Protein AF-0000000085932499 (afdb_homodimer)

Secondary structure (DSSP, 8-state):
----------EEEEEEEETTS-EEEEEES-HHHHHHHHHTT-S-HHHHHH-EEEEEEEEEESSHHHHHHHHHHHHTS-HHHHHHHHHHHHHHHS-EEEE--GGGHHHHHHHHHHHHHH-SSS---SPPPHHHHHHHHHHHHHHSPPEEEE-TT--EEEEEEEEES-SSGGGTTEEEEEEEE-GGGTTSSHHHHHHHHHHHHHHHHT--EEEEEEEES-HHHHHHHHHTT-EEEEEEEEEEEETTEEEEEEEEEEE---SSSPPPPPPPPP-HHHHHHHHHHHH-/----------EEEEEEEETTS-EEEEEES-HHHHHHHHHTT-S-HHHHHH-EEEEEEEEEESSHHHHHHHHHHHHTS-HHHHHHHHHHHHHHHS-EEEE--GGGHHHHHHHHHHHHHH-SSS---SPPPHHHHHHHHHHHHHHSPPEEEE-TT--EEEEEEEEES-SSGGGTTEEEEEEEE-GGGTTSSHHHHHHHHHHHHHHHHT--EEEEEEEES-HHHHHHHHHTT-EEEEEEEEEEEETTEEEEEEEEEEE---SSSPPPPPPPPP-HHHHHHHHHHHH-

Organism: NCBI:txid2903556

Structure (mmCIF, N/CA/C/O backbone):
data_AF-0000000085932499-model_v1
#
loop_
_entity.id
_entity.type
_entity.pdbx_description
1 polymer 'GNAT family N-acetyltransferase'
#
loop_
_atom_site.group_PDB
_atom_site.id
_atom_site.type_symbol
_atom_site.label_atom_id
_atom_site.label_alt_id
_atom_site.label_comp_id
_atom_site.label_asym_id
_atom_site.label_entity_id
_atom_site.label_seq_id
_atom_site.pdbx_PDB_ins_code
_atom_site.Cartn_x
_atom_site.Cartn_y
_atom_site.Cartn_z
_atom_site.occupancy
_atom_site.B_iso_or_equiv
_atom_site.auth_seq_id
_atom_site.auth_comp_id
_atom_site.auth_asym_id
_atom_site.auth_atom_id
_atom_site.pdbx_PDB_model_num
ATOM 1 N N . MET A 1 1 ? -40.375 18.75 26.5 1 22.22 1 MET A N 1
ATOM 2 C CA . MET A 1 1 ? -39.875 19.297 25.25 1 22.22 1 MET A CA 1
ATOM 3 C C . MET A 1 1 ? -38.469 19.844 25.422 1 22.22 1 MET A C 1
ATOM 5 O O . MET A 1 1 ? -38.25 20.922 25.984 1 22.22 1 MET A O 1
ATOM 9 N N . ALA A 1 2 ? -37.469 18.969 25.609 1 35.75 2 ALA A N 1
ATOM 10 C CA . ALA A 1 2 ? -36.094 19.359 25.891 1 35.75 2 ALA A CA 1
ATOM 11 C C . ALA A 1 2 ? -35.594 20.375 24.875 1 35.75 2 ALA A C 1
ATOM 13 O O . ALA A 1 2 ? -35.656 20.141 23.656 1 35.75 2 ALA A O 1
ATOM 14 N N . GLU A 1 3 ? -35.688 21.656 25.125 1 31.75 3 GLU A N 1
ATOM 15 C CA . GLU A 1 3 ? -35.156 22.734 24.281 1 31.75 3 GLU A CA 1
ATOM 16 C C . GLU A 1 3 ? -33.719 22.469 23.906 1 31.75 3 GLU A C 1
ATOM 18 O O . GLU A 1 3 ? -32.844 22.297 24.766 1 31.75 3 GLU A O 1
ATOM 23 N N . THR A 1 4 ? -33.375 21.812 22.875 1 39.31 4 THR A N 1
ATOM 24 C CA . THR A 1 4 ? -32.062 21.594 22.297 1 39.31 4 THR A CA 1
ATOM 25 C C . THR A 1 4 ? -31.297 22.906 22.156 1 39.31 4 THR A C 1
ATOM 27 O O . THR A 1 4 ? -31.734 23.797 21.438 1 39.31 4 THR A O 1
ATOM 30 N N . GLN A 1 5 ? -30.734 23.438 23.172 1 37.56 5 GLN A N 1
ATOM 31 C CA . GLN A 1 5 ? -29.828 24.578 23.172 1 37.56 5 GLN A CA 1
ATOM 32 C C . GLN A 1 5 ? -28.906 24.562 21.938 1 37.56 5 GLN A C 1
ATOM 34 O O . GLN A 1 5 ? -28.125 23.625 21.766 1 37.56 5 GLN A O 1
ATOM 39 N N . HIS A 1 6 ? -29.281 25 20.812 1 41.62 6 HIS A N 1
ATOM 40 C CA . HIS A 1 6 ? -28.484 25.219 19.625 1 41.62 6 HIS A CA 1
ATOM 41 C C . HIS A 1 6 ? -27.188 25.969 19.953 1 41.62 6 HIS A C 1
ATOM 43 O O . HIS A 1 6 ? -27.234 27.062 20.516 1 41.62 6 HIS A O 1
ATOM 49 N N . SER A 1 7 ? -26.188 25.469 20.344 1 47.72 7 SER A N 1
ATOM 50 C CA . SER A 1 7 ? -24.891 26.109 20.438 1 47.72 7 SER A CA 1
ATOM 51 C C . SER A 1 7 ? -24.703 27.141 19.344 1 47.72 7 SER A C 1
ATOM 53 O O . SER A 1 7 ? -24.938 26.859 18.172 1 47.72 7 SER A O 1
ATOM 55 N N . PRO A 1 8 ? -24.75 28.438 19.672 1 53.38 8 PRO A N 1
ATOM 56 C CA . PRO A 1 8 ? -24.625 29.484 18.672 1 53.38 8 PRO A CA 1
ATOM 57 C C . PRO A 1 8 ? -23.547 29.188 17.625 1 53.38 8 PRO A C 1
ATOM 59 O O . PRO A 1 8 ? -22.562 28.516 17.938 1 53.38 8 PRO A O 1
ATOM 62 N N . ALA A 1 9 ? -23.844 29.328 16.406 1 61.88 9 ALA A N 1
ATOM 63 C CA . ALA A 1 9 ? -22.953 29.109 15.266 1 61.88 9 ALA A CA 1
ATOM 64 C C . ALA A 1 9 ? -21.656 29.906 15.422 1 61.88 9 ALA A C 1
ATOM 66 O O . ALA A 1 9 ? -21.672 31.047 15.883 1 61.88 9 ALA A O 1
ATOM 67 N N . PRO A 1 10 ? -20.516 29.328 15.422 1 76.88 10 PRO A N 1
ATOM 68 C CA . PRO A 1 10 ? -19.234 30.031 15.555 1 76.88 10 PRO A CA 1
ATOM 69 C C . PRO A 1 10 ? -19.156 31.266 14.648 1 76.88 10 PRO A C 1
ATOM 71 O O . PRO A 1 10 ? -19.703 31.266 13.539 1 76.88 10 PRO A O 1
ATOM 74 N N . ALA A 1 11 ? -18.906 32.5 15.281 1 88.19 11 ALA A N 1
ATOM 75 C CA . ALA A 1 11 ? -18.672 33.75 14.531 1 88.19 11 ALA A CA 1
ATOM 76 C C . ALA A 1 11 ? -17.266 34.281 14.75 1 88.19 11 ALA A C 1
ATOM 78 O O . ALA A 1 11 ? -16.75 34.25 15.875 1 88.19 11 ALA A O 1
ATOM 79 N N . TYR A 1 12 ? -16.641 34.656 13.586 1 89.5 12 TYR A N 1
ATOM 80 C CA . TYR A 1 12 ? -15.273 35.156 13.633 1 89.5 12 TYR A CA 1
ATOM 81 C C . TYR A 1 12 ? -15.141 36.438 12.844 1 89.5 12 TYR A C 1
ATOM 83 O O . TYR A 1 12 ? -15.789 36.625 11.812 1 89.5 12 TYR A O 1
ATOM 91 N N . VAL A 1 13 ? -14.391 37.375 13.352 1 91.81 13 VAL A N 1
ATOM 92 C CA . VAL A 1 13 ? -13.891 38.5 12.539 1 91.81 13 VAL A CA 1
ATOM 93 C C . VAL A 1 13 ? -12.453 38.219 12.117 1 91.81 13 VAL A C 1
ATOM 95 O O . VAL A 1 13 ? -11.68 37.625 12.875 1 91.81 13 VAL A O 1
ATOM 98 N N . TYR A 1 14 ? -12.211 38.625 10.875 1 89.06 14 TYR A N 1
ATOM 99 C CA . TYR A 1 14 ? -10.875 38.281 10.383 1 89.06 14 TYR A CA 1
ATOM 100 C C . TYR A 1 14 ? -10.32 39.406 9.523 1 89.06 14 TYR A C 1
ATOM 102 O O . TYR A 1 14 ? -11.055 40.312 9.125 1 89.06 14 TYR A O 1
ATOM 110 N N . MET A 1 15 ? -8.969 39.469 9.375 1 89.25 15 MET A N 1
ATOM 111 C CA . MET A 1 15 ? -8.281 40.281 8.367 1 89.25 15 MET A CA 1
ATOM 112 C C . MET A 1 15 ? -7.426 39.406 7.465 1 89.25 15 MET A C 1
ATOM 114 O O . MET A 1 15 ? -6.773 38.469 7.938 1 89.25 15 MET A O 1
ATOM 118 N N . VAL A 1 16 ? -7.555 39.656 6.148 1 86.19 16 VAL A N 1
ATOM 119 C CA . VAL A 1 16 ? -6.738 38.938 5.176 1 86.19 16 VAL A CA 1
ATOM 120 C C . VAL A 1 16 ? -5.688 39.875 4.594 1 86.19 16 VAL A C 1
ATOM 122 O O . VAL A 1 16 ? -5.98 41.031 4.289 1 86.19 16 VAL A O 1
ATOM 125 N N . ARG A 1 17 ? -4.469 39.312 4.586 1 84.44 17 ARG A N 1
ATOM 126 C CA . ARG A 1 17 ? -3.396 40.062 3.934 1 84.44 17 ARG A CA 1
ATOM 127 C C . ARG A 1 17 ? -3.354 39.781 2.438 1 84.44 17 ARG A C 1
ATOM 129 O O . ARG A 1 17 ? -3.391 38.594 2.027 1 84.44 17 ARG A O 1
ATOM 136 N N . CYS A 1 18 ? -3.266 40.812 1.624 1 82.31 18 CYS A N 1
ATOM 137 C CA . CYS A 1 18 ? -3.174 40.688 0.175 1 82.31 18 CYS A CA 1
ATOM 138 C C . CYS A 1 18 ? -1.735 40.844 -0.299 1 82.31 18 CYS A C 1
ATOM 140 O O . CYS A 1 18 ? -0.879 41.312 0.453 1 82.31 18 CYS A O 1
ATOM 142 N N . ALA A 1 19 ? -1.436 40.438 -1.503 1 79.19 19 ALA A N 1
ATOM 143 C CA . ALA A 1 19 ? -0.091 40.438 -2.074 1 79.19 19 ALA A CA 1
ATOM 144 C C . ALA A 1 19 ? 0.525 41.844 -2.057 1 79.19 19 ALA A C 1
ATOM 146 O O . ALA A 1 19 ? 1.735 41.969 -1.864 1 79.19 19 ALA A O 1
ATOM 147 N N . GLY A 1 20 ? -0.266 42.781 -2.143 1 78.81 20 GLY A N 1
ATOM 148 C CA . GLY A 1 20 ? 0.225 44.156 -2.168 1 78.81 20 GLY A CA 1
ATOM 149 C C . GLY A 1 20 ? 0.381 44.75 -0.786 1 78.81 20 GLY A C 1
ATOM 150 O O . GLY A 1 20 ? 0.78 45.906 -0.651 1 78.81 20 GLY A O 1
ATOM 151 N N . GLY A 1 21 ? 0.033 43.969 0.26 1 82.56 21 GLY A N 1
ATOM 152 C CA . GLY A 1 21 ? 0.19 44.469 1.625 1 82.56 21 GLY A CA 1
ATOM 153 C C . GLY A 1 21 ? -1.104 44.969 2.232 1 82.56 21 GLY A C 1
ATOM 154 O O . GLY A 1 21 ? -1.155 45.281 3.424 1 82.56 21 GLY A O 1
ATOM 155 N N . GLN A 1 22 ? -2.064 45.062 1.434 1 86.25 22 GLN A N 1
ATOM 156 C CA . GLN A 1 22 ? -3.354 45.562 1.914 1 86.25 22 GLN A CA 1
ATOM 157 C C . GLN A 1 22 ? -3.996 44.562 2.871 1 86.25 22 GLN A C 1
ATOM 159 O O . GLN A 1 22 ? -3.711 43.344 2.809 1 86.25 22 GLN A O 1
ATOM 164 N N . LEU A 1 23 ? -4.836 45.094 3.781 1 90.38 23 LEU A N 1
ATOM 165 C CA . LEU A 1 23 ? -5.586 44.281 4.719 1 90.38 23 LEU A CA 1
ATOM 166 C C . LEU A 1 23 ? -7.086 44.375 4.469 1 90.38 23 LEU A C 1
ATOM 168 O O . LEU A 1 23 ? -7.629 45.5 4.438 1 90.38 23 LEU A O 1
ATOM 172 N N . TYR A 1 24 ? -7.672 43.281 4.281 1 88.62 24 TYR A N 1
ATOM 173 C CA . TYR A 1 24 ? -9.125 43.219 4.137 1 88.62 24 TYR A CA 1
ATOM 174 C C . TYR A 1 24 ? -9.773 42.688 5.406 1 88.62 24 TYR A C 1
ATOM 176 O O . TYR A 1 24 ? -9.336 41.688 5.957 1 88.62 24 TYR A O 1
ATOM 184 N N . THR A 1 25 ? -10.82 43.438 5.828 1 91 25 THR A N 1
ATOM 185 C CA . THR A 1 25 ? -11.523 43.062 7.043 1 91 25 THR A CA 1
ATOM 186 C C . THR A 1 25 ? -12.898 42.469 6.711 1 91 25 THR A C 1
ATOM 188 O O . THR A 1 25 ? -13.633 43.031 5.895 1 91 25 THR A O 1
ATOM 191 N N . GLY A 1 26 ? -13.18 41.281 7.375 1 89.81 26 GLY A N 1
ATOM 192 C CA . GLY A 1 26 ? -14.477 40.688 7.176 1 89.81 26 GLY A CA 1
ATOM 193 C C . GLY A 1 26 ? -14.906 39.781 8.328 1 89.81 26 GLY A C 1
ATOM 194 O O . GLY A 1 26 ? -14.156 39.625 9.297 1 89.81 26 GLY A O 1
ATOM 195 N N . TRP A 1 27 ? -16.188 39.344 8.32 1 89.75 27 TRP A N 1
ATOM 196 C CA . TRP A 1 27 ? -16.688 38.375 9.273 1 89.75 27 TRP A CA 1
ATOM 197 C C . TRP A 1 27 ? -17.031 37.062 8.57 1 89.75 27 TRP A C 1
ATOM 199 O O . TRP A 1 27 ? -17.234 37.031 7.352 1 89.75 27 TRP A O 1
ATOM 209 N N . THR A 1 28 ? -16.922 35.938 9.273 1 85.12 28 THR A N 1
ATOM 210 C CA . THR A 1 28 ? -17.266 34.625 8.719 1 85.12 28 THR A CA 1
ATOM 211 C C . THR A 1 28 ? -17.656 33.656 9.836 1 85.12 28 THR A C 1
ATOM 213 O O . THR A 1 28 ? -17.359 33.906 11.008 1 85.12 28 THR A O 1
ATOM 216 N N . ASN A 1 29 ? -18.391 32.688 9.422 1 82.38 29 ASN A N 1
ATOM 217 C CA . ASN A 1 29 ? -18.656 31.594 10.352 1 82.38 29 ASN A CA 1
ATOM 218 C C . ASN A 1 29 ? -17.734 30.406 10.109 1 82.38 29 ASN A C 1
ATOM 220 O O . ASN A 1 29 ? -17.734 29.438 10.883 1 82.38 29 ASN A O 1
ATOM 224 N N . ASP A 1 30 ? -16.953 30.516 9.055 1 75 30 ASP A N 1
ATOM 225 C CA . ASP A 1 30 ? -16 29.469 8.688 1 75 30 ASP A CA 1
ATOM 226 C C . ASP A 1 30 ? -14.727 30.078 8.094 1 75 30 ASP A C 1
ATOM 228 O O . ASP A 1 30 ? -14.617 30.234 6.875 1 75 30 ASP A O 1
ATOM 232 N N . PRO A 1 31 ? -13.836 30.297 9.016 1 73.94 31 PRO A N 1
ATOM 233 C CA . PRO A 1 31 ? -12.633 30.984 8.547 1 73.94 31 PRO A CA 1
ATOM 234 C C . PRO A 1 31 ? -11.914 30.219 7.441 1 73.94 31 PRO A C 1
ATOM 236 O O . PRO A 1 31 ? -11.375 30.812 6.512 1 73.94 31 PRO A O 1
ATOM 239 N N . ALA A 1 32 ? -11.93 28.906 7.551 1 67.06 32 ALA A N 1
ATOM 240 C CA . ALA A 1 32 ? -11.227 28.109 6.555 1 67.06 32 ALA A CA 1
ATOM 241 C C . ALA A 1 32 ? -11.867 28.25 5.18 1 67.06 32 ALA A C 1
ATOM 243 O O . ALA A 1 32 ? -11.172 28.469 4.184 1 67.06 32 ALA A O 1
ATOM 244 N N . ALA A 1 33 ? -13.117 28.125 5.152 1 69 33 ALA A N 1
ATOM 245 C CA . ALA A 1 33 ? -13.844 28.266 3.891 1 69 33 ALA A CA 1
ATOM 246 C C . ALA A 1 33 ? -13.695 29.672 3.322 1 69 33 ALA A C 1
ATOM 248 O O . ALA A 1 33 ? -13.562 29.844 2.107 1 69 33 ALA A O 1
ATOM 249 N N . ARG A 1 34 ? -13.695 30.547 4.16 1 73.75 34 ARG A N 1
ATOM 250 C CA . ARG A 1 34 ? -13.617 31.938 3.74 1 73.75 34 ARG A CA 1
ATOM 251 C C . ARG A 1 34 ? -12.25 32.25 3.129 1 73.75 34 ARG A C 1
ATOM 253 O O . ARG A 1 34 ? -12.156 32.938 2.117 1 73.75 34 ARG A O 1
ATOM 260 N N . LEU A 1 35 ? -11.25 31.75 3.76 1 71.31 35 LEU A N 1
ATOM 261 C CA . LEU A 1 35 ? -9.914 31.953 3.213 1 71.31 35 LEU A CA 1
ATOM 262 C C . LEU A 1 35 ? -9.789 31.328 1.825 1 71.31 35 LEU A C 1
ATOM 264 O O . LEU A 1 35 ? -9.211 31.938 0.92 1 71.31 35 LEU A O 1
ATOM 268 N N . HIS A 1 36 ? -10.328 30.156 1.689 1 68.56 36 HIS A N 1
ATOM 269 C CA . HIS A 1 36 ? -10.305 29.5 0.39 1 68.56 36 HIS A CA 1
ATOM 270 C C . HIS A 1 36 ? -11.023 30.328 -0.666 1 68.56 36 HIS A C 1
ATOM 272 O O . HIS A 1 36 ? -10.555 30.438 -1.801 1 68.56 36 HIS A O 1
ATOM 278 N N . ALA A 1 37 ? -12.055 30.906 -0.22 1 70.56 37 ALA A N 1
ATOM 279 C CA . ALA A 1 37 ? -12.836 31.75 -1.122 1 70.56 37 ALA A CA 1
ATOM 280 C C . ALA A 1 37 ? -12.031 32.969 -1.569 1 70.56 37 ALA A C 1
ATOM 282 O O . ALA A 1 37 ? -12.109 33.375 -2.73 1 70.56 37 ALA A O 1
ATOM 283 N N . HIS A 1 38 ? -11.266 33.5 -0.733 1 70.56 38 HIS A N 1
ATOM 284 C CA . HIS A 1 38 ? -10.438 34.656 -1.062 1 70.56 38 HIS A CA 1
ATOM 285 C C . HIS A 1 38 ? -9.312 34.25 -2.018 1 70.56 38 HIS A C 1
ATOM 287 O O . HIS A 1 38 ? -8.977 35.031 -2.934 1 70.56 38 HIS A O 1
ATOM 293 N N . LYS A 1 39 ? -8.836 33.062 -1.876 1 65.06 39 LYS A N 1
ATOM 294 C CA . LYS A 1 39 ? -7.711 32.594 -2.684 1 65.06 39 LYS A CA 1
ATOM 295 C C . LYS A 1 39 ? -8.172 32.156 -4.074 1 65.06 39 LYS A C 1
ATOM 297 O O . LYS A 1 39 ? -7.414 32.25 -5.043 1 65.06 39 LYS A O 1
ATOM 302 N N . SER A 1 40 ? -9.328 31.609 -4.105 1 62.47 40 SER A N 1
ATOM 303 C CA . SER A 1 40 ? -9.844 31.109 -5.379 1 62.47 40 SER A CA 1
ATOM 304 C C . SER A 1 40 ? -10.531 32.219 -6.172 1 62.47 40 SER A C 1
ATOM 306 O O . SER A 1 40 ? -11.07 31.969 -7.25 1 62.47 40 SER A O 1
ATOM 308 N N . GLY A 1 41 ? -10.477 33.469 -5.766 1 61.5 41 GLY A N 1
ATOM 309 C CA . GLY A 1 41 ? -11.078 34.594 -6.461 1 61.5 41 GLY A CA 1
ATOM 310 C C . GLY A 1 41 ? -12.562 34.719 -6.211 1 61.5 41 GLY A C 1
ATOM 311 O O . GLY A 1 41 ? -13.25 35.469 -6.895 1 61.5 41 GLY A O 1
ATOM 312 N N . LYS A 1 42 ? -13.148 33.906 -5.555 1 55.56 42 LYS A N 1
ATOM 313 C CA . LYS A 1 42 ? -14.586 34 -5.32 1 55.56 42 LYS A CA 1
ATOM 314 C C . LYS A 1 42 ? -14.898 34.812 -4.082 1 55.56 42 LYS A C 1
ATOM 316 O O . LYS A 1 42 ? -16.047 34.875 -3.643 1 55.56 42 LYS A O 1
ATOM 321 N N . GLY A 1 43 ? -13.875 35.344 -3.537 1 55.81 43 GLY A N 1
ATOM 322 C CA . GLY A 1 43 ? -14.039 36.156 -2.352 1 55.81 43 GLY A CA 1
ATOM 323 C C . GLY A 1 43 ? -14.445 37.594 -2.672 1 55.81 43 GLY A C 1
ATOM 324 O O . GLY A 1 43 ? -15.055 37.844 -3.709 1 55.81 43 GLY A O 1
ATOM 325 N N . ALA A 1 44 ? -14.281 38.469 -1.765 1 61.75 44 ALA A N 1
ATOM 326 C CA . ALA A 1 44 ? -14.664 39.875 -1.979 1 61.75 44 ALA A CA 1
ATOM 327 C C . ALA A 1 44 ? -13.953 40.438 -3.195 1 61.75 44 ALA A C 1
ATOM 329 O O . ALA A 1 44 ? -12.844 40.031 -3.529 1 61.75 44 ALA A O 1
ATOM 330 N N . LYS A 1 45 ? -14.695 41.094 -3.973 1 55.16 45 LYS A N 1
ATOM 331 C CA . LYS A 1 45 ? -14.219 41.75 -5.191 1 55.16 45 LYS A CA 1
ATOM 332 C C . LYS A 1 45 ? -12.82 42.344 -4.996 1 55.16 45 LYS A C 1
ATOM 334 O O . LYS A 1 45 ? -11.977 42.25 -5.895 1 55.16 45 LYS A O 1
ATOM 339 N N . ALA A 1 46 ? -12.695 42.844 -3.836 1 48.12 46 ALA A N 1
ATOM 340 C CA . ALA A 1 46 ? -11.438 43.531 -3.566 1 48.12 46 ALA A CA 1
ATOM 341 C C . ALA A 1 46 ? -10.281 42.531 -3.492 1 48.12 46 ALA A C 1
ATOM 343 O O . ALA A 1 46 ? -9.188 42.812 -4.004 1 48.12 46 ALA A O 1
ATOM 344 N N . THR A 1 47 ? -10.492 41.406 -2.963 1 52.53 47 THR A N 1
ATOM 345 C CA . THR A 1 47 ? -9.414 40.438 -2.758 1 52.53 47 THR A CA 1
ATOM 346 C C . THR A 1 47 ? -9.164 39.656 -4.027 1 52.53 47 THR A C 1
ATOM 348 O O . THR A 1 47 ? -8.062 39.125 -4.234 1 52.53 47 THR A O 1
ATOM 351 N N . ARG A 1 48 ? -10.164 39.375 -4.801 1 56.81 48 ARG A N 1
ATOM 352 C CA . ARG A 1 48 ? -9.938 38.719 -6.086 1 56.81 48 ARG A CA 1
ATOM 353 C C . ARG A 1 48 ? -8.836 39.438 -6.875 1 56.81 48 ARG A C 1
ATOM 355 O O . ARG A 1 48 ? -7.98 38.781 -7.477 1 56.81 48 ARG A O 1
ATOM 362 N N . ALA A 1 49 ? -8.984 40.75 -6.797 1 51.72 49 ALA A N 1
ATOM 363 C CA . ALA A 1 49 ? -8.07 41.562 -7.59 1 51.72 49 ALA A CA 1
ATOM 364 C C . ALA A 1 49 ? -6.691 41.625 -6.945 1 51.72 49 ALA A C 1
ATOM 366 O O . ALA A 1 49 ? -5.676 41.719 -7.641 1 51.72 49 ALA A O 1
ATOM 367 N N . MET A 1 50 ? -6.594 41.5 -5.648 1 58.75 50 MET A N 1
ATOM 368 C CA . MET A 1 50 ? -5.344 41.844 -4.984 1 58.75 50 MET A CA 1
ATOM 369 C C . MET A 1 50 ? -4.57 40.594 -4.566 1 58.75 50 MET A C 1
ATOM 371 O O . MET A 1 50 ? -3.389 40.688 -4.238 1 58.75 50 MET A O 1
ATOM 375 N N . GLY A 1 51 ? -5.148 39.344 -4.68 1 64.38 51 GLY A N 1
ATOM 376 C CA . GLY A 1 51 ? -4.453 38.094 -4.383 1 64.38 51 GLY A CA 1
ATOM 377 C C . GLY A 1 51 ? -4.297 37.844 -2.896 1 64.38 51 GLY A C 1
ATOM 378 O O . GLY A 1 51 ? -3.32 38.25 -2.285 1 64.38 51 GLY A O 1
ATOM 379 N N . ALA A 1 52 ? -5.176 37.219 -2.232 1 68.69 52 ALA A N 1
ATOM 380 C CA . ALA A 1 52 ? -5.129 36.906 -0.811 1 68.69 52 ALA A CA 1
ATOM 381 C C . ALA A 1 52 ? -3.98 35.938 -0.511 1 68.69 52 ALA A C 1
ATOM 383 O O . ALA A 1 52 ? -3.826 34.906 -1.186 1 68.69 52 ALA A O 1
ATOM 384 N N . VAL A 1 53 ? -3.082 36.438 0.435 1 69 53 VAL A N 1
ATOM 385 C CA . VAL A 1 53 ? -1.939 35.625 0.824 1 69 53 VAL A CA 1
ATOM 386 C C . VAL A 1 53 ? -2.322 34.719 2 1 69 53 VAL A C 1
ATOM 388 O O . VAL A 1 53 ? -1.97 33.531 2.029 1 69 53 VAL A O 1
ATOM 391 N N . GLY A 1 54 ? -3.049 35.312 3.004 1 74.81 54 GLY A N 1
ATOM 392 C CA . GLY A 1 54 ? -3.43 34.531 4.164 1 74.81 54 GLY A CA 1
ATOM 393 C C . GLY A 1 54 ? -4.129 35.344 5.234 1 74.81 54 GLY A C 1
ATOM 394 O O . GLY A 1 54 ? -4.285 36.562 5.094 1 74.81 54 GLY A O 1
ATOM 395 N N . LEU A 1 55 ? -4.527 34.656 6.262 1 78 55 LEU A N 1
ATOM 396 C CA . LEU A 1 55 ? -5.152 35.312 7.398 1 78 55 LEU A CA 1
ATOM 397 C C . LEU A 1 55 ? -4.117 36.062 8.234 1 78 55 LEU A C 1
ATOM 399 O O . LEU A 1 55 ? -3.109 35.469 8.641 1 78 55 LEU A O 1
ATOM 403 N N . ALA A 1 56 ? -4.359 37.312 8.422 1 82.38 56 ALA A N 1
ATOM 404 C CA . ALA A 1 56 ? -3.467 38.125 9.242 1 82.38 56 ALA A CA 1
ATOM 405 C C . ALA A 1 56 ? -4.027 38.281 10.656 1 82.38 56 ALA A C 1
ATOM 407 O O . ALA A 1 56 ? -3.289 38.625 11.578 1 82.38 56 ALA A O 1
ATOM 408 N N . TYR A 1 57 ? -5.332 38.031 10.727 1 84.88 57 TYR A N 1
ATOM 409 C CA . TYR A 1 57 ? -6.016 38.25 12 1 84.88 57 TYR A CA 1
ATOM 410 C C . TYR A 1 57 ? -7.312 37.438 12.055 1 84.88 57 TYR A C 1
ATOM 412 O O . TYR A 1 57 ? -8.039 37.375 11.062 1 84.88 57 TYR A O 1
ATOM 420 N N . LEU A 1 58 ? -7.484 36.812 13.203 1 84.06 58 LEU A N 1
ATOM 421 C CA . LEU A 1 58 ? -8.711 36.094 13.43 1 84.06 58 LEU A CA 1
ATOM 422 C C . LEU A 1 58 ? -9.141 36.156 14.891 1 84.06 58 LEU A C 1
ATOM 424 O O . LEU A 1 58 ? -8.344 35.875 15.789 1 84.06 58 LEU A O 1
ATOM 428 N N . GLU A 1 59 ? -10.398 36.562 15.133 1 84.5 59 GLU A N 1
ATOM 429 C CA . GLU A 1 59 ? -10.93 36.75 16.484 1 84.5 59 GLU A CA 1
ATOM 430 C C . GLU A 1 59 ? -12.312 36.125 16.625 1 84.5 59 GLU A C 1
ATOM 432 O O . GLU A 1 59 ? -13.219 36.438 15.852 1 84.5 59 GLU A O 1
ATOM 437 N N . PRO A 1 60 ? -12.398 35.188 17.531 1 85.94 60 PRO A N 1
ATOM 438 C CA . PRO A 1 60 ? -13.734 34.625 17.781 1 85.94 60 PRO A CA 1
ATOM 439 C C . PRO A 1 60 ? -14.664 35.625 18.469 1 85.94 60 PRO A C 1
ATOM 441 O O . PRO A 1 60 ? -14.227 36.406 19.312 1 85.94 60 PRO A O 1
ATOM 444 N N . CYS A 1 61 ? -15.945 35.531 17.984 1 88.75 61 CYS A N 1
ATOM 445 C CA . CYS A 1 61 ? -17 36.375 18.562 1 88.75 61 CYS A CA 1
ATOM 446 C C . CYS A 1 61 ? -18.156 35.5 19.062 1 88.75 61 CYS A C 1
ATOM 448 O O . CYS A 1 61 ? -18.359 34.375 18.578 1 88.75 61 CYS A O 1
ATOM 450 N N . PRO A 1 62 ? -18.844 35.969 20.062 1 87.19 62 PRO A N 1
ATOM 451 C CA . PRO A 1 62 ? -19.922 35.156 20.641 1 87.19 62 PRO A CA 1
ATOM 452 C C . PRO A 1 62 ? -21.016 34.844 19.641 1 87.19 62 PRO A C 1
ATOM 454 O O . PRO A 1 62 ? -21.641 33.781 19.719 1 87.19 62 PRO A O 1
ATOM 457 N N . ASP A 1 63 ? -21.297 35.781 18.828 1 88.5 63 ASP A N 1
ATOM 458 C CA . ASP A 1 63 ? -22.312 35.562 17.797 1 88.5 63 ASP A CA 1
ATOM 459 C C . ASP A 1 63 ? -22.062 36.469 16.594 1 88.5 63 ASP A C 1
ATOM 461 O O . ASP A 1 63 ? -21.109 37.219 16.562 1 88.5 63 ASP A O 1
ATOM 465 N N . LYS A 1 64 ? -23.016 36.25 15.617 1 91.56 64 LYS A N 1
ATOM 466 C CA . LYS A 1 64 ? -22.875 37 14.367 1 91.56 64 LYS A CA 1
ATOM 467 C C . LYS A 1 64 ? -22.953 38.5 14.609 1 91.56 64 LYS A C 1
ATOM 469 O O . LYS A 1 64 ? -22.203 39.25 14.016 1 91.56 64 LYS A O 1
ATOM 474 N N . SER A 1 65 ? -23.906 38.844 15.422 1 92.81 65 SER A N 1
ATOM 475 C CA . SER A 1 65 ? -24.094 40.281 15.703 1 92.81 65 SER A CA 1
ATOM 476 C C . SER A 1 65 ? -22.828 40.906 16.281 1 92.81 65 SER A C 1
ATOM 478 O O . SER A 1 65 ? -22.422 42 15.883 1 92.81 65 SER A O 1
ATOM 480 N N . ALA A 1 66 ? -22.203 40.219 17.125 1 93.38 66 ALA A N 1
ATOM 481 C CA . ALA A 1 66 ? -20.969 40.688 17.734 1 93.38 66 ALA A CA 1
ATOM 482 C C . ALA A 1 66 ? -19.844 40.781 16.703 1 93.38 66 ALA A C 1
ATOM 484 O O . ALA A 1 66 ? -19.031 41.688 16.719 1 93.38 66 ALA A O 1
ATOM 485 N N . ALA A 1 67 ? -19.812 39.812 15.844 1 93.94 67 ALA A N 1
ATOM 486 C CA . ALA A 1 67 ? -18.781 39.812 14.805 1 93.94 67 ALA A CA 1
ATOM 487 C C . ALA A 1 67 ? -18.922 41 13.875 1 93.94 67 ALA A C 1
ATOM 489 O O . ALA A 1 67 ? -17.922 41.625 13.5 1 93.94 67 ALA A O 1
ATOM 490 N N . LEU A 1 68 ? -20.156 41.312 13.523 1 93.38 68 LEU A N 1
ATOM 491 C CA . LEU A 1 68 ? -20.406 42.438 12.641 1 93.38 68 LEU A CA 1
ATOM 492 C C . LEU A 1 68 ? -20 43.75 13.297 1 93.38 68 LEU A C 1
ATOM 494 O O . LEU A 1 68 ? -19.422 44.625 12.648 1 93.38 68 LEU A O 1
ATOM 498 N N . ARG A 1 69 ? -20.312 43.875 14.531 1 94.31 69 ARG A N 1
ATOM 499 C CA . ARG A 1 69 ? -19.922 45.094 15.273 1 94.31 69 ARG A CA 1
ATOM 500 C C . ARG A 1 69 ? -18.391 45.219 15.32 1 94.31 69 ARG A C 1
ATOM 502 O O . ARG A 1 69 ? -17.859 46.312 15.117 1 94.31 69 ARG A O 1
ATOM 509 N N . ARG A 1 70 ? -17.75 44.125 15.664 1 94.75 70 ARG A N 1
ATOM 510 C CA . ARG A 1 70 ? -16.297 44.125 15.734 1 94.75 70 ARG A CA 1
ATOM 511 C C . ARG A 1 70 ? -15.672 44.406 14.375 1 94.75 70 ARG A C 1
ATOM 513 O O . ARG A 1 70 ? -14.672 45.094 14.273 1 94.75 70 ARG A O 1
ATOM 520 N N . GLU A 1 71 ? -16.266 43.875 13.344 1 94.62 71 GLU A N 1
ATOM 521 C CA . GLU A 1 71 ? -15.812 44.156 11.984 1 94.62 71 GLU A CA 1
ATOM 522 C C . GLU A 1 71 ? -15.867 45.656 11.688 1 94.62 71 GLU A C 1
ATOM 524 O O . GLU A 1 71 ? -14.914 46.219 11.141 1 94.62 71 GLU A O 1
ATOM 529 N N . ALA A 1 72 ? -16.984 46.25 12.008 1 94.56 72 ALA A N 1
ATOM 530 C CA . ALA A 1 72 ? -17.156 47.688 11.797 1 94.56 72 ALA A CA 1
ATOM 531 C C . ALA A 1 72 ? -16.094 48.469 12.562 1 94.56 72 ALA A C 1
ATOM 533 O O . ALA A 1 72 ? -15.57 49.469 12.047 1 94.56 72 ALA A O 1
ATOM 534 N N . ALA A 1 73 ? -15.867 48.062 13.719 1 94.88 73 ALA A N 1
ATOM 535 C CA . ALA A 1 73 ? -14.867 48.719 14.547 1 94.88 73 ALA A CA 1
ATOM 536 C C . ALA A 1 73 ? -13.477 48.594 13.922 1 94.88 73 ALA A C 1
ATOM 538 O O . ALA A 1 73 ? -12.703 49.562 13.922 1 94.88 73 ALA A O 1
ATOM 539 N N . LEU A 1 74 ? -13.164 47.438 13.414 1 94.5 74 LEU A N 1
ATOM 540 C CA . LEU A 1 74 ? -11.852 47.219 12.828 1 94.5 74 LEU A CA 1
ATOM 541 C C . LEU A 1 74 ? -11.672 48 11.539 1 94.5 74 LEU A C 1
ATOM 543 O O . LEU A 1 74 ? -10.57 48.469 11.242 1 94.5 74 LEU A O 1
ATOM 547 N N . LYS A 1 75 ? -12.781 48.156 10.797 1 92.81 75 LYS A N 1
ATOM 548 C CA . LYS A 1 75 ? -12.719 48.906 9.531 1 92.81 75 LYS A CA 1
ATOM 549 C C . LYS A 1 75 ? -12.43 50.375 9.758 1 92.81 75 LYS A C 1
ATOM 551 O O . LYS A 1 75 ? -11.945 51.062 8.859 1 92.81 75 LYS A O 1
ATOM 556 N N . LYS A 1 76 ? -12.664 50.844 10.938 1 94.31 76 LYS A N 1
ATOM 557 C CA . LYS A 1 76 ? -12.453 52.25 11.266 1 94.31 76 LYS A CA 1
ATOM 558 C C . LYS A 1 76 ? -11 52.5 11.672 1 94.31 76 LYS A C 1
ATOM 560 O O . LYS A 1 76 ? -10.578 53.656 11.789 1 94.31 76 LYS A O 1
ATOM 565 N N . LEU A 1 77 ? -10.312 51.469 11.867 1 93.75 77 LEU A N 1
ATOM 566 C CA . LEU A 1 77 ? -8.922 51.594 12.289 1 93.75 77 LEU A CA 1
ATOM 567 C C . LEU A 1 77 ? -8.047 52.031 11.125 1 93.75 77 LEU A C 1
ATOM 569 O O . LEU A 1 77 ? -8.352 51.75 9.969 1 93.75 77 LEU A O 1
ATOM 573 N N . THR A 1 78 ? -6.953 52.75 11.508 1 93.38 78 THR A N 1
ATOM 574 C CA . THR A 1 78 ? -5.945 53.125 10.516 1 93.38 78 THR A CA 1
ATOM 575 C C . THR A 1 78 ? -5.148 51.875 10.102 1 93.38 78 THR A C 1
ATOM 577 O O . THR A 1 78 ? -5.199 50.844 10.773 1 93.38 78 THR A O 1
ATOM 580 N N . LYS A 1 79 ? -4.461 51.969 9.031 1 91.81 79 LYS A N 1
ATOM 581 C CA . LYS A 1 79 ? -3.607 50.875 8.586 1 91.81 79 LYS A CA 1
ATOM 582 C C . LYS A 1 79 ? -2.578 50.531 9.656 1 91.81 79 LYS A C 1
ATOM 584 O O . LYS A 1 79 ? -2.326 49.344 9.906 1 91.81 79 LYS A O 1
ATOM 589 N N . ALA A 1 80 ? -2.033 51.5 10.219 1 93.25 80 ALA A N 1
ATOM 590 C CA . ALA A 1 80 ? -1.032 51.281 11.258 1 93.25 80 ALA A CA 1
ATOM 591 C C . ALA A 1 80 ? -1.629 50.531 12.438 1 93.25 80 ALA A C 1
ATOM 593 O O . ALA A 1 80 ? -0.991 49.625 12.984 1 93.25 80 ALA A O 1
ATOM 594 N N . GLU A 1 81 ? -2.777 50.844 12.828 1 93.62 81 GLU A N 1
ATOM 595 C CA . GLU A 1 81 ? -3.451 50.156 13.93 1 93.62 81 GLU A CA 1
ATOM 596 C C . GLU A 1 81 ? -3.797 48.719 13.562 1 93.62 81 GLU A C 1
ATOM 598 O O . GLU A 1 81 ? -3.666 47.812 14.391 1 93.62 81 GLU A O 1
ATOM 603 N N . LYS A 1 82 ? -4.242 48.562 12.383 1 93.88 82 LYS A N 1
ATOM 604 C CA . LYS A 1 82 ? -4.531 47.219 11.914 1 93.88 82 LYS A CA 1
ATOM 605 C C . LYS A 1 82 ? -3.27 46.344 11.898 1 93.88 82 LYS A C 1
ATOM 607 O O . LYS A 1 82 ? -3.299 45.188 12.312 1 93.88 82 LYS A O 1
ATOM 612 N N . GLU A 1 83 ? -2.223 46.906 11.477 1 92.94 83 GLU A N 1
ATOM 613 C CA . GLU A 1 83 ? -0.957 46.188 11.445 1 92.94 83 GLU A CA 1
ATOM 614 C C . GLU A 1 83 ? -0.506 45.812 12.852 1 92.94 83 GLU A C 1
ATOM 616 O O . GLU A 1 83 ? 0.042 44.719 13.062 1 92.94 83 GLU A O 1
ATOM 621 N N . ALA A 1 84 ? -0.69 46.688 13.75 1 92.62 84 ALA A N 1
ATOM 622 C CA . ALA A 1 84 ? -0.353 46.406 15.141 1 92.62 84 ALA A CA 1
ATOM 623 C C . ALA A 1 84 ? -1.19 45.25 15.672 1 92.62 84 ALA A C 1
ATOM 625 O O . ALA A 1 84 ? -0.679 44.375 16.391 1 92.62 84 ALA A O 1
ATOM 626 N N . LEU A 1 85 ? -2.434 45.25 15.328 1 90.5 85 LEU A N 1
ATOM 627 C CA . LEU A 1 85 ? -3.314 44.156 15.734 1 90.5 85 LEU A CA 1
ATOM 628 C C . LEU A 1 85 ? -2.861 42.844 15.109 1 90.5 85 LEU A C 1
ATOM 630 O O . LEU A 1 85 ? -2.828 41.812 15.781 1 90.5 85 LEU A O 1
ATOM 634 N N . CYS A 1 86 ? -2.561 42.906 13.891 1 88.06 86 CYS A N 1
ATOM 635 C CA . CYS A 1 86 ? -2.104 41.719 13.18 1 88.06 86 CYS A CA 1
ATOM 636 C C . CYS A 1 86 ? -0.804 41.188 13.781 1 88.06 86 CYS A C 1
ATOM 638 O O . CYS A 1 86 ? -0.641 40 13.953 1 88.06 86 CYS A O 1
ATOM 640 N N . SER A 1 87 ? 0.121 42.031 14.109 1 86.62 87 SER A N 1
ATOM 641 C CA . SER A 1 87 ? 1.395 41.656 14.711 1 86.62 87 SER A CA 1
ATOM 642 C C . SER A 1 87 ? 1.189 41 16.078 1 86.62 87 SER A C 1
ATOM 644 O O . SER A 1 87 ? 1.803 39.969 16.375 1 86.62 87 SER A O 1
ATOM 646 N N . ALA A 1 88 ? 0.382 41.625 16.875 1 84.81 88 ALA A N 1
ATOM 647 C CA . ALA A 1 88 ? 0.082 41.062 18.188 1 84.81 88 ALA A CA 1
ATOM 648 C C . ALA A 1 88 ? -0.59 39.688 18.062 1 84.81 88 ALA A C 1
ATOM 650 O O . ALA A 1 88 ? -0.274 38.781 18.812 1 84.81 88 ALA A O 1
ATOM 651 N N . TRP A 1 89 ? -1.459 39.594 17.109 1 82.81 89 TRP A N 1
ATOM 652 C CA . TRP A 1 89 ? -2.135 38.344 16.875 1 82.81 89 TRP A CA 1
ATOM 653 C C . TRP A 1 89 ? -1.146 37.281 16.406 1 82.81 89 TRP A C 1
ATOM 655 O O . TRP A 1 89 ? -1.199 36.125 16.875 1 82.81 89 TRP A O 1
ATOM 665 N N . ALA A 1 90 ? -0.336 37.688 15.492 1 77 90 ALA A N 1
ATOM 666 C CA . ALA A 1 90 ? 0.656 36.75 14.961 1 77 90 ALA A CA 1
ATOM 667 C C . ALA A 1 90 ? 1.559 36.219 16.078 1 77 90 ALA A C 1
ATOM 669 O O . ALA A 1 90 ? 1.902 35.031 16.094 1 77 90 ALA A O 1
ATOM 670 N N . GLU A 1 91 ? 1.948 37.062 16.906 1 76.44 91 GLU A N 1
ATOM 671 C CA . GLU A 1 91 ? 2.834 36.688 18 1 76.44 91 GLU A CA 1
ATOM 672 C C . GLU A 1 91 ? 2.199 35.594 18.875 1 76.44 91 GLU A C 1
ATOM 674 O O . GLU A 1 91 ? 2.895 34.719 19.375 1 76.44 91 GLU A O 1
ATOM 679 N N . THR A 1 92 ? 0.91 35.688 18.953 1 75.94 92 THR A N 1
ATOM 680 C CA . THR A 1 92 ? 0.215 34.781 19.844 1 75.94 92 THR A CA 1
ATOM 681 C C . THR A 1 92 ? -0.274 33.562 19.078 1 75.94 92 THR A C 1
ATOM 683 O O . THR A 1 92 ? -0.428 32.469 19.641 1 75.94 92 THR A O 1
ATOM 686 N N . ASN A 1 93 ? -0.342 33.719 17.797 1 76.31 93 ASN A N 1
ATOM 687 C CA . ASN A 1 93 ? -1.036 32.656 17.078 1 76.31 93 ASN A CA 1
ATOM 688 C C . ASN A 1 93 ? -0.12 32 16.047 1 76.31 93 ASN A C 1
ATOM 690 O O . ASN A 1 93 ? -0.465 30.953 15.492 1 76.31 93 ASN A O 1
ATOM 694 N N . ARG A 1 94 ? 1.034 32.625 15.938 1 78.5 94 ARG A N 1
ATOM 695 C CA . ARG A 1 94 ? 1.956 32 14.977 1 78.5 94 ARG A CA 1
ATOM 696 C C . ARG A 1 94 ? 2.354 30.609 15.414 1 78.5 94 ARG A C 1
ATOM 698 O O . ARG A 1 94 ? 2.789 30.406 16.547 1 78.5 94 ARG A O 1
ATOM 705 N N . PRO A 1 95 ? 2.209 29.641 14.578 1 89.88 95 PRO A N 1
ATOM 706 C CA . PRO A 1 95 ? 2.562 28.281 14.961 1 89.88 95 PRO A CA 1
ATOM 707 C C . PRO A 1 95 ? 4.062 28.094 15.203 1 89.88 95 PRO A C 1
ATOM 709 O O . PRO A 1 95 ? 4.879 28.641 14.445 1 89.88 95 PRO A O 1
ATOM 712 N N . ARG A 1 96 ? 4.414 27.469 16.266 1 92.69 96 ARG A N 1
ATOM 713 C CA . ARG A 1 96 ? 5.793 27.109 16.562 1 92.69 96 ARG A CA 1
ATOM 714 C C . ARG A 1 96 ? 5.988 25.594 16.484 1 92.69 96 ARG A C 1
ATOM 716 O O . ARG A 1 96 ? 5.199 24.828 17.047 1 92.69 96 ARG A O 1
ATOM 723 N N . LEU A 1 97 ? 7.035 25.234 15.812 1 97.5 97 LEU A N 1
ATOM 724 C CA . LEU A 1 97 ? 7.309 23.812 15.609 1 97.5 97 LEU A CA 1
ATOM 725 C C . LEU A 1 97 ? 8.156 23.266 16.75 1 97.5 97 LEU A C 1
ATOM 727 O O . LEU A 1 97 ? 9.039 23.938 17.266 1 97.5 97 LEU A O 1
ATOM 731 N N . SER A 1 98 ? 7.914 22.109 17.109 1 97.88 98 SER A N 1
ATOM 732 C CA . SER A 1 98 ? 8.719 21.312 18.031 1 97.88 98 SER A CA 1
ATOM 733 C C . SER A 1 98 ? 8.602 19.828 17.734 1 97.88 98 SER A C 1
ATOM 735 O O . SER A 1 98 ? 7.828 19.422 16.859 1 97.88 98 SER A O 1
ATOM 737 N N . VAL A 1 99 ? 9.406 19.016 18.406 1 98.5 99 VAL A N 1
ATOM 738 C CA . VAL A 1 99 ? 9.344 17.562 18.25 1 98.5 99 VAL A CA 1
ATOM 739 C C . VAL A 1 99 ? 8.469 16.969 19.359 1 98.5 99 VAL A C 1
ATOM 741 O O . VAL A 1 99 ? 8.578 17.359 20.516 1 98.5 99 VAL A O 1
ATOM 744 N N . ALA A 1 100 ? 7.668 16.062 18.984 1 98.69 100 ALA A N 1
ATOM 745 C CA . ALA A 1 100 ? 6.746 15.422 19.906 1 98.69 100 ALA A CA 1
ATOM 746 C C . ALA A 1 100 ? 7.488 14.508 20.875 1 98.69 100 ALA A C 1
ATOM 748 O O . ALA A 1 100 ? 8.594 14.055 20.594 1 98.69 100 ALA A O 1
ATOM 749 N N . THR A 1 101 ? 6.91 14.312 22.031 1 98 101 THR A N 1
ATOM 750 C CA . THR A 1 101 ? 7.223 13.242 22.969 1 98 101 THR A CA 1
ATOM 751 C C . THR A 1 101 ? 5.973 12.43 23.312 1 98 101 THR A C 1
ATOM 753 O O . THR A 1 101 ? 4.867 12.789 22.906 1 98 101 THR A O 1
ATOM 756 N N . ARG A 1 102 ? 6.27 11.406 24.016 1 98.12 102 ARG A N 1
ATOM 757 C CA . ARG A 1 102 ? 5.16 10.562 24.438 1 98.12 102 ARG A CA 1
ATOM 758 C C . ARG A 1 102 ? 4.105 11.375 25.188 1 98.12 102 ARG A C 1
ATOM 760 O O . ARG A 1 102 ? 2.912 11.094 25.094 1 98.12 102 ARG A O 1
ATOM 767 N N . ALA A 1 103 ? 4.473 12.391 25.859 1 98.31 103 ALA A N 1
ATOM 768 C CA . ALA A 1 103 ? 3.584 13.234 26.656 1 98.31 103 ALA A CA 1
ATOM 769 C C . ALA A 1 103 ? 2.611 14 25.75 1 98.31 103 ALA A C 1
ATOM 771 O O . ALA A 1 103 ? 1.592 14.508 26.234 1 98.31 103 ALA A O 1
ATOM 772 N N . ASP A 1 104 ? 2.865 14.078 24.484 1 98.75 104 ASP A N 1
ATOM 773 C CA . ASP A 1 104 ? 2.033 14.836 23.562 1 98.75 104 ASP A CA 1
ATOM 774 C C . ASP A 1 104 ? 0.95 13.953 22.938 1 98.75 104 ASP A C 1
ATOM 776 O O . ASP A 1 104 ? 0.117 14.43 22.172 1 98.75 104 ASP A O 1
ATOM 780 N N . ALA A 1 105 ? 0.917 12.711 23.312 1 98.88 105 ALA A N 1
ATOM 781 C CA . ALA A 1 105 ? 0.046 11.727 22.672 1 98.88 105 ALA A CA 1
ATOM 782 C C . ALA A 1 105 ? -1.421 12.133 22.812 1 98.88 105 ALA A C 1
ATOM 784 O O . ALA A 1 105 ? -2.201 11.961 21.859 1 98.88 105 ALA A O 1
ATOM 785 N N . ALA A 1 106 ? -1.767 12.664 23.891 1 98.75 106 ALA A N 1
ATOM 786 C CA . ALA A 1 106 ? -3.164 13.016 24.125 1 98.75 106 ALA A CA 1
ATOM 787 C C . ALA A 1 106 ? -3.617 14.117 23.172 1 98.75 106 ALA A C 1
ATOM 789 O O . ALA A 1 106 ? -4.703 14.031 22.594 1 98.75 106 ALA A O 1
ATOM 790 N N . ASP A 1 107 ? -2.824 15.117 23.016 1 98.5 107 ASP A N 1
ATOM 791 C CA . ASP A 1 107 ? -3.152 16.219 22.109 1 98.5 107 ASP A CA 1
ATOM 792 C C . ASP A 1 107 ? -3.238 15.734 20.672 1 98.5 107 ASP A C 1
ATOM 794 O O . ASP A 1 107 ? -4.16 16.109 19.938 1 98.5 107 ASP A O 1
ATOM 798 N N . ILE A 1 108 ? -2.295 14.938 20.297 1 98.81 108 ILE A N 1
ATOM 799 C CA . ILE A 1 108 ? -2.258 14.406 18.938 1 98.81 108 ILE A CA 1
ATOM 800 C C . ILE A 1 108 ? -3.496 13.547 18.688 1 98.81 108 ILE A C 1
ATOM 802 O O . ILE A 1 108 ? -4.148 13.68 17.656 1 98.81 108 ILE A O 1
ATOM 806 N N . LEU A 1 109 ? -3.787 12.75 19.656 1 98.81 109 LEU A N 1
ATOM 807 C CA . LEU A 1 109 ? -4.93 11.852 19.578 1 98.81 109 LEU A CA 1
ATOM 808 C C . LEU A 1 109 ? -6.227 12.633 19.391 1 98.81 109 LEU A C 1
ATOM 810 O O . LEU A 1 109 ? -7.105 12.219 18.625 1 98.81 109 LEU A O 1
ATOM 814 N N . GLU A 1 110 ? -6.34 13.664 20.078 1 98 110 GLU A N 1
ATOM 815 C CA . GLU A 1 110 ? -7.547 14.484 19.984 1 98 110 GLU A CA 1
ATOM 816 C C . GLU A 1 110 ? -7.781 14.953 18.562 1 98 110 GLU A C 1
ATOM 818 O O . GLU A 1 110 ? -8.898 14.859 18.047 1 98 110 GLU A O 1
ATOM 823 N N . ILE A 1 111 ? -6.77 15.414 17.953 1 97.06 111 ILE A N 1
ATOM 824 C CA . ILE A 1 111 ? -6.883 15.852 16.562 1 97.06 111 ILE A CA 1
ATOM 825 C C . ILE A 1 111 ? -7.258 14.664 15.68 1 97.06 111 ILE A C 1
ATOM 827 O O . ILE A 1 111 ? -8.203 14.742 14.891 1 97.06 111 ILE A O 1
ATOM 831 N N . TYR A 1 112 ? -6.578 13.625 15.875 1 98.19 112 TYR A N 1
ATOM 832 C CA . TYR A 1 112 ? -6.762 12.484 14.977 1 98.19 112 TYR A CA 1
ATOM 833 C C . TYR A 1 112 ? -8.156 11.891 15.133 1 98.19 112 TYR A C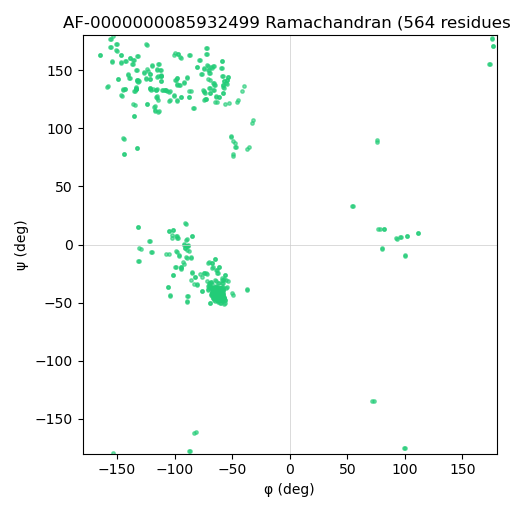 1
ATOM 835 O O . TYR A 1 112 ? -8.828 11.594 14.141 1 98.19 112 TYR A O 1
ATOM 843 N N . ASN A 1 113 ? -8.547 11.719 16.312 1 98.38 113 ASN A N 1
ATOM 844 C CA . ASN A 1 113 ? -9.859 11.117 16.547 1 98.38 113 ASN A CA 1
ATOM 845 C C . ASN A 1 113 ? -10.984 12 16.031 1 98.38 113 ASN A C 1
ATOM 847 O O . ASN A 1 113 ? -12.039 11.5 15.625 1 98.38 113 ASN A O 1
ATOM 851 N N . TRP A 1 114 ? -10.758 13.242 16.062 1 95.94 114 TRP A N 1
ATOM 852 C CA . TRP A 1 114 ? -11.742 14.102 15.422 1 95.94 114 TRP A CA 1
ATOM 853 C C . TRP A 1 114 ? -11.922 13.711 13.953 1 95.94 114 TRP A C 1
ATOM 855 O O . TRP A 1 114 ? -13.047 13.578 13.477 1 95.94 114 TRP A O 1
ATOM 865 N N . TYR A 1 115 ? -10.852 13.5 13.242 1 95.31 115 TYR A N 1
ATOM 866 C CA . TYR A 1 115 ? -10.922 13.109 11.836 1 95.31 115 TYR A CA 1
ATOM 867 C C . TYR A 1 115 ? -11.555 11.734 11.68 1 95.31 115 TYR A C 1
ATOM 869 O O . TYR A 1 115 ? -12.32 11.5 10.742 1 95.31 115 TYR A O 1
ATOM 877 N N . VAL A 1 116 ? -11.203 10.812 12.57 1 97.5 116 VAL A N 1
ATOM 878 C CA . VAL A 1 116 ? -11.781 9.469 12.531 1 97.5 116 VAL A CA 1
ATOM 879 C C . VAL A 1 116 ? -13.305 9.57 12.578 1 97.5 116 VAL A C 1
ATOM 881 O O . VAL A 1 116 ? -14 8.906 11.797 1 97.5 116 VAL A O 1
ATOM 884 N N . LEU A 1 117 ? -13.773 10.5 13.336 1 96 117 LEU A N 1
ATOM 885 C CA . LEU A 1 117 ? -15.203 10.547 13.625 1 96 117 LEU A CA 1
ATOM 886 C C . LEU A 1 117 ? -15.93 11.469 12.656 1 96 117 LEU A C 1
ATOM 888 O O . LEU A 1 117 ? -17.141 11.328 12.438 1 96 117 LEU A O 1
ATOM 892 N N . ASN A 1 118 ? -15.156 12.391 12 1 93.25 118 ASN A N 1
ATOM 893 C CA . ASN A 1 118 ? -15.898 13.461 11.352 1 93.25 118 ASN A CA 1
ATOM 894 C C . ASN A 1 118 ? -15.453 13.656 9.906 1 93.25 118 ASN A C 1
ATOM 896 O O . ASN A 1 118 ? -16.031 14.461 9.18 1 93.25 118 ASN A O 1
ATOM 900 N N . HIS A 1 119 ? -14.461 12.906 9.508 1 92.62 119 HIS A N 1
ATOM 901 C CA . HIS A 1 119 ? -13.883 13.203 8.203 1 92.62 119 HIS A CA 1
ATOM 902 C C . HIS A 1 119 ? -13.406 11.938 7.508 1 92.62 119 HIS A C 1
ATOM 904 O O . HIS A 1 119 ? -13.227 10.898 8.148 1 92.62 119 HIS A O 1
ATOM 910 N N . THR A 1 120 ? -13.172 11.992 6.203 1 94.19 120 THR A N 1
ATOM 911 C CA . THR A 1 120 ? -12.703 10.844 5.438 1 94.19 120 THR A CA 1
ATOM 912 C C . THR A 1 120 ? -11.227 10.984 5.094 1 94.19 120 THR A C 1
ATOM 914 O O . THR A 1 120 ? -10.695 10.242 4.27 1 94.19 120 THR A O 1
ATOM 917 N N . ALA A 1 121 ? -10.617 11.938 5.723 1 94.12 121 ALA A N 1
ATOM 918 C CA . ALA A 1 121 ? -9.18 12.078 5.492 1 94.12 121 ALA A CA 1
ATOM 919 C C . ALA A 1 121 ? -8.422 10.844 5.969 1 94.12 121 ALA A C 1
ATOM 921 O O . ALA A 1 121 ? -7.277 10.617 5.566 1 94.12 121 ALA A O 1
ATOM 922 N N . THR A 1 122 ? -9.031 10.109 6.863 1 96 122 THR A N 1
ATOM 923 C CA . THR A 1 122 ? -8.578 8.781 7.281 1 96 122 THR A CA 1
ATOM 924 C C . THR A 1 122 ? -9.703 7.762 7.141 1 96 122 THR A C 1
ATOM 926 O O . THR A 1 122 ? -10.875 8.086 7.336 1 96 122 THR A O 1
ATOM 929 N N . PHE A 1 123 ? -9.289 6.582 6.863 1 97.12 123 PHE A N 1
ATOM 930 C CA . PHE A 1 123 ? -10.297 5.543 6.672 1 97.12 123 PHE A CA 1
ATOM 931 C C . PHE A 1 123 ? -10.461 4.707 7.938 1 97.12 123 PHE A C 1
ATOM 933 O O . PHE A 1 123 ? -11.102 3.658 7.914 1 97.12 123 PHE A O 1
ATOM 940 N N . GLN A 1 124 ? -9.805 5.141 9.008 1 97.5 124 GLN A N 1
ATOM 941 C CA . GLN A 1 124 ? -10.062 4.5 10.289 1 97.5 124 GLN A CA 1
ATOM 942 C C . GLN A 1 124 ? -11.492 4.77 10.75 1 97.5 124 GLN A C 1
ATOM 944 O O . GLN A 1 124 ? -11.984 5.895 10.648 1 97.5 124 GLN A O 1
ATOM 949 N N . ILE A 1 125 ? -12.086 3.779 11.273 1 97.31 125 ILE A N 1
ATOM 950 C CA . ILE A 1 125 ? -13.492 3.877 11.664 1 97.31 125 ILE A CA 1
ATOM 951 C C . ILE A 1 125 ? -13.594 4.023 13.18 1 97.31 125 ILE A C 1
ATOM 953 O O . ILE A 1 125 ? -14.32 4.887 13.672 1 97.31 125 ILE A O 1
ATOM 957 N N . THR A 1 126 ? -12.805 3.215 13.891 1 97.5 126 THR A N 1
ATOM 958 C CA . THR A 1 126 ? -12.844 3.186 15.352 1 97.5 126 THR A CA 1
ATOM 959 C C . THR A 1 126 ? -11.781 4.113 15.938 1 97.5 126 THR A C 1
ATOM 961 O O . THR A 1 126 ? -10.602 4 15.609 1 97.5 126 THR A O 1
ATOM 964 N N . PRO A 1 127 ? -12.203 5.012 16.828 1 98.12 127 PRO A N 1
ATOM 965 C CA . PRO A 1 127 ? -11.211 5.883 17.469 1 98.12 127 PRO A CA 1
ATOM 966 C C . PRO A 1 127 ? -10.148 5.105 18.234 1 98.12 127 PRO A C 1
ATOM 968 O O . PRO A 1 127 ? -10.43 4.016 18.75 1 98.12 127 PRO A O 1
ATOM 971 N N . SER A 1 128 ? -9.008 5.676 18.328 1 98.5 128 SER A N 1
ATOM 972 C CA . SER A 1 128 ? -7.898 5.066 19.062 1 98.5 128 SER A CA 1
ATOM 973 C C . SER A 1 128 ? -7.945 5.426 20.547 1 98.5 128 SER A C 1
ATOM 975 O O . SER A 1 128 ? -8.602 6.395 20.922 1 98.5 128 SER A O 1
ATOM 977 N N . THR A 1 129 ? -7.219 4.656 21.312 1 98.69 129 THR A N 1
ATOM 978 C CA . THR A 1 129 ? -7.07 4.949 22.734 1 98.69 129 THR A CA 1
ATOM 979 C C . THR A 1 129 ? -5.773 5.715 23 1 98.69 129 THR A C 1
ATOM 981 O O . THR A 1 129 ? -4.906 5.789 22.125 1 98.69 129 THR A O 1
ATOM 984 N N . LEU A 1 130 ? -5.762 6.281 24.188 1 98.69 130 LEU A N 1
ATOM 985 C CA . LEU A 1 130 ? -4.551 7 24.562 1 98.69 130 LEU A CA 1
ATOM 986 C C . LEU A 1 130 ? -3.352 6.055 24.609 1 98.69 130 LEU A C 1
ATOM 988 O O . LEU A 1 130 ? -2.258 6.41 24.156 1 98.69 130 LEU A O 1
ATOM 992 N N . GLU A 1 131 ? -3.51 4.895 25.109 1 98.62 131 GLU A N 1
ATOM 993 C CA . GLU A 1 131 ? -2.436 3.91 25.188 1 98.62 131 GLU A CA 1
ATOM 994 C C . GLU A 1 131 ? -1.905 3.559 23.797 1 98.62 131 GLU A C 1
ATOM 996 O O . GLU A 1 131 ? -0.693 3.482 23.594 1 98.62 131 GLU A O 1
ATOM 1001 N N . GLU A 1 132 ? -2.764 3.385 22.891 1 98.38 132 GLU A N 1
ATOM 1002 C CA . GLU A 1 132 ? -2.391 3.09 21.516 1 98.38 132 GLU A CA 1
ATOM 1003 C C . GLU A 1 132 ? -1.569 4.227 20.906 1 98.38 132 GLU A C 1
ATOM 1005 O O . GLU A 1 132 ? -0.589 3.984 20.203 1 98.38 132 GLU A O 1
ATOM 1010 N N . TYR A 1 133 ? -1.953 5.438 21.219 1 98.5 133 TYR A N 1
ATOM 1011 C CA . TYR A 1 133 ? -1.29 6.57 20.578 1 98.5 133 TYR A CA 1
ATOM 1012 C C . TYR A 1 133 ? 0.019 6.902 21.281 1 98.5 133 TYR A C 1
ATOM 1014 O O . TYR A 1 133 ? 0.925 7.484 20.688 1 98.5 133 TYR A O 1
ATOM 1022 N N . GLU A 1 134 ? 0.12 6.605 22.562 1 98.69 134 GLU A N 1
ATOM 1023 C CA . GLU A 1 134 ? 1.423 6.688 23.219 1 98.69 134 GLU A CA 1
ATOM 1024 C C . GLU A 1 134 ? 2.436 5.766 22.547 1 98.69 134 GLU A C 1
ATOM 1026 O O . GLU A 1 134 ? 3.555 6.184 22.234 1 98.69 134 GLU A O 1
ATOM 1031 N N . ALA A 1 135 ? 2.029 4.578 22.328 1 98.62 135 ALA A N 1
ATOM 1032 C CA . ALA A 1 135 ? 2.889 3.627 21.625 1 98.62 135 ALA A CA 1
ATOM 1033 C C . ALA A 1 135 ? 3.16 4.082 20.203 1 98.62 135 ALA A C 1
ATOM 1035 O O . ALA A 1 135 ? 4.266 3.904 19.688 1 98.62 135 ALA A O 1
ATOM 1036 N N . TRP A 1 136 ? 2.152 4.582 19.625 1 98.44 136 TRP A N 1
ATOM 1037 C CA . TRP A 1 136 ? 2.273 5.078 18.266 1 98.44 136 TRP A CA 1
ATOM 1038 C C . TRP A 1 136 ? 3.322 6.18 18.172 1 98.44 136 TRP A C 1
ATOM 1040 O O . TRP A 1 136 ? 4.141 6.195 17.25 1 98.44 136 TRP A O 1
ATOM 1050 N N . VAL A 1 137 ? 3.291 7.117 19.094 1 98.75 137 VAL A N 1
ATOM 1051 C CA . VAL A 1 137 ? 4.266 8.203 19.109 1 98.75 137 VAL A CA 1
ATOM 1052 C C . VAL A 1 137 ? 5.68 7.629 19.203 1 98.75 137 VAL A C 1
ATOM 1054 O O . VAL A 1 137 ? 6.566 8.031 18.453 1 98.75 137 VAL A O 1
ATOM 1057 N N . ASP A 1 138 ? 5.859 6.641 20.047 1 98.25 138 ASP A N 1
ATOM 1058 C CA . ASP A 1 138 ? 7.164 6.016 20.234 1 98.25 138 ASP A CA 1
ATOM 1059 C C . ASP A 1 138 ? 7.652 5.383 18.922 1 98.25 138 ASP A C 1
ATOM 1061 O O . ASP A 1 138 ? 8.797 5.59 18.516 1 98.25 138 ASP A O 1
ATOM 1065 N N . ARG A 1 139 ? 6.809 4.691 18.297 1 97.62 139 ARG A N 1
ATOM 1066 C CA . ARG A 1 139 ? 7.176 4.008 17.062 1 97.62 139 ARG A CA 1
ATOM 1067 C C . ARG A 1 139 ? 7.461 5.012 15.945 1 97.62 139 ARG A C 1
ATOM 1069 O O . ARG A 1 139 ? 8.375 4.816 15.148 1 97.62 139 ARG A O 1
ATOM 1076 N N . THR A 1 140 ? 6.637 6.016 15.883 1 98.38 140 THR A N 1
ATOM 1077 C CA . THR A 1 140 ? 6.777 7.039 14.852 1 98.38 140 THR A CA 1
ATOM 1078 C C . THR A 1 140 ? 8.133 7.73 14.961 1 98.38 140 THR A C 1
ATOM 1080 O O . THR A 1 140 ? 8.773 8.008 13.945 1 98.38 140 THR A O 1
ATOM 1083 N N . LEU A 1 141 ? 8.562 7.918 16.156 1 98.06 141 LEU A N 1
ATOM 1084 C CA . LEU A 1 141 ? 9.797 8.641 16.406 1 98.06 141 LEU A CA 1
ATOM 1085 C C . LEU A 1 141 ? 11.008 7.82 15.977 1 98.06 141 LEU A C 1
ATOM 1087 O O . LEU A 1 141 ? 12.109 8.352 15.836 1 98.06 141 LEU A O 1
ATOM 1091 N N . GLU A 1 142 ? 10.789 6.543 15.773 1 96.44 142 GLU A N 1
ATOM 1092 C CA . GLU A 1 142 ? 11.875 5.684 15.305 1 96.44 142 GLU A CA 1
ATOM 1093 C C . GLU A 1 142 ? 12.195 5.957 13.836 1 96.44 142 GLU A C 1
ATOM 1095 O O . GLU A 1 142 ? 13.32 5.715 13.383 1 96.44 142 GLU A O 1
ATOM 1100 N N . CYS A 1 143 ? 11.273 6.445 13.133 1 97.38 143 CYS A N 1
ATOM 1101 C CA . CYS A 1 143 ? 11.43 6.684 11.703 1 97.38 143 CYS A CA 1
ATOM 1102 C C . CYS A 1 143 ? 12 8.07 11.438 1 97.38 143 CYS A C 1
ATOM 1104 O O . CYS A 1 143 ? 12.984 8.211 10.711 1 97.38 143 CYS A O 1
ATOM 1106 N N . ALA A 1 144 ? 11.414 9.07 12.062 1 97.88 144 ALA A N 1
ATOM 1107 C CA . ALA A 1 144 ? 11.773 10.484 11.961 1 97.88 144 ALA A CA 1
ATOM 1108 C C . ALA A 1 144 ? 11.141 11.297 13.078 1 97.88 144 ALA A C 1
ATOM 1110 O O . ALA A 1 144 ? 10.188 10.844 13.719 1 97.88 144 ALA A O 1
ATOM 1111 N N . PRO A 1 145 ? 11.703 12.516 13.273 1 97.44 145 PRO A N 1
ATOM 1112 C CA . PRO A 1 145 ? 11.039 13.383 14.25 1 97.44 145 PRO A CA 1
ATOM 1113 C C . PRO A 1 145 ? 9.578 13.648 13.898 1 97.44 145 PRO A C 1
ATOM 1115 O O . PRO A 1 145 ? 9.258 13.938 12.742 1 97.44 145 PRO A O 1
ATOM 1118 N N . LEU A 1 146 ? 8.742 13.453 14.906 1 98.81 146 LEU A N 1
ATOM 1119 C CA . LEU A 1 146 ? 7.336 13.844 14.844 1 98.81 146 LEU A CA 1
ATOM 1120 C C . LEU A 1 146 ? 7.16 15.32 15.195 1 98.81 146 LEU A C 1
ATOM 1122 O O . LEU A 1 146 ? 7.406 15.719 16.328 1 98.81 146 LEU A O 1
ATOM 1126 N N . LEU A 1 147 ? 6.656 16.078 14.195 1 98.81 147 LEU A N 1
ATOM 1127 C CA . LEU A 1 147 ? 6.637 17.531 14.352 1 98.81 147 LEU A CA 1
ATOM 1128 C C . LEU A 1 147 ? 5.266 18.016 14.828 1 98.81 147 LEU A C 1
ATOM 1130 O O . LEU A 1 147 ? 4.238 17.562 14.312 1 98.81 147 LEU A O 1
ATOM 1134 N N . LEU A 1 148 ? 5.355 18.922 15.758 1 98.69 148 LEU A N 1
ATOM 1135 C CA . LEU A 1 148 ? 4.164 19.594 16.266 1 98.69 148 LEU A CA 1
ATOM 1136 C C . LEU A 1 148 ? 4.191 21.078 15.914 1 98.69 148 LEU A C 1
ATOM 1138 O O . LEU A 1 148 ? 5.254 21.703 15.914 1 98.69 148 LEU A O 1
ATOM 1142 N N . ALA A 1 149 ? 3.035 21.594 15.656 1 97.25 149 ALA A N 1
ATOM 1143 C CA . ALA A 1 149 ? 2.836 23.047 15.586 1 97.25 149 ALA A CA 1
ATOM 1144 C C . ALA A 1 149 ? 1.845 23.516 16.656 1 97.25 149 ALA A C 1
ATOM 1146 O O . ALA A 1 149 ? 0.692 23.078 16.672 1 97.25 149 ALA A O 1
ATOM 1147 N N . ARG A 1 150 ? 2.334 24.375 17.547 1 94.88 150 ARG A N 1
ATOM 1148 C CA . ARG A 1 150 ? 1.485 24.922 18.594 1 94.88 150 ARG A CA 1
ATOM 1149 C C . ARG A 1 150 ? 1.399 26.453 18.5 1 94.88 150 ARG A C 1
ATOM 1151 O O . ARG A 1 150 ? 2.312 27.094 17.969 1 94.88 150 ARG A O 1
ATOM 1158 N N . ASP A 1 151 ? 0.272 26.922 19.031 1 88.5 151 ASP A N 1
ATOM 1159 C CA . ASP A 1 151 ? 0.166 28.375 19.094 1 88.5 151 ASP A CA 1
ATOM 1160 C C . ASP A 1 151 ? 0.784 28.922 20.375 1 88.5 151 ASP A C 1
ATOM 1162 O O . ASP A 1 151 ? 1.395 28.172 21.141 1 88.5 151 ASP A O 1
ATOM 1166 N N . GLY A 1 152 ? 0.678 30.188 20.516 1 85.62 152 GLY A N 1
ATOM 1167 C CA . GLY A 1 152 ? 1.29 30.844 21.672 1 85.62 152 GLY A CA 1
ATOM 1168 C C . GLY A 1 152 ? 0.718 30.375 23 1 85.62 152 GLY A C 1
ATOM 1169 O O . GLY A 1 152 ? 1.379 30.484 24.031 1 85.62 152 GLY A O 1
ATOM 1170 N N . ALA A 1 153 ? -0.483 29.875 23.016 1 84.81 153 ALA A N 1
ATOM 1171 C CA . ALA A 1 153 ? -1.144 29.406 24.219 1 84.81 153 ALA A CA 1
ATOM 1172 C C . ALA A 1 153 ? -0.84 27.938 24.484 1 84.81 153 ALA A C 1
ATOM 1174 O O . ALA A 1 153 ? -1.277 27.375 25.484 1 84.81 153 ALA A O 1
ATOM 1175 N N . GLY A 1 154 ? -0.121 27.281 23.562 1 92 154 GLY A N 1
ATOM 1176 C CA . GLY A 1 154 ? 0.266 25.891 23.734 1 92 154 GLY A CA 1
ATOM 1177 C C . GLY A 1 154 ? -0.711 24.922 23.109 1 92 154 GLY A C 1
ATOM 1178 O O . GLY A 1 154 ? -0.524 23.703 23.188 1 92 154 GLY A O 1
ATOM 1179 N N . LYS A 1 155 ? -1.649 25.469 22.469 1 91.62 155 LYS A N 1
ATOM 1180 C CA . LYS A 1 155 ? -2.631 24.609 21.812 1 91.62 155 LYS A CA 1
ATOM 1181 C C . LYS A 1 155 ? -2.051 23.969 20.547 1 91.62 155 LYS A C 1
ATOM 1183 O O . LYS A 1 155 ? -1.433 24.641 19.734 1 91.62 155 LYS A O 1
ATOM 1188 N N . LEU A 1 156 ? -2.264 22.656 20.438 1 96.31 156 LEU A N 1
ATOM 1189 C CA . LEU A 1 156 ? -1.777 21.969 19.25 1 96.31 156 LEU A CA 1
ATOM 1190 C C . LEU A 1 156 ? -2.623 22.312 18.031 1 96.31 156 LEU A C 1
ATOM 1192 O O . LEU A 1 156 ? -3.844 22.141 18.047 1 96.31 156 LEU A O 1
ATOM 1196 N N . LEU A 1 157 ? -1.93 22.781 17 1 93.5 157 LEU A N 1
ATOM 1197 C CA . LEU A 1 157 ? -2.605 23.219 15.781 1 93.5 157 LEU A CA 1
ATOM 1198 C C . LEU A 1 157 ? -2.506 22.141 14.703 1 93.5 157 LEU A C 1
ATOM 1200 O O . LEU A 1 157 ? -3.314 22.109 13.773 1 93.5 157 LEU A O 1
ATOM 1204 N N . GLY A 1 158 ? -1.521 21.344 14.758 1 97.06 158 GLY A N 1
ATOM 1205 C CA . GLY A 1 158 ? -1.315 20.266 13.805 1 97.06 158 GLY A CA 1
ATOM 1206 C C . GLY A 1 158 ? -0.027 19.5 14.039 1 97.06 158 GLY A C 1
ATOM 1207 O O . GLY A 1 158 ? 0.765 19.859 14.906 1 97.06 158 GLY A O 1
ATOM 1208 N N . TYR A 1 159 ? 0.106 18.406 13.328 1 98.62 159 TYR A N 1
ATOM 1209 C CA . TYR A 1 159 ? 1.328 17.609 13.398 1 98.62 159 TYR A CA 1
ATOM 1210 C C . TYR A 1 159 ? 1.634 16.969 12.055 1 98.62 159 TYR A C 1
ATOM 1212 O O . TYR A 1 159 ? 0.75 16.844 11.203 1 98.62 159 TYR A O 1
ATOM 1220 N N . ALA A 1 160 ? 2.828 16.656 11.859 1 98.75 160 ALA A N 1
ATOM 1221 C CA . ALA A 1 160 ? 3.295 15.945 10.68 1 98.75 160 ALA A CA 1
ATOM 1222 C C . ALA A 1 160 ? 4.344 14.898 11.047 1 98.75 160 ALA A C 1
ATOM 1224 O O . ALA A 1 160 ? 5.164 15.117 11.938 1 98.75 160 ALA A O 1
ATOM 1225 N N . CYS A 1 161 ? 4.277 13.797 10.352 1 98.81 161 CYS A N 1
ATOM 1226 C CA . CYS A 1 161 ? 5.203 12.711 10.664 1 98.81 161 CYS A CA 1
ATOM 1227 C C . CYS A 1 161 ? 5.402 11.805 9.461 1 98.81 161 CYS A C 1
ATOM 1229 O O . CYS A 1 161 ? 4.855 12.055 8.383 1 98.81 161 CYS A O 1
ATOM 1231 N N . ALA A 1 162 ? 6.266 10.859 9.648 1 98.69 162 ALA A N 1
ATOM 1232 C CA . ALA A 1 162 ? 6.555 9.867 8.617 1 98.69 162 ALA A CA 1
ATOM 1233 C C . ALA A 1 162 ? 6.559 8.461 9.203 1 98.69 162 ALA A C 1
ATOM 1235 O O . ALA A 1 162 ? 6.836 8.273 10.383 1 98.69 162 ALA A O 1
ATOM 1236 N N . HIS A 1 163 ? 6.188 7.539 8.297 1 97.38 163 HIS A N 1
ATOM 1237 C CA . HIS A 1 163 ? 6.172 6.109 8.578 1 97.38 163 HIS A CA 1
ATOM 1238 C C . HIS A 1 163 ? 6.77 5.312 7.422 1 97.38 163 HIS A C 1
ATOM 1240 O O . HIS A 1 163 ? 6.852 5.812 6.297 1 97.38 163 HIS A O 1
ATOM 1246 N N . PRO A 1 164 ? 7.188 4.086 7.859 1 97.19 164 PRO A N 1
ATOM 1247 C CA . PRO A 1 164 ? 7.641 3.273 6.727 1 97.19 164 PRO A CA 1
ATOM 1248 C C . PRO A 1 164 ? 6.559 3.09 5.664 1 97.19 164 PRO A C 1
ATOM 1250 O O . PRO A 1 164 ? 5.395 2.852 6 1 97.19 164 PRO A O 1
ATOM 1253 N N . TRP A 1 165 ? 6.957 3.205 4.441 1 97.06 165 TRP A N 1
ATOM 1254 C CA . TRP A 1 165 ? 6.035 3.023 3.326 1 97.06 165 TRP A CA 1
ATOM 1255 C C . TRP A 1 165 ? 5.598 1.566 3.213 1 97.06 165 TRP A C 1
ATOM 1257 O O . TRP A 1 165 ? 4.41 1.282 3.027 1 97.06 165 TRP A O 1
ATOM 1267 N N . HIS A 1 166 ? 6.547 0.657 3.219 1 95.94 166 HIS A N 1
ATOM 1268 C CA . HIS A 1 166 ? 6.379 -0.791 3.293 1 95.94 166 HIS A CA 1
ATOM 1269 C C . HIS A 1 166 ? 7.312 -1.4 4.336 1 95.94 166 HIS A C 1
ATOM 1271 O O . HIS A 1 166 ? 8.32 -0.795 4.703 1 95.94 166 HIS A O 1
ATOM 1277 N N . GLU A 1 167 ? 7.012 -2.602 4.75 1 92.38 167 GLU A N 1
ATOM 1278 C CA . GLU A 1 167 ? 7.766 -3.211 5.84 1 92.38 167 GLU A CA 1
ATOM 1279 C C . GLU A 1 167 ? 9.031 -3.893 5.32 1 92.38 167 GLU A C 1
ATOM 1281 O O . GLU A 1 167 ? 10 -4.066 6.066 1 92.38 167 GLU A O 1
ATOM 1286 N N . ARG A 1 168 ? 9.047 -4.266 4.137 1 95 168 ARG A N 1
ATOM 1287 C CA . ARG A 1 168 ? 10.18 -5.023 3.613 1 95 168 ARG A CA 1
ATOM 1288 C C . ARG A 1 168 ? 11.422 -4.145 3.488 1 95 168 ARG A C 1
ATOM 1290 O O . ARG A 1 168 ? 11.32 -2.977 3.111 1 95 168 ARG A O 1
ATOM 1297 N N . GLU A 1 169 ? 12.57 -4.738 3.615 1 94.31 169 GLU A N 1
ATOM 1298 C CA . GLU A 1 169 ? 13.859 -4.059 3.654 1 94.31 169 GLU A CA 1
ATOM 1299 C C . GLU A 1 169 ? 14.133 -3.312 2.35 1 94.31 169 GLU A C 1
ATOM 1301 O O . GLU A 1 169 ? 14.773 -2.262 2.352 1 94.31 169 GLU A O 1
ATOM 1306 N N . ALA A 1 170 ? 13.672 -3.832 1.318 1 97.12 170 ALA A N 1
ATOM 1307 C CA . ALA A 1 170 ? 13.945 -3.242 0.01 1 97.12 170 ALA A CA 1
ATOM 1308 C C . ALA A 1 170 ? 13.383 -1.827 -0.08 1 97.12 170 ALA A C 1
ATOM 1310 O O . ALA A 1 170 ? 13.82 -1.029 -0.912 1 97.12 170 ALA A O 1
ATOM 1311 N N . PHE A 1 171 ? 12.438 -1.512 0.803 1 98 171 PHE A N 1
ATOM 1312 C CA . PHE A 1 171 ? 11.734 -0.237 0.741 1 98 171 PHE A CA 1
ATOM 1313 C C . PHE A 1 171 ? 12.289 0.739 1.771 1 98 171 PHE A C 1
ATOM 1315 O O . PHE A 1 171 ? 11.688 1.781 2.035 1 98 171 PHE A O 1
ATOM 1322 N N . ARG A 1 172 ? 13.375 0.487 2.375 1 97.19 172 ARG A N 1
ATOM 1323 C CA . ARG A 1 172 ? 13.852 1.214 3.547 1 97.19 172 ARG A CA 1
ATOM 1324 C C . ARG A 1 172 ? 14.156 2.67 3.203 1 97.19 172 ARG A C 1
ATOM 1326 O O . ARG A 1 172 ? 14.32 3.502 4.098 1 97.19 172 ARG A O 1
ATOM 1333 N N . TRP A 1 173 ? 14.211 3.031 1.938 1 98 173 TRP A N 1
ATOM 1334 C CA . TRP A 1 173 ? 14.492 4.402 1.53 1 98 173 TRP A CA 1
ATOM 1335 C C . TRP A 1 173 ? 13.203 5.152 1.211 1 98 173 TRP A C 1
ATOM 1337 O O . TRP A 1 173 ? 13.242 6.293 0.74 1 98 173 TRP A O 1
ATOM 1347 N N . ASP A 1 174 ? 12.062 4.496 1.459 1 98.31 174 ASP A N 1
ATOM 1348 C CA . ASP A 1 174 ? 10.742 5.062 1.206 1 98.31 174 ASP A CA 1
ATOM 1349 C C . ASP A 1 174 ? 10 5.332 2.514 1 98.31 174 ASP A C 1
ATOM 1351 O O . ASP A 1 174 ? 10.062 4.527 3.447 1 98.31 174 ASP A O 1
ATOM 1355 N N . VAL A 1 175 ? 9.289 6.457 2.549 1 98.5 175 VAL A N 1
ATOM 1356 C CA . VAL A 1 175 ? 8.469 6.758 3.715 1 98.5 175 VAL A CA 1
ATOM 1357 C C . VAL A 1 175 ? 7.105 7.289 3.264 1 98.5 175 VAL A C 1
ATOM 1359 O O . VAL A 1 175 ? 6.969 7.785 2.143 1 98.5 175 VAL A O 1
ATOM 1362 N N . GLU A 1 176 ? 6.172 7.113 4.125 1 98.69 176 GLU A N 1
ATOM 1363 C CA . GLU A 1 176 ? 4.871 7.762 4 1 98.69 176 GLU A CA 1
ATOM 1364 C C . GLU A 1 176 ? 4.773 8.984 4.914 1 98.69 176 GLU A C 1
ATOM 1366 O O . GLU A 1 176 ? 5.066 8.891 6.109 1 98.69 176 GLU A O 1
ATOM 1371 N N . SER A 1 177 ? 4.395 10.07 4.336 1 98.75 177 SER A N 1
ATOM 1372 C CA . SER A 1 177 ? 4.203 11.273 5.137 1 98.75 177 SER A CA 1
ATOM 1373 C C . SER A 1 177 ? 2.732 11.477 5.488 1 98.75 177 SER A C 1
ATOM 1375 O O . SER A 1 177 ? 1.849 11.172 4.688 1 98.75 177 SER A O 1
ATOM 1377 N N . THR A 1 178 ? 2.539 11.961 6.703 1 98.12 178 THR A N 1
ATOM 1378 C CA . THR A 1 178 ? 1.207 12.242 7.23 1 98.12 178 THR A CA 1
ATOM 1379 C C . THR A 1 178 ? 1.151 13.633 7.859 1 98.12 178 THR A C 1
ATOM 1381 O O . THR A 1 178 ? 2.107 14.062 8.508 1 98.12 178 THR A O 1
ATOM 1384 N N . ILE A 1 179 ? 0.012 14.297 7.633 1 97.69 179 ILE A N 1
ATOM 1385 C CA . ILE A 1 179 ? -0.192 15.602 8.258 1 97.69 179 ILE A CA 1
ATOM 1386 C C . ILE A 1 179 ? -1.665 15.773 8.617 1 97.69 179 ILE A C 1
ATOM 1388 O O . ILE A 1 179 ? -2.549 15.414 7.836 1 97.69 179 ILE A O 1
ATOM 1392 N N . TYR A 1 180 ? -1.886 16.234 9.812 1 96.62 180 TYR A N 1
ATOM 1393 C CA . TYR A 1 180 ? -3.215 16.609 10.281 1 96.62 180 TYR A CA 1
ATOM 1394 C C . TYR A 1 180 ? -3.178 17.969 10.984 1 96.62 180 TYR A C 1
ATOM 1396 O O . TYR A 1 180 ? -2.279 18.219 11.789 1 96.62 180 TYR A O 1
ATOM 1404 N N . CYS A 1 181 ? -4.109 18.797 10.633 1 93.75 181 CYS A N 1
ATOM 1405 C CA . CYS A 1 181 ? -4.293 20.062 11.336 1 93.75 181 CYS A CA 1
ATOM 1406 C C . CYS A 1 181 ? -5.605 20.078 12.117 1 93.75 181 CYS A C 1
ATOM 1408 O O . CYS A 1 181 ? -6.586 19.453 11.688 1 93.75 181 CYS A O 1
ATOM 1410 N N . ALA A 1 182 ? -5.512 20.719 13.219 1 91.06 182 ALA A N 1
ATOM 1411 C CA . ALA A 1 182 ? -6.77 20.906 13.945 1 91.06 182 ALA A CA 1
ATOM 1412 C C . ALA A 1 182 ? -7.816 21.562 13.047 1 91.06 182 ALA A C 1
ATOM 1414 O O . ALA A 1 182 ? -7.5 22.453 12.258 1 91.06 182 ALA A O 1
ATOM 1415 N N . PRO A 1 183 ? -9.039 21.109 13.188 1 82.81 183 PRO A N 1
ATOM 1416 C CA . PRO A 1 183 ? -10.078 21.641 12.312 1 82.81 183 PRO A CA 1
ATOM 1417 C C . PRO A 1 183 ? -10.188 23.172 12.398 1 82.81 183 PRO A C 1
ATOM 1419 O O . PRO A 1 183 ? -10.562 23.812 11.414 1 82.81 183 PRO A O 1
ATOM 1422 N N . GLU A 1 184 ? -9.805 23.672 13.492 1 73.81 184 GLU A N 1
ATOM 1423 C CA . GLU A 1 184 ? -9.938 25.109 13.688 1 73.81 184 GLU A CA 1
ATOM 1424 C C . GLU A 1 184 ? -8.68 25.844 13.227 1 73.81 184 GLU A C 1
ATOM 1426 O O . GLU A 1 184 ? -8.641 27.078 13.227 1 73.81 184 GLU A O 1
ATOM 1431 N N . ALA A 1 185 ? -7.641 25.141 12.945 1 76.56 185 ALA A N 1
ATOM 1432 C CA . ALA A 1 185 ? -6.359 25.75 12.617 1 76.56 185 ALA A CA 1
ATOM 1433 C C . ALA A 1 185 ? -6.234 25.984 11.117 1 76.56 185 ALA A C 1
ATOM 1435 O O . ALA A 1 185 ? -5.148 26.297 10.617 1 76.56 185 ALA A O 1
ATOM 1436 N N . ARG A 1 186 ? -7.289 25.984 10.414 1 62.66 186 ARG A N 1
ATOM 1437 C CA . ARG A 1 186 ? -7.242 26.109 8.961 1 62.66 186 ARG A CA 1
ATOM 1438 C C . ARG A 1 186 ? -6.914 27.531 8.531 1 62.66 186 ARG A C 1
ATOM 1440 O O . ARG A 1 186 ? -7.383 28.484 9.141 1 62.66 186 ARG A O 1
ATOM 1447 N N . GLY A 1 187 ? -5.938 27.734 7.594 1 62.84 187 GLY A N 1
ATOM 1448 C CA . GLY A 1 187 ? -5.637 29.016 6.965 1 62.84 187 GLY A CA 1
ATOM 1449 C C . GLY A 1 187 ? -4.508 29.766 7.645 1 62.84 187 GLY A C 1
ATOM 1450 O O . GLY A 1 187 ? -4.188 30.891 7.27 1 62.84 187 GLY A O 1
ATOM 1451 N N . MET A 1 188 ? -3.818 29.188 8.609 1 67.44 188 MET A N 1
ATOM 1452 C CA . MET A 1 188 ? -2.768 29.875 9.352 1 67.44 188 MET A CA 1
ATOM 1453 C C . MET A 1 188 ? -1.388 29.453 8.859 1 67.44 188 MET A C 1
ATOM 1455 O O . MET A 1 188 ? -0.378 29.734 9.508 1 67.44 188 MET A O 1
ATOM 1459 N N . GLY A 1 189 ? -1.315 28.688 7.848 1 79 189 GLY A N 1
ATOM 1460 C CA . GLY A 1 189 ? -0.043 28.234 7.312 1 79 189 GLY A CA 1
ATOM 1461 C C . GLY A 1 189 ? 0.567 27.094 8.117 1 79 189 GLY A C 1
ATOM 1462 O O . GLY A 1 189 ? 1.752 26.797 7.973 1 79 189 GLY A O 1
ATOM 1463 N N . VAL A 1 190 ? -0.165 26.516 8.953 1 88.88 190 VAL A N 1
ATOM 1464 C CA . VAL A 1 190 ? 0.291 25.453 9.852 1 88.88 190 VAL A CA 1
ATOM 1465 C C . VAL A 1 190 ? 0.785 24.266 9.039 1 88.88 190 VAL A C 1
ATOM 1467 O O . VAL A 1 190 ? 1.907 23.797 9.234 1 88.88 190 VAL A O 1
ATOM 1470 N N . ALA A 1 191 ? 0.041 23.938 8.094 1 93.38 191 ALA A N 1
ATOM 1471 C CA . ALA A 1 191 ? 0.359 22.75 7.305 1 93.38 191 ALA A CA 1
ATOM 1472 C C . ALA A 1 191 ? 1.636 22.953 6.492 1 93.38 191 ALA A C 1
ATOM 1474 O O . ALA A 1 191 ? 2.5 22.078 6.449 1 93.38 191 ALA A O 1
ATOM 1475 N N . GLU A 1 192 ? 1.733 24.078 5.898 1 91.69 192 GLU A N 1
ATOM 1476 C CA . GLU A 1 192 ? 2.9 24.375 5.078 1 91.69 192 GLU A CA 1
ATOM 1477 C C . GLU A 1 192 ? 4.18 24.359 5.906 1 91.69 192 GLU A C 1
ATOM 1479 O O . GLU A 1 192 ? 5.207 23.844 5.469 1 91.69 192 GLU A O 1
ATOM 1484 N N . LYS A 1 193 ? 4.078 24.953 6.996 1 93.12 193 LYS A N 1
ATOM 1485 C CA . LYS A 1 193 ? 5.23 25 7.895 1 93.12 193 LYS A CA 1
ATOM 1486 C C . LYS A 1 193 ? 5.629 23.609 8.352 1 93.12 193 LYS A C 1
ATOM 1488 O O . LYS A 1 193 ? 6.805 23.234 8.281 1 93.12 193 LYS A O 1
ATOM 1493 N N . LEU A 1 194 ? 4.711 22.844 8.781 1 97.25 194 LEU A N 1
ATOM 1494 C CA . LEU A 1 194 ? 4.949 21.469 9.242 1 97.25 194 LEU A CA 1
ATOM 1495 C C . LEU A 1 194 ? 5.531 20.609 8.117 1 97.25 194 LEU A C 1
ATOM 1497 O O . LEU A 1 194 ? 6.555 19.953 8.305 1 97.25 194 LEU A O 1
ATOM 1501 N N . TYR A 1 195 ? 4.883 20.688 7.039 1 97.5 195 TYR A N 1
ATOM 1502 C CA . TYR A 1 195 ? 5.234 19.797 5.941 1 97.5 195 TYR A CA 1
ATOM 1503 C C . TYR A 1 195 ? 6.57 20.188 5.324 1 97.5 195 TYR A C 1
ATOM 1505 O O . TYR A 1 195 ? 7.359 19.328 4.926 1 97.5 195 TYR A O 1
ATOM 1513 N N . GLY A 1 196 ? 6.801 21.484 5.211 1 97.56 196 GLY A N 1
ATOM 1514 C CA . GLY A 1 196 ? 8.109 21.953 4.773 1 97.56 196 GLY A CA 1
ATOM 1515 C C . GLY A 1 196 ? 9.242 21.438 5.645 1 97.56 196 GLY A C 1
ATOM 1516 O O . GLY A 1 196 ? 10.242 20.922 5.133 1 97.56 196 GLY A O 1
ATOM 1517 N N . ALA A 1 197 ? 9.047 21.562 6.883 1 98.19 197 ALA A N 1
ATOM 1518 C CA . ALA A 1 197 ? 10.062 21.094 7.828 1 98.19 197 ALA A CA 1
ATOM 1519 C C . ALA A 1 197 ? 10.234 19.578 7.734 1 98.19 197 ALA A C 1
ATOM 1521 O O . ALA A 1 197 ? 11.359 19.062 7.758 1 98.19 197 ALA A O 1
ATOM 1522 N N . LEU A 1 198 ? 9.164 18.844 7.625 1 98.69 198 LEU A N 1
ATOM 1523 C CA . LEU A 1 198 ? 9.227 17.391 7.559 1 98.69 198 LEU A CA 1
ATOM 1524 C C . LEU A 1 198 ? 9.992 16.938 6.32 1 98.69 198 LEU A C 1
ATOM 1526 O O . LEU A 1 198 ? 10.867 16.078 6.406 1 98.69 198 LEU A O 1
ATOM 1530 N N . ILE A 1 199 ? 9.68 17.531 5.211 1 98.56 199 ILE A N 1
ATOM 1531 C CA . ILE A 1 199 ? 10.305 17.125 3.955 1 98.56 199 ILE A CA 1
ATOM 1532 C C . ILE A 1 199 ? 11.812 17.406 4.02 1 98.56 199 ILE A C 1
ATOM 1534 O O . ILE A 1 199 ? 12.617 16.578 3.584 1 98.56 199 ILE A O 1
ATOM 1538 N N . GLU A 1 200 ? 12.117 18.516 4.578 1 98.12 200 GLU A N 1
ATOM 1539 C CA . GLU A 1 200 ? 13.539 18.828 4.719 1 98.12 200 GLU A CA 1
ATOM 1540 C C . GLU A 1 200 ? 14.227 17.844 5.648 1 98.12 200 GLU A C 1
ATOM 1542 O O . GLU A 1 200 ? 15.336 17.391 5.363 1 98.12 200 GLU A O 1
ATOM 1547 N N . LEU A 1 201 ? 13.625 17.5 6.703 1 98.12 201 LEU A N 1
ATOM 1548 C CA . LEU A 1 201 ? 14.148 16.5 7.633 1 98.12 201 LEU A CA 1
ATOM 1549 C C . LEU A 1 201 ? 14.383 15.172 6.93 1 98.12 201 LEU A C 1
ATOM 1551 O O . LEU A 1 201 ? 15.445 14.555 7.098 1 98.12 201 LEU A O 1
ATOM 1555 N N . LEU A 1 202 ? 13.461 14.766 6.164 1 98.5 202 LEU A N 1
ATOM 1556 C CA . LEU A 1 202 ? 13.539 13.477 5.477 1 98.5 202 LEU A CA 1
ATOM 1557 C C . LEU A 1 202 ? 14.648 13.492 4.43 1 98.5 202 LEU A C 1
ATOM 1559 O O . LEU A 1 202 ? 15.344 12.492 4.238 1 98.5 202 LEU A O 1
ATOM 1563 N N . ARG A 1 203 ? 14.773 14.617 3.807 1 97.81 203 ARG A N 1
ATOM 1564 C CA . ARG A 1 203 ? 15.883 14.789 2.869 1 97.81 203 ARG A CA 1
ATOM 1565 C C . ARG A 1 203 ? 17.219 14.641 3.572 1 97.81 203 ARG A C 1
ATOM 1567 O O . ARG A 1 203 ? 18.109 13.922 3.092 1 97.81 203 ARG A O 1
ATOM 1574 N N . LEU A 1 204 ? 17.359 15.211 4.68 1 97.31 204 LEU A N 1
ATOM 1575 C CA . LEU A 1 204 ? 18.609 15.188 5.441 1 97.31 204 LEU A CA 1
ATOM 1576 C C . LEU A 1 204 ? 18.891 13.781 5.957 1 97.31 204 LEU A C 1
ATOM 1578 O O . LEU A 1 204 ? 20.062 13.383 6.047 1 97.31 204 LEU A O 1
ATOM 1582 N N . GLN A 1 205 ? 17.891 13.055 6.258 1 97.81 205 GLN A N 1
ATOM 1583 C CA . GLN A 1 205 ? 18.062 11.703 6.781 1 97.81 205 GLN A CA 1
ATOM 1584 C C . GLN A 1 205 ? 18.484 10.734 5.68 1 97.81 205 GLN A C 1
ATOM 1586 O O . GLN A 1 205 ? 18.953 9.633 5.965 1 97.81 205 GLN A O 1
ATOM 1591 N N . GLY A 1 206 ? 18.141 11.102 4.434 1 97.31 206 GLY A N 1
ATOM 1592 C CA . GLY A 1 206 ? 18.641 10.273 3.35 1 97.31 206 GLY A CA 1
ATOM 1593 C C . GLY A 1 206 ? 17.562 9.484 2.643 1 97.31 206 GLY A C 1
ATOM 1594 O O . GLY A 1 206 ? 17.844 8.617 1.817 1 97.31 206 GLY A O 1
ATOM 1595 N N . TYR A 1 207 ? 16.391 9.789 2.943 1 98.19 207 TYR A N 1
ATOM 1596 C CA . TYR A 1 207 ? 15.297 9.109 2.242 1 98.19 207 TYR A CA 1
ATOM 1597 C C . TYR A 1 207 ? 15.281 9.492 0.768 1 98.19 207 TYR A C 1
ATOM 1599 O O . TYR A 1 207 ? 15.766 10.555 0.389 1 98.19 207 TYR A O 1
ATOM 1607 N N . TRP A 1 208 ? 14.742 8.609 -0.074 1 98.25 208 TRP A N 1
ATOM 1608 C CA . TRP A 1 208 ? 14.711 8.836 -1.515 1 98.25 208 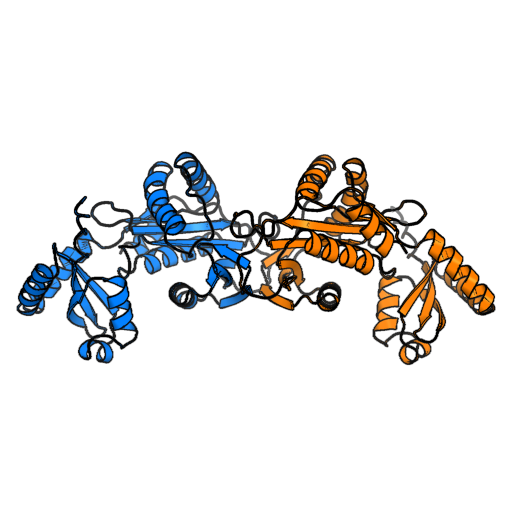TRP A CA 1
ATOM 1609 C C . TRP A 1 208 ? 13.305 9.195 -1.977 1 98.25 208 TRP A C 1
ATOM 1611 O O . TRP A 1 208 ? 13.133 10.031 -2.867 1 98.25 208 TRP A O 1
ATOM 1621 N N . ASN A 1 209 ? 12.352 8.578 -1.371 1 98.38 209 ASN A N 1
ATOM 1622 C CA . ASN A 1 209 ? 10.969 8.758 -1.808 1 98.38 209 ASN A CA 1
ATOM 1623 C C . ASN A 1 209 ? 10.039 9.008 -0.627 1 98.38 209 ASN A C 1
ATOM 1625 O O . ASN A 1 209 ? 10.141 8.344 0.408 1 98.38 209 ASN A O 1
ATOM 1629 N N . VAL A 1 210 ? 9.18 9.977 -0.794 1 98.81 210 VAL A N 1
ATOM 1630 C CA . VAL A 1 210 ? 8.094 10.234 0.144 1 98.81 210 VAL A CA 1
ATOM 1631 C C . VAL A 1 210 ? 6.75 10.008 -0.544 1 98.81 210 VAL A C 1
ATOM 1633 O O . VAL A 1 210 ? 6.504 10.531 -1.635 1 98.81 210 VAL A O 1
ATOM 1636 N N . TYR A 1 211 ? 5.961 9.203 0.093 1 98.69 211 TYR A N 1
ATOM 1637 C CA . TYR A 1 211 ? 4.633 8.938 -0.445 1 98.69 211 TYR A CA 1
ATOM 1638 C C . TYR A 1 211 ? 3.549 9.453 0.497 1 98.69 211 TYR A C 1
ATOM 1640 O O . TYR A 1 211 ? 3.764 9.539 1.708 1 98.69 211 TYR A O 1
ATOM 1648 N N . ALA A 1 212 ? 2.455 9.805 -0.087 1 98.62 212 ALA A N 1
ATOM 1649 C CA . ALA A 1 212 ? 1.26 10.195 0.656 1 98.62 212 ALA A CA 1
ATOM 1650 C C . ALA A 1 212 ? 0.018 9.508 0.099 1 98.62 212 ALA A C 1
ATOM 1652 O O . ALA A 1 212 ? -0.147 9.398 -1.118 1 98.62 212 ALA A O 1
ATOM 1653 N N . LEU A 1 213 ? -0.769 8.984 0.963 1 98.06 213 LEU A N 1
ATOM 1654 C CA . LEU A 1 213 ? -2.078 8.445 0.615 1 98.06 213 LEU A CA 1
ATOM 1655 C C . LEU A 1 213 ? -3.182 9.461 0.917 1 98.06 213 LEU A C 1
ATOM 1657 O O . LEU A 1 213 ? -3.279 9.961 2.039 1 98.06 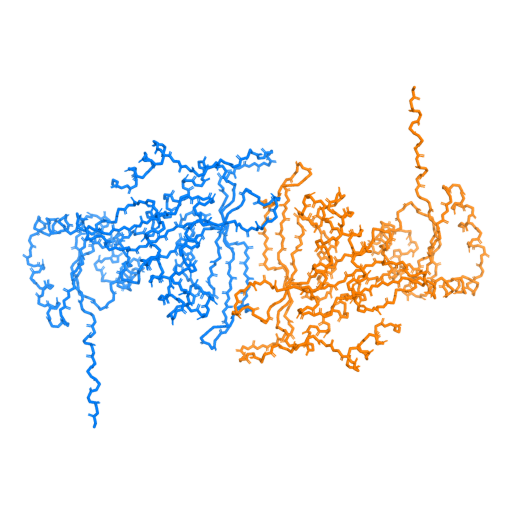213 LEU A O 1
ATOM 1661 N N . LEU A 1 214 ? -3.961 9.781 -0.096 1 97.81 214 LEU A N 1
ATOM 1662 C CA . LEU A 1 214 ? -5.008 10.781 0.065 1 97.81 214 LEU A CA 1
ATOM 1663 C C . LEU A 1 214 ? -6.379 10.195 -0.266 1 97.81 214 LEU A C 1
ATOM 1665 O O . LEU A 1 214 ? -6.52 9.445 -1.236 1 97.81 214 LEU A O 1
ATOM 1669 N N . ALA A 1 215 ? -7.309 10.508 0.625 1 96.5 215 ALA A N 1
ATOM 1670 C CA . ALA A 1 215 ? -8.68 10.25 0.199 1 96.5 215 ALA A CA 1
ATOM 1671 C C . ALA A 1 215 ? -8.977 10.914 -1.143 1 96.5 215 ALA A C 1
ATOM 1673 O O . ALA A 1 215 ? -8.484 12.016 -1.419 1 96.5 215 ALA A O 1
ATOM 1674 N N . ASP A 1 216 ? -9.766 10.234 -1.9 1 92.44 216 ASP A N 1
ATOM 1675 C CA . ASP A 1 216 ? -10.031 10.695 -3.26 1 92.44 216 ASP A CA 1
ATOM 1676 C C . ASP A 1 216 ? -11.523 10.602 -3.586 1 92.44 216 ASP A C 1
ATOM 1678 O O . ASP A 1 216 ? -12.062 9.5 -3.73 1 92.44 216 ASP A O 1
ATOM 1682 N N . PRO A 1 217 ? -12.188 11.797 -3.713 1 90.69 217 PRO A N 1
ATOM 1683 C CA . PRO A 1 217 ? -11.586 13.109 -3.965 1 90.69 217 PRO A CA 1
ATOM 1684 C C . PRO A 1 217 ? -11.266 13.867 -2.68 1 90.69 217 PRO A C 1
ATOM 1686 O O . PRO A 1 217 ? -11.969 13.711 -1.677 1 90.69 217 PRO A O 1
ATOM 1689 N N . ASN A 1 218 ? -10.195 14.484 -2.643 1 91.56 218 ASN A N 1
ATOM 1690 C CA . ASN A 1 218 ? -9.781 15.477 -1.657 1 91.56 218 ASN A CA 1
ATOM 1691 C C . ASN A 1 218 ? -8.953 16.594 -2.299 1 91.56 218 ASN A C 1
ATOM 1693 O O . ASN A 1 218 ? -7.734 16.641 -2.117 1 91.56 218 ASN A O 1
ATOM 1697 N N . PRO A 1 219 ? -9.664 17.469 -2.939 1 90.38 219 PRO A N 1
ATOM 1698 C CA . PRO A 1 219 ? -8.953 18.453 -3.746 1 90.38 219 PRO A CA 1
ATOM 1699 C C . PRO A 1 219 ? -8.008 19.328 -2.916 1 90.38 219 PRO A C 1
ATOM 1701 O O . PRO A 1 219 ? -6.941 19.719 -3.396 1 90.38 219 PRO A O 1
ATOM 1704 N N . ALA A 1 220 ? -8.414 19.703 -1.726 1 83.94 220 ALA A N 1
ATOM 1705 C CA . ALA A 1 220 ? -7.562 20.531 -0.869 1 83.94 220 ALA A CA 1
ATOM 1706 C C . ALA A 1 220 ? -6.234 19.844 -0.584 1 83.94 220 ALA A C 1
ATOM 1708 O O . ALA A 1 220 ? -5.168 20.438 -0.724 1 83.94 220 ALA A O 1
ATOM 1709 N N . SER A 1 221 ? -6.277 18.594 -0.241 1 92.69 221 SER A N 1
ATOM 1710 C CA . SER A 1 221 ? -5.07 17.828 0.047 1 92.69 221 SER A CA 1
ATOM 1711 C C . SER A 1 221 ? -4.23 17.625 -1.21 1 92.69 221 SER A C 1
ATOM 1713 O O . SER A 1 221 ? -3 17.672 -1.153 1 92.69 221 SER A O 1
ATOM 1715 N N . GLU A 1 222 ? -4.898 17.422 -2.309 1 94.69 222 GLU A N 1
ATOM 1716 C CA . GLU A 1 222 ? -4.188 17.25 -3.572 1 94.69 222 GLU A CA 1
ATOM 1717 C C . GLU A 1 222 ? -3.391 18.5 -3.934 1 94.69 222 GLU A C 1
ATOM 1719 O O . GLU A 1 222 ? -2.205 18.406 -4.262 1 94.69 222 GLU A O 1
ATOM 1724 N N . ARG A 1 223 ? -4.027 19.609 -3.844 1 91.62 223 ARG A N 1
ATOM 1725 C CA . ARG A 1 223 ? -3.369 20.875 -4.152 1 91.62 223 ARG A CA 1
ATOM 1726 C C . ARG A 1 223 ? -2.203 21.125 -3.205 1 91.62 223 ARG A C 1
ATOM 1728 O O . ARG A 1 223 ? -1.14 21.578 -3.629 1 91.62 223 ARG A O 1
ATOM 1735 N N . PHE A 1 224 ? -2.482 20.844 -2.037 1 91.69 224 PHE A N 1
ATOM 1736 C CA . PHE A 1 224 ? -1.458 21.016 -1.015 1 91.69 224 PHE A CA 1
ATOM 1737 C C . PHE A 1 224 ? -0.217 20.203 -1.352 1 91.69 224 PHE A C 1
ATOM 1739 O O . PHE A 1 224 ? 0.896 20.734 -1.372 1 91.69 224 PHE A O 1
ATOM 1746 N N . HIS A 1 225 ? -0.393 18.922 -1.644 1 97.69 225 HIS A N 1
ATOM 1747 C CA . HIS A 1 225 ? 0.735 18.047 -1.938 1 97.69 225 HIS A CA 1
ATOM 1748 C C . HIS A 1 225 ? 1.398 18.422 -3.258 1 97.69 225 HIS A C 1
ATOM 1750 O O . HIS A 1 225 ? 2.625 18.375 -3.379 1 97.69 225 HIS A O 1
ATOM 1756 N N . GLN A 1 226 ? 0.619 18.812 -4.191 1 97.06 226 GLN A N 1
ATOM 1757 C CA . GLN A 1 226 ? 1.165 19.281 -5.465 1 97.06 226 GLN A CA 1
ATOM 1758 C C . GLN A 1 226 ? 2.104 20.469 -5.262 1 97.06 226 GLN A C 1
ATOM 1760 O O . GLN A 1 226 ? 3.143 20.562 -5.918 1 97.06 226 GLN A O 1
ATOM 1765 N N . LYS A 1 227 ? 1.734 21.328 -4.379 1 93.88 227 LYS A N 1
ATOM 1766 C CA . LYS A 1 227 ? 2.553 22.5 -4.07 1 93.88 227 LYS A CA 1
ATOM 1767 C C . LYS A 1 227 ? 3.945 22.094 -3.604 1 93.88 227 LYS A C 1
ATOM 1769 O O . LYS A 1 227 ? 4.926 22.797 -3.852 1 93.88 227 LYS A O 1
ATOM 1774 N N . PHE A 1 228 ? 4.055 20.969 -2.982 1 97.12 228 PHE A N 1
ATOM 1775 C CA . PHE A 1 228 ? 5.332 20.484 -2.467 1 97.12 228 PHE A CA 1
ATOM 1776 C C . PHE A 1 228 ? 6.043 19.625 -3.502 1 97.12 228 PHE A C 1
ATOM 1778 O O . PHE A 1 228 ? 7.125 19.094 -3.238 1 97.12 228 PHE A O 1
ATOM 1785 N N . GLY A 1 229 ? 5.383 19.422 -4.625 1 97.88 229 GLY A N 1
ATOM 1786 C CA . GLY A 1 229 ? 6.047 18.703 -5.707 1 97.88 229 GLY A CA 1
ATOM 1787 C C . GLY A 1 229 ? 5.609 17.25 -5.824 1 97.88 229 GLY A C 1
ATOM 1788 O O . GLY A 1 229 ? 6.141 16.5 -6.645 1 97.88 229 GLY A O 1
ATOM 1789 N N . PHE A 1 230 ? 4.652 16.891 -5.09 1 98.62 230 PHE A N 1
ATOM 1790 C CA . PHE A 1 230 ? 4.133 15.539 -5.23 1 98.62 230 PHE A CA 1
ATOM 1791 C C . PHE A 1 230 ? 3.404 15.375 -6.559 1 98.62 230 PHE A C 1
ATOM 1793 O O . PHE A 1 230 ? 2.754 16.312 -7.035 1 98.62 230 PHE A O 1
ATOM 1800 N N . VAL A 1 231 ? 3.494 14.18 -7.078 1 98.25 231 VAL A N 1
ATOM 1801 C CA . VAL A 1 231 ? 2.76 13.836 -8.289 1 98.25 231 VAL A CA 1
ATOM 1802 C C . VAL A 1 231 ? 1.896 12.602 -8.039 1 98.25 231 VAL A C 1
ATOM 1804 O O . VAL A 1 231 ? 2.309 11.68 -7.332 1 98.25 231 VAL A O 1
ATOM 1807 N N . CYS A 1 232 ? 0.747 12.609 -8.625 1 98.31 232 CYS A N 1
ATOM 1808 C CA . CYS A 1 232 ? -0.134 11.453 -8.477 1 98.31 232 CYS A CA 1
ATOM 1809 C C . CYS A 1 232 ? 0.426 10.242 -9.211 1 98.31 232 CYS A C 1
ATOM 1811 O O . CYS A 1 232 ? 0.75 10.32 -10.398 1 98.31 232 CYS A O 1
ATOM 1813 N N . GLN A 1 233 ? 0.473 9.148 -8.492 1 98.38 233 GLN A N 1
ATOM 1814 C CA . GLN A 1 233 ? 1.089 7.961 -9.07 1 98.38 233 GLN A CA 1
ATOM 1815 C C . GLN A 1 233 ? 0.104 6.793 -9.109 1 98.38 233 GLN A C 1
ATOM 1817 O O . GLN A 1 233 ? 0.477 5.672 -9.453 1 98.38 233 GLN A O 1
ATOM 1822 N N . GLY A 1 234 ? -1.087 7.027 -8.711 1 98 234 GLY A N 1
ATOM 1823 C CA . GLY A 1 234 ? -2.104 5.992 -8.773 1 98 234 GLY A CA 1
ATOM 1824 C C . GLY A 1 234 ? -3.41 6.395 -8.117 1 98 234 GLY A C 1
ATOM 1825 O O . GLY A 1 234 ? -3.426 7.246 -7.227 1 98 234 GLY A O 1
ATOM 1826 N N . ARG A 1 235 ? -4.469 5.746 -8.578 1 97.81 235 ARG A N 1
ATOM 1827 C CA . ARG A 1 235 ? -5.805 5.988 -8.039 1 97.81 235 ARG A CA 1
ATOM 1828 C C . ARG A 1 235 ? -6.609 4.695 -7.973 1 97.81 235 ARG A C 1
ATOM 1830 O O . ARG A 1 235 ? -6.57 3.887 -8.898 1 97.81 235 ARG A O 1
ATOM 1837 N N . GLN A 1 236 ? -7.223 4.531 -6.859 1 97 236 GLN A N 1
ATOM 1838 C CA . GLN A 1 236 ? -8.242 3.506 -6.664 1 97 236 GLN A CA 1
ATOM 1839 C C . GLN A 1 236 ? -9.602 4.133 -6.359 1 97 236 GLN A C 1
ATOM 1841 O O . GLN A 1 236 ? -9.789 4.742 -5.305 1 97 236 GLN A O 1
ATOM 1846 N N . ALA A 1 237 ? -10.539 3.996 -7.152 1 92.62 237 ALA A N 1
ATOM 1847 C CA . ALA A 1 237 ? -11.773 4.766 -7.109 1 92.62 237 ALA A CA 1
ATOM 1848 C C . ALA A 1 237 ? -12.688 4.273 -5.988 1 92.62 237 ALA A C 1
ATOM 1850 O O . ALA A 1 237 ? -13.375 5.07 -5.344 1 92.62 237 ALA A O 1
ATOM 1851 N N . ARG A 1 238 ? -12.812 3.051 -5.742 1 94.38 238 ARG A N 1
ATOM 1852 C CA . ARG A 1 238 ? -13.719 2.42 -4.785 1 94.38 238 ARG A CA 1
ATOM 1853 C C . ARG A 1 238 ? -12.977 1.394 -3.932 1 94.38 238 ARG A C 1
ATOM 1855 O O . ARG A 1 238 ? -13.078 0.189 -4.176 1 94.38 238 ARG A O 1
ATOM 1862 N N . THR A 1 239 ? -12.32 1.908 -2.867 1 96.31 239 THR A N 1
ATOM 1863 C CA . THR A 1 239 ? -11.438 0.976 -2.174 1 96.31 239 THR A CA 1
ATOM 1864 C C . THR A 1 239 ? -11.68 1.022 -0.667 1 96.31 239 THR A C 1
ATOM 1866 O O . THR A 1 239 ? -11.18 0.171 0.073 1 96.31 239 THR A O 1
ATOM 1869 N N . GLY A 1 240 ? -12.375 1.995 -0.104 1 96.38 240 GLY A N 1
ATOM 1870 C CA . GLY A 1 240 ? -12.766 2.068 1.296 1 96.38 240 GLY A CA 1
ATOM 1871 C C . GLY A 1 240 ? -14.227 2.424 1.491 1 96.38 240 GLY A C 1
ATOM 1872 O O . GLY A 1 240 ? -14.789 3.205 0.721 1 96.38 240 GLY A O 1
ATOM 1873 N N . TYR A 1 241 ? -14.828 1.768 2.518 1 97.44 241 TYR A N 1
ATOM 1874 C CA . TYR A 1 241 ? -16.219 2.098 2.832 1 97.44 241 TYR A CA 1
ATOM 1875 C C . TYR A 1 241 ? -16.328 2.736 4.211 1 97.44 241 TYR A C 1
ATOM 1877 O O . TYR A 1 241 ? -16.016 2.104 5.223 1 97.44 241 TYR A O 1
ATOM 1885 N N . LYS A 1 242 ? -16.703 3.939 4.238 1 96.81 242 LYS A N 1
ATOM 1886 C CA . LYS A 1 242 ? -16.828 4.734 5.457 1 96.81 242 LYS A CA 1
ATOM 1887 C C . LYS A 1 242 ? -17.938 5.77 5.332 1 96.81 242 LYS A C 1
ATOM 1889 O O . LYS A 1 242 ? -18.141 6.352 4.266 1 96.81 242 LYS A O 1
ATOM 1894 N N . PHE A 1 243 ? -18.656 6 6.406 1 95.94 243 PHE A N 1
ATOM 1895 C CA . PHE A 1 243 ? -19.766 6.941 6.484 1 95.94 243 PHE A CA 1
ATOM 1896 C C . PHE A 1 243 ? -20.797 6.641 5.406 1 95.94 243 PHE A C 1
ATOM 1898 O O . PHE A 1 243 ? -21.344 7.559 4.785 1 95.94 243 PHE A O 1
ATOM 1905 N N . GLY A 1 244 ? -20.953 5.391 5.066 1 95.75 244 GLY A N 1
ATOM 1906 C CA . GLY A 1 244 ? -22.016 4.934 4.191 1 95.75 244 GLY A CA 1
ATOM 1907 C C . GLY A 1 244 ? -21.703 5.133 2.721 1 95.75 244 GLY A C 1
ATOM 1908 O O . GLY A 1 244 ? -22.594 5.039 1.876 1 95.75 244 GLY A O 1
ATOM 1909 N N . LYS A 1 245 ? -20.5 5.406 2.465 1 96 245 LYS A N 1
ATOM 1910 C CA . LYS A 1 245 ? -20.109 5.645 1.076 1 96 245 LYS A CA 1
ATOM 1911 C C . LYS A 1 245 ? -18.75 5.023 0.765 1 96 245 LYS A C 1
ATOM 1913 O O . LYS A 1 245 ? -17.875 4.957 1.635 1 96 245 LYS A O 1
ATOM 1918 N N . TRP A 1 246 ? -18.625 4.566 -0.468 1 96.56 246 TRP A N 1
ATOM 1919 C CA . TRP A 1 246 ? -17.328 4.145 -0.966 1 96.56 246 TRP A CA 1
ATOM 1920 C C . TRP A 1 246 ? -16.391 5.344 -1.153 1 96.56 246 TRP A C 1
ATOM 1922 O O . TRP A 1 246 ? -16.812 6.387 -1.659 1 96.56 246 TRP A O 1
ATOM 1932 N N . GLN A 1 247 ? -15.211 5.156 -0.691 1 96 247 GLN A N 1
ATOM 1933 C CA . GLN A 1 247 ? -14.18 6.184 -0.803 1 96 247 GLN A CA 1
ATOM 1934 C C . GLN A 1 247 ? -13.078 5.754 -1.763 1 96 247 GLN A C 1
ATOM 1936 O O . GLN A 1 247 ? -12.758 4.566 -1.857 1 96 247 GLN A O 1
ATOM 1941 N N . GLY A 1 248 ? -12.57 6.73 -2.457 1 97.44 248 GLY A N 1
ATOM 1942 C CA . GLY A 1 248 ? -11.391 6.496 -3.27 1 97.44 248 GLY A CA 1
ATOM 1943 C C . GLY A 1 248 ? -10.094 6.855 -2.561 1 97.44 248 GLY A C 1
ATOM 1944 O O . GLY A 1 248 ? -10.117 7.535 -1.531 1 97.44 248 GLY A O 1
ATOM 1945 N N . LEU A 1 249 ? -9.008 6.305 -3.068 1 97.88 249 LEU A N 1
ATOM 1946 C CA . LEU A 1 249 ? -7.668 6.531 -2.529 1 97.88 249 LEU A CA 1
ATOM 1947 C C . LEU A 1 249 ? -6.672 6.816 -3.646 1 97.88 249 LEU A C 1
ATOM 1949 O O . LEU A 1 249 ? -6.68 6.141 -4.68 1 97.88 249 LEU A O 1
ATOM 1953 N N . SER A 1 250 ? -5.902 7.828 -3.48 1 98.12 250 SER A N 1
ATOM 1954 C CA . SER A 1 250 ? -4.844 8.102 -4.445 1 98.12 250 SER A CA 1
ATOM 1955 C C . SER A 1 250 ? -3.473 8.102 -3.775 1 98.12 250 SER A C 1
ATOM 1957 O O . SER A 1 250 ? -3.357 8.422 -2.59 1 98.12 250 SER A O 1
ATOM 1959 N N . THR A 1 251 ? -2.48 7.656 -4.543 1 98.44 251 THR A N 1
ATOM 1960 C CA . THR A 1 251 ? -1.091 7.648 -4.102 1 98.44 251 THR A CA 1
ATOM 1961 C C . THR A 1 251 ? -0.305 8.773 -4.766 1 98.44 251 THR A C 1
ATOM 1963 O O . THR A 1 251 ? -0.304 8.898 -5.992 1 98.44 251 THR A O 1
ATOM 1966 N N . TRP A 1 252 ? 0.298 9.602 -3.902 1 98.75 252 TRP A N 1
ATOM 1967 C CA . TRP A 1 252 ? 1.116 10.719 -4.371 1 98.75 252 TRP A CA 1
ATOM 1968 C C . TRP A 1 252 ? 2.57 10.547 -3.945 1 98.75 252 TRP A C 1
ATOM 1970 O O . TRP A 1 252 ? 2.848 10.172 -2.801 1 98.75 252 TRP A O 1
ATOM 1980 N N . GLY A 1 253 ? 3.494 10.758 -4.957 1 98.62 253 GLY A N 1
ATOM 1981 C CA . GLY A 1 253 ? 4.902 10.539 -4.672 1 98.62 253 GLY A CA 1
ATOM 1982 C C . GLY A 1 253 ? 5.758 11.773 -4.891 1 98.62 253 GLY A C 1
ATOM 1983 O O . GLY A 1 253 ? 5.496 12.562 -5.801 1 98.62 253 GLY A O 1
ATOM 1984 N N . LEU A 1 254 ? 6.742 11.953 -4.023 1 98.62 254 LEU A N 1
ATOM 1985 C CA . LEU A 1 254 ? 7.777 12.977 -4.109 1 98.62 254 LEU A CA 1
ATOM 1986 C C . LEU A 1 254 ? 9.164 12.344 -4.082 1 98.62 254 LEU A C 1
ATOM 1988 O O . LEU A 1 254 ? 9.516 11.633 -3.135 1 98.62 254 LEU A O 1
ATOM 1992 N N . SER A 1 255 ? 9.922 12.578 -5.098 1 97.94 255 SER A N 1
ATOM 1993 C CA . SER A 1 255 ? 11.305 12.133 -5.117 1 97.94 255 SER A CA 1
ATOM 1994 C C . SER A 1 255 ? 12.227 13.172 -4.492 1 97.94 255 SER A C 1
ATOM 1996 O O . SER A 1 255 ? 12.242 14.328 -4.906 1 97.94 255 SER A O 1
ATOM 1998 N N . LEU A 1 256 ? 13.008 12.719 -3.539 1 97.88 256 LEU A N 1
ATOM 1999 C CA . LEU A 1 256 ? 13.898 13.648 -2.85 1 97.88 256 LEU A CA 1
ATOM 2000 C C . LEU A 1 256 ? 15.297 13.609 -3.457 1 97.88 256 LEU A C 1
ATOM 2002 O O . LEU A 1 256 ? 16.156 14.414 -3.096 1 97.88 256 LEU A O 1
ATOM 2006 N N . ARG A 1 257 ? 15.453 12.625 -4.316 1 96.12 257 ARG A N 1
ATOM 2007 C CA . ARG A 1 257 ? 16.75 12.445 -4.953 1 96.12 257 ARG A CA 1
ATOM 2008 C C . ARG A 1 257 ? 16.594 12.109 -6.434 1 96.12 257 ARG A C 1
ATOM 2010 O O . ARG A 1 257 ? 15.531 11.664 -6.859 1 96.12 257 ARG A O 1
ATOM 2017 N N . GLU A 1 258 ? 17.734 12.359 -7.102 1 92.44 258 GLU A N 1
ATOM 2018 C CA . GLU A 1 258 ? 17.797 12.047 -8.523 1 92.44 258 GLU A CA 1
ATOM 2019 C C . GLU A 1 258 ? 18.781 10.922 -8.805 1 92.44 258 GLU A C 1
ATOM 2021 O O . GLU A 1 258 ? 19.656 10.641 -7.977 1 92.44 258 GLU A O 1
ATOM 2026 N N . GLY A 1 259 ? 18.516 10.281 -9.891 1 90.56 259 GLY A N 1
ATOM 2027 C CA . GLY A 1 259 ? 19.469 9.266 -10.328 1 90.56 259 GLY A CA 1
ATOM 2028 C C . GLY A 1 259 ? 19.047 7.855 -9.961 1 90.56 259 GLY A C 1
ATOM 2029 O O . GLY A 1 259 ? 17.922 7.637 -9.5 1 90.56 259 GLY A O 1
ATOM 2030 N N . GLN A 1 260 ? 19.984 6.863 -10.266 1 89.75 260 GLN A N 1
ATOM 2031 C CA . GLN A 1 260 ? 19.688 5.445 -10.086 1 89.75 260 GLN A CA 1
ATOM 2032 C C . GLN A 1 260 ? 20.812 4.738 -9.336 1 89.75 260 GLN A C 1
ATOM 2034 O O . GLN A 1 260 ? 20.906 3.512 -9.375 1 89.75 260 GLN A O 1
ATOM 2039 N N . GLY A 1 261 ? 21.641 5.559 -8.742 1 90.94 261 GLY A N 1
ATOM 2040 C CA . GLY A 1 261 ? 22.766 4.965 -8.047 1 90.94 261 GLY A CA 1
ATOM 2041 C C . GLY A 1 261 ? 22.375 4.266 -6.758 1 90.94 261 GLY A C 1
ATOM 2042 O O . GLY A 1 261 ? 21.219 4.363 -6.324 1 90.94 261 GLY A O 1
ATOM 2043 N N . ALA A 1 262 ? 23.359 3.494 -6.195 1 94.44 262 ALA A N 1
ATOM 2044 C CA . ALA A 1 262 ? 23.141 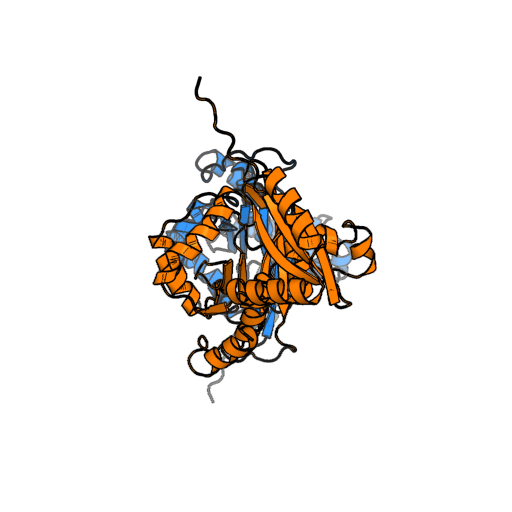2.791 -4.934 1 94.44 262 ALA A CA 1
ATOM 2045 C C . ALA A 1 262 ? 22.844 3.77 -3.805 1 94.44 262 ALA A C 1
ATOM 2047 O O . ALA A 1 262 ? 23.594 4.727 -3.586 1 94.44 262 ALA A O 1
ATOM 2048 N N . PRO A 1 263 ? 21.781 3.521 -3.166 1 95.5 263 PRO A N 1
ATOM 2049 C CA . PRO A 1 263 ? 21.453 4.445 -2.078 1 95.5 263 PRO A CA 1
ATOM 2050 C C . PRO A 1 263 ? 22.297 4.215 -0.829 1 95.5 263 PRO A C 1
ATOM 2052 O O . PRO A 1 263 ? 22.641 3.072 -0.513 1 95.5 263 PRO A O 1
ATOM 2055 N N . GLU A 1 264 ? 22.562 5.312 -0.161 1 96.19 264 GLU A N 1
ATOM 2056 C CA . GLU A 1 264 ? 23.203 5.215 1.149 1 96.19 264 GLU A CA 1
ATOM 2057 C C . GLU A 1 264 ? 22.188 4.879 2.234 1 96.19 264 GLU A C 1
ATOM 2059 O O . GLU A 1 264 ? 21 5.18 2.098 1 96.19 264 GLU A O 1
ATOM 2064 N N . PRO A 1 265 ? 22.625 4.223 3.326 1 96.19 265 PRO A N 1
ATOM 2065 C CA . PRO A 1 265 ? 21.688 3.945 4.422 1 96.19 265 PRO A CA 1
ATOM 2066 C C . PRO A 1 265 ? 21.031 5.211 4.98 1 96.19 265 PRO A C 1
ATOM 2068 O O . PRO A 1 265 ? 21.688 6.258 5.062 1 96.19 265 PRO A O 1
ATOM 2071 N N . VAL A 1 266 ? 19.844 5.113 5.266 1 97.12 266 VAL A N 1
ATOM 2072 C CA . VAL A 1 266 ? 19.125 6.207 5.918 1 97.12 266 VAL A CA 1
ATOM 2073 C C . VAL A 1 266 ? 19.703 6.441 7.312 1 97.12 266 VAL A C 1
ATOM 2075 O O . VAL A 1 266 ? 19.938 5.492 8.055 1 97.12 266 VAL A O 1
ATOM 2078 N N . LYS A 1 267 ? 19.859 7.707 7.617 1 96.19 267 LYS A N 1
ATOM 2079 C CA . LYS A 1 267 ? 20.391 8.062 8.93 1 96.19 267 LYS A CA 1
ATOM 2080 C C . LYS A 1 267 ? 19.312 7.945 10.008 1 96.19 267 LYS A C 1
ATOM 2082 O O . LYS A 1 267 ? 18.125 8.008 9.719 1 96.19 267 LYS A O 1
ATOM 2087 N N . ALA A 1 268 ? 19.812 7.809 11.227 1 93.69 268 ALA A N 1
ATOM 2088 C CA . ALA A 1 268 ? 18.922 7.887 12.375 1 93.69 268 ALA A CA 1
ATOM 2089 C C . ALA A 1 268 ? 18.203 9.234 12.414 1 93.69 268 ALA A C 1
ATOM 2091 O O . ALA A 1 268 ? 18.656 10.211 11.828 1 93.69 268 ALA A O 1
ATOM 2092 N N . PRO A 1 269 ? 17.094 9.227 13.102 1 94.12 269 PRO A N 1
ATOM 2093 C CA . PRO A 1 269 ? 16.375 10.5 13.188 1 94.12 269 PRO A CA 1
ATOM 2094 C C . PRO A 1 269 ? 17.25 11.633 13.727 1 94.12 269 PRO A C 1
ATOM 2096 O O . PRO A 1 269 ? 18 11.43 14.688 1 94.12 269 PRO A O 1
ATOM 2099 N N . LEU A 1 270 ? 17.062 12.711 13.102 1 90.56 270 LEU A N 1
ATOM 2100 C CA . LEU A 1 270 ? 17.875 13.867 13.484 1 90.56 270 LEU A CA 1
ATOM 2101 C C . LEU A 1 270 ? 17.672 14.211 14.953 1 90.56 270 LEU A C 1
ATOM 2103 O O . LEU A 1 270 ? 16.562 14.117 15.469 1 90.56 270 LEU A O 1
ATOM 2107 N N . CYS A 1 271 ? 18.75 14.648 15.531 1 90.5 271 CYS A N 1
ATOM 2108 C CA . CYS A 1 271 ? 18.719 15.086 16.922 1 90.5 271 CYS A CA 1
ATOM 2109 C C . CYS A 1 271 ? 19.766 16.156 17.172 1 90.5 271 CYS A C 1
ATOM 2111 O O . CYS A 1 271 ? 20.484 16.578 16.25 1 90.5 271 CYS A O 1
ATOM 2113 N N . GLY A 1 272 ? 19.672 16.781 18.266 1 91.56 272 GLY A N 1
ATOM 2114 C CA . GLY A 1 272 ? 20.688 17.734 18.672 1 91.56 272 GLY A CA 1
ATOM 2115 C C . GLY A 1 272 ? 20.672 19.016 17.859 1 91.56 272 GLY A C 1
ATOM 2116 O O . GLY A 1 272 ? 19.609 19.578 17.609 1 91.56 272 GLY A O 1
ATOM 2117 N N . GLU A 1 273 ? 21.859 19.438 17.453 1 92.81 273 GLU A N 1
ATOM 2118 C CA . GLU A 1 273 ? 22.047 20.766 16.844 1 92.81 273 GLU A CA 1
ATOM 2119 C C . GLU A 1 273 ? 21.422 20.828 15.445 1 92.81 273 GLU A C 1
ATOM 2121 O O . GLU A 1 273 ? 20.859 21.844 15.062 1 92.81 273 GLU A O 1
ATOM 2126 N N . GLU A 1 274 ? 21.531 19.781 14.789 1 93.81 274 GLU A N 1
ATOM 2127 C CA . GLU A 1 274 ? 20.984 19.75 13.43 1 93.81 274 GLU A CA 1
ATOM 2128 C C . GLU A 1 274 ? 19.469 19.938 13.445 1 93.81 274 GLU A C 1
ATOM 2130 O O . GLU A 1 274 ? 18.938 20.719 12.656 1 93.81 274 GLU A O 1
ATOM 2135 N N . LEU A 1 275 ? 18.875 19.234 14.305 1 95.75 275 LEU A N 1
ATOM 2136 C CA . LEU A 1 275 ? 17.422 19.344 14.453 1 95.75 275 LEU A CA 1
ATOM 2137 C C . LEU A 1 275 ? 17.047 20.734 14.945 1 95.75 275 LEU A C 1
ATOM 2139 O O . LEU A 1 275 ? 16.109 21.344 14.422 1 95.75 275 LEU A O 1
ATOM 2143 N N . GLU A 1 276 ? 17.766 21.234 15.867 1 94.56 276 GLU A N 1
ATOM 2144 C CA . GLU A 1 276 ? 17.484 22.562 16.422 1 94.56 276 GLU A CA 1
ATOM 2145 C C . GLU A 1 276 ? 17.625 23.641 15.352 1 94.56 276 GLU A C 1
ATOM 2147 O O . GLU A 1 276 ? 16.812 24.578 15.305 1 94.56 276 GLU A O 1
ATOM 2152 N N . ASN A 1 277 ? 18.609 23.5 14.594 1 94.69 277 ASN A N 1
ATOM 2153 C CA . ASN A 1 277 ? 18.828 24.469 13.531 1 94.69 277 ASN A CA 1
ATOM 2154 C C . ASN A 1 277 ? 17.688 24.438 12.508 1 94.69 277 ASN A C 1
ATOM 2156 O O . ASN A 1 277 ? 17.25 25.5 12.047 1 94.69 277 ASN A O 1
ATOM 2160 N N . LEU A 1 278 ? 17.266 23.312 12.227 1 95.56 278 LEU A N 1
ATOM 2161 C CA . LEU A 1 278 ? 16.156 23.188 11.281 1 95.56 278 LEU A CA 1
ATOM 2162 C C . LEU A 1 278 ? 14.883 23.797 11.844 1 95.56 278 LEU A C 1
ATOM 2164 O O . LEU A 1 278 ? 14.195 24.547 11.164 1 95.56 278 LEU A O 1
ATOM 2168 N N . LEU A 1 279 ? 14.602 23.469 13.094 1 95.38 279 LEU A N 1
ATOM 2169 C CA . LEU A 1 279 ? 13.398 24 13.719 1 95.38 279 LEU A CA 1
ATOM 2170 C C . LEU A 1 279 ? 13.469 25.531 13.82 1 95.38 279 LEU A C 1
ATOM 2172 O O . LEU A 1 279 ? 12.453 26.203 13.648 1 95.38 279 LEU A O 1
ATOM 2176 N N . LYS A 1 280 ? 14.633 26.047 14.078 1 93.81 280 LYS A N 1
ATOM 2177 C CA . LYS A 1 280 ? 14.812 27.5 14.148 1 93.81 280 LYS A CA 1
ATOM 2178 C C . LYS A 1 280 ? 14.492 28.156 12.812 1 93.81 280 LYS A C 1
ATOM 2180 O O . LYS A 1 280 ? 13.867 29.219 12.773 1 93.81 280 LYS A O 1
ATOM 2185 N N . LYS A 1 281 ? 14.914 27.562 11.805 1 93.62 281 LYS A N 1
ATOM 2186 C CA . LYS A 1 281 ? 14.664 28.062 10.461 1 93.62 281 LYS A CA 1
ATOM 2187 C C . LYS A 1 281 ? 13.164 28.203 10.195 1 93.62 281 LYS A C 1
ATOM 2189 O O . LYS A 1 281 ? 12.727 29.203 9.609 1 93.62 281 LYS A O 1
ATOM 2194 N N . TYR A 1 282 ? 12.367 27.297 10.656 1 92.44 282 TYR A N 1
ATOM 2195 C CA . TYR A 1 282 ? 10.938 27.281 10.367 1 92.44 282 TYR A CA 1
ATOM 2196 C C . TYR A 1 282 ? 10.148 28.031 11.438 1 92.44 282 TYR A C 1
ATOM 2198 O O . TYR A 1 282 ? 8.977 28.344 11.242 1 92.44 282 TYR A O 1
ATOM 2206 N N . ASN A 1 283 ? 10.773 28.25 12.531 1 89.38 283 ASN A N 1
ATOM 2207 C CA . ASN A 1 283 ? 10.109 29.016 13.586 1 89.38 283 ASN A CA 1
ATOM 2208 C C . ASN A 1 283 ? 10.359 30.5 13.453 1 89.38 283 ASN A C 1
ATOM 2210 O O . ASN A 1 283 ? 9.812 31.297 14.219 1 89.38 283 ASN A O 1
ATOM 2214 N N . LEU A 1 284 ? 11.102 30.922 12.508 1 72.06 284 LEU A N 1
ATOM 2215 C CA . LEU A 1 284 ? 11.305 32.344 12.211 1 72.06 284 LEU A CA 1
ATOM 2216 C C . LEU A 1 284 ? 10.18 32.875 11.328 1 72.06 284 LEU A C 1
ATOM 2218 O O . LEU A 1 284 ? 9.602 32.125 10.531 1 72.06 284 LEU A O 1
ATOM 2222 N N . MET B 1 1 ? 42.875 -26.969 -7.68 1 22.28 1 MET B N 1
ATOM 2223 C CA . MET B 1 1 ? 42.188 -26.312 -8.797 1 22.28 1 MET B CA 1
ATOM 2224 C C . MET B 1 1 ? 40.75 -26.844 -8.953 1 22.28 1 MET B C 1
ATOM 2226 O O . MET B 1 1 ? 40.562 -27.953 -9.453 1 22.28 1 MET B O 1
ATOM 2230 N N . ALA B 1 2 ? 39.875 -26.547 -7.992 1 35.03 2 ALA B N 1
ATOM 2231 C CA . ALA B 1 2 ? 38.562 -27.172 -7.887 1 35.03 2 ALA B CA 1
ATOM 2232 C C . ALA B 1 2 ? 37.812 -27.094 -9.211 1 35.03 2 ALA B C 1
ATOM 2234 O O . ALA B 1 2 ? 37.656 -26.016 -9.789 1 35.03 2 ALA B O 1
ATOM 2235 N N . GLU B 1 3 ? 37.938 -28.094 -10.023 1 32.16 3 GLU B N 1
ATOM 2236 C CA . GLU B 1 3 ? 37.188 -28.219 -11.266 1 32.16 3 GLU B CA 1
ATOM 2237 C C . GLU B 1 3 ? 35.719 -27.953 -11.047 1 32.16 3 GLU B C 1
ATOM 2239 O O . GLU B 1 3 ? 35.062 -28.625 -10.219 1 32.16 3 GLU B O 1
ATOM 2244 N N . THR B 1 4 ? 35.219 -26.797 -11.094 1 39.34 4 THR B N 1
ATOM 2245 C CA . THR B 1 4 ? 33.844 -26.391 -10.992 1 39.34 4 THR B CA 1
ATOM 2246 C C . THR B 1 4 ? 32.969 -27.234 -11.93 1 39.34 4 THR B C 1
ATOM 2248 O O . THR B 1 4 ? 33.125 -27.172 -13.148 1 39.34 4 THR B O 1
ATOM 2251 N N . GLN B 1 5 ? 32.656 -28.438 -11.633 1 37.5 5 GLN B N 1
ATOM 2252 C CA . GLN B 1 5 ? 31.688 -29.281 -12.32 1 37.5 5 GLN B CA 1
ATOM 2253 C C . GLN B 1 5 ? 30.5 -28.469 -12.828 1 37.5 5 GLN B C 1
ATOM 2255 O O . GLN B 1 5 ? 29.781 -27.844 -12.047 1 37.5 5 GLN B O 1
ATOM 2260 N N . HIS B 1 6 ? 30.578 -27.859 -13.938 1 41.81 6 HIS B N 1
ATOM 2261 C CA . HIS B 1 6 ? 29.484 -27.203 -14.641 1 41.81 6 HIS B CA 1
ATOM 2262 C C . HIS B 1 6 ? 28.25 -28.094 -14.719 1 41.81 6 HIS B C 1
ATOM 2264 O O . HIS B 1 6 ? 28.328 -29.234 -15.195 1 41.81 6 HIS B O 1
ATOM 2270 N N . SER B 1 7 ? 27.453 -28.188 -13.859 1 47.31 7 SER B N 1
ATOM 2271 C CA . SER B 1 7 ? 26.172 -28.859 -13.961 1 47.31 7 SER B CA 1
ATOM 2272 C C . SER B 1 7 ? 25.578 -28.734 -15.367 1 47.31 7 SER B C 1
ATOM 2274 O O . SER B 1 7 ? 25.531 -27.625 -15.922 1 47.31 7 SER B O 1
ATOM 2276 N N . PRO B 1 8 ? 25.625 -29.812 -16.156 1 53.19 8 PRO B N 1
ATOM 2277 C CA . PRO B 1 8 ? 25.141 -29.75 -17.531 1 53.19 8 PRO B CA 1
ATOM 2278 C C . PRO B 1 8 ? 23.859 -28.922 -17.672 1 53.19 8 PRO B C 1
ATOM 2280 O O . PRO B 1 8 ? 23.078 -28.828 -16.719 1 53.19 8 PRO B O 1
ATOM 2283 N N . ALA B 1 9 ? 23.812 -28.125 -18.641 1 61.41 9 ALA B N 1
ATOM 2284 C CA . ALA B 1 9 ? 22.703 -27.25 -18.953 1 61.41 9 ALA B CA 1
ATOM 2285 C C . ALA B 1 9 ? 21.406 -28.031 -19.109 1 61.41 9 ALA B C 1
ATOM 2287 O O . ALA B 1 9 ? 21.391 -29.109 -19.719 1 61.41 9 ALA B O 1
ATOM 2288 N N . PRO B 1 10 ? 20.391 -27.781 -18.359 1 77.56 10 PRO B N 1
ATOM 2289 C CA . PRO B 1 10 ? 19.109 -28.484 -18.5 1 77.56 10 PRO B CA 1
ATOM 2290 C C . PRO B 1 10 ? 18.656 -28.609 -19.938 1 77.56 10 PRO B C 1
ATOM 2292 O O . PRO B 1 10 ? 18.891 -27.703 -20.75 1 77.56 10 PRO B O 1
ATOM 2295 N N . ALA B 1 11 ? 18.375 -29.922 -20.422 1 88 11 ALA B N 1
ATOM 2296 C CA . ALA B 1 11 ? 17.828 -30.172 -21.75 1 88 11 ALA B CA 1
ATOM 2297 C C . ALA B 1 11 ? 16.469 -30.859 -21.656 1 88 11 ALA B C 1
ATOM 2299 O O . ALA B 1 11 ? 16.266 -31.75 -20.844 1 88 11 ALA B O 1
ATOM 2300 N N . TYR B 1 12 ? 15.516 -30.281 -22.5 1 89.25 12 TYR B N 1
ATOM 2301 C CA . TYR B 1 12 ? 14.156 -30.812 -22.516 1 89.25 12 TYR B CA 1
ATOM 2302 C C . TYR B 1 12 ? 13.68 -31.062 -23.938 1 89.25 12 TYR B C 1
ATOM 2304 O O . TYR B 1 12 ? 14.008 -30.312 -24.844 1 89.25 12 TYR B O 1
ATOM 2312 N N . VAL B 1 13 ? 12.984 -32.125 -24.141 1 91.75 13 VAL B N 1
ATOM 2313 C CA . VAL B 1 13 ? 12.172 -32.312 -25.344 1 91.75 13 VAL B CA 1
ATOM 2314 C C . VAL B 1 13 ? 10.711 -31.984 -25.031 1 91.75 13 VAL B C 1
ATOM 2316 O O . VAL B 1 13 ? 10.227 -32.281 -23.938 1 91.75 13 VAL B O 1
ATOM 2319 N N . TYR B 1 14 ? 10.117 -31.344 -26.047 1 88.88 14 TYR B N 1
ATOM 2320 C CA . TYR B 1 14 ? 8.75 -30.922 -25.75 1 88.88 14 TYR B CA 1
ATOM 2321 C C . TYR B 1 14 ? 7.863 -31.062 -26.984 1 88.88 14 TYR B C 1
ATOM 2323 O O . TYR B 1 14 ? 8.359 -31.266 -28.094 1 88.88 14 TYR B O 1
ATOM 2331 N N . MET B 1 15 ? 6.52 -31.156 -26.766 1 89.06 15 MET B N 1
ATOM 2332 C CA . MET B 1 15 ? 5.512 -31 -27.812 1 89.06 15 MET B CA 1
ATOM 2333 C C . MET B 1 15 ? 4.555 -29.859 -27.469 1 89.06 15 MET B C 1
ATOM 2335 O O . MET B 1 15 ? 4.16 -29.688 -26.312 1 89.06 15 MET B O 1
ATOM 2339 N N . VAL B 1 16 ? 4.316 -29.016 -28.484 1 86.06 16 VAL B N 1
ATOM 2340 C CA . VAL B 1 16 ? 3.363 -27.922 -28.328 1 86.06 16 VAL B CA 1
ATOM 2341 C C . VAL B 1 16 ? 2.096 -28.219 -29.125 1 86.06 16 VAL B C 1
ATOM 2343 O O . VAL B 1 16 ? 2.168 -28.703 -30.25 1 86.06 16 VAL B O 1
ATOM 2346 N N . ARG B 1 17 ? 0.982 -28 -28.406 1 84.31 17 ARG B N 1
ATOM 2347 C CA . ARG B 1 17 ? -0.3 -28.125 -29.094 1 84.31 17 ARG B CA 1
ATOM 2348 C C . ARG B 1 17 ? -0.691 -26.812 -29.75 1 84.31 17 ARG B C 1
ATOM 2350 O O . ARG B 1 17 ? -0.631 -25.75 -29.125 1 84.31 17 ARG B O 1
ATOM 2357 N N . CYS B 1 18 ? -1.101 -26.875 -31.016 1 82.06 18 CYS B N 1
ATOM 2358 C CA . CYS B 1 18 ? -1.545 -25.703 -31.766 1 82.06 18 CYS B CA 1
ATOM 2359 C C . CYS B 1 18 ? -3.066 -25.625 -31.797 1 82.06 18 CYS B C 1
ATOM 2361 O O . CYS B 1 18 ? -3.75 -26.609 -31.5 1 82.06 18 CYS B O 1
ATOM 2363 N N . ALA B 1 19 ? -3.617 -24.5 -32.156 1 79.06 19 ALA B N 1
ATOM 2364 C CA . ALA B 1 19 ? -5.051 -24.234 -32.156 1 79.06 19 ALA B CA 1
ATOM 2365 C C . ALA B 1 19 ? -5.797 -25.219 -33.062 1 79.06 19 ALA B C 1
ATOM 2367 O O . ALA B 1 19 ? -6.926 -25.609 -32.75 1 79.06 19 ALA B O 1
ATOM 2368 N N . GLY B 1 20 ? -5.168 -25.672 -34.031 1 79 20 GLY B N 1
ATOM 2369 C CA . GLY B 1 20 ? -5.801 -26.594 -34.938 1 79 20 GLY B CA 1
ATOM 2370 C C . GLY B 1 20 ? -5.664 -28.047 -34.531 1 79 20 GLY B C 1
ATOM 2371 O O . GLY B 1 20 ? -6.141 -28.938 -35.25 1 79 20 GLY B O 1
ATOM 2372 N N . GLY B 1 21 ? -4.969 -28.297 -33.406 1 82.56 21 GLY B N 1
ATOM 2373 C CA . GLY B 1 21 ? -4.824 -29.641 -32.906 1 82.56 21 GLY B CA 1
ATOM 2374 C C . GLY B 1 21 ? -3.484 -30.266 -33.25 1 82.56 21 GLY B C 1
ATOM 2375 O O . GLY B 1 21 ? -3.164 -31.375 -32.781 1 82.56 21 GLY B O 1
ATOM 2376 N N . GLN B 1 22 ? -2.781 -29.609 -34.062 1 86.25 22 GLN B N 1
ATOM 2377 C CA . GLN B 1 22 ? -1.478 -30.125 -34.469 1 86.25 22 GLN B CA 1
ATOM 2378 C C . GLN B 1 22 ? -0.498 -30.125 -33.312 1 86.25 22 GLN B C 1
ATOM 2380 O O . GLN B 1 22 ? -0.649 -29.344 -32.344 1 86.25 22 GLN B O 1
ATOM 2385 N N . LEU B 1 23 ? 0.479 -31.062 -33.375 1 90.25 23 LEU B N 1
ATOM 2386 C CA . LEU B 1 23 ? 1.532 -31.141 -32.375 1 90.25 23 LEU B CA 1
ATOM 2387 C C . LEU B 1 23 ? 2.895 -30.844 -33 1 90.25 23 LEU B C 1
ATOM 2389 O O . LEU B 1 23 ? 3.287 -31.453 -33.969 1 90.25 23 LEU B O 1
ATOM 2393 N N . TYR B 1 24 ? 3.523 -29.922 -32.406 1 88.56 24 TYR B N 1
ATOM 2394 C CA . TYR B 1 24 ? 4.883 -29.578 -32.812 1 88.56 24 TYR B CA 1
ATOM 2395 C C . TYR B 1 24 ? 5.895 -30.109 -31.797 1 88.56 24 TYR B C 1
ATOM 2397 O O . TYR B 1 24 ? 5.734 -29.938 -30.594 1 88.56 24 TYR B O 1
ATOM 2405 N N . THR B 1 25 ? 6.93 -30.781 -32.406 1 90.94 25 THR B N 1
ATOM 2406 C CA . THR B 1 25 ? 7.961 -31.359 -31.547 1 90.94 25 THR B CA 1
ATOM 2407 C C . THR B 1 25 ? 9.258 -30.578 -31.656 1 90.94 25 THR B C 1
ATOM 2409 O O . THR B 1 25 ? 9.688 -30.219 -32.75 1 90.94 25 THR B O 1
ATOM 2412 N N . GLY B 1 26 ? 9.828 -30.281 -30.406 1 89.75 26 GLY B N 1
ATOM 2413 C CA . GLY B 1 26 ? 11.102 -29.578 -30.391 1 89.75 26 GLY B CA 1
ATOM 2414 C C . GLY B 1 26 ? 11.906 -29.828 -29.125 1 89.75 26 GLY B C 1
ATOM 2415 O O . GLY B 1 26 ? 11.461 -30.547 -28.234 1 89.75 26 GLY B O 1
ATOM 2416 N N . TRP B 1 27 ? 13.18 -29.375 -29.125 1 89.5 27 TRP B N 1
ATOM 2417 C CA . TRP B 1 27 ? 14.023 -29.391 -27.938 1 89.5 27 TRP B CA 1
ATOM 2418 C C . TRP B 1 27 ? 14.312 -27.984 -27.453 1 89.5 27 TRP B C 1
ATOM 2420 O O . TRP B 1 27 ? 14.203 -27.016 -28.219 1 89.5 27 TRP B O 1
ATOM 2430 N N . THR B 1 28 ? 14.516 -27.812 -26.141 1 84.88 28 THR B N 1
ATOM 2431 C CA . THR B 1 28 ? 14.859 -26.516 -25.578 1 84.88 28 THR B CA 1
ATOM 2432 C C . THR B 1 28 ? 15.633 -26.672 -24.266 1 84.88 28 THR B C 1
ATOM 2434 O O . THR B 1 28 ? 15.625 -27.75 -23.672 1 84.88 28 THR B O 1
ATOM 2437 N N . ASN B 1 29 ? 16.344 -25.656 -23.953 1 82.25 29 ASN B N 1
ATOM 2438 C CA . ASN B 1 29 ? 16.969 -25.625 -22.625 1 82.25 29 ASN B CA 1
ATOM 2439 C C . ASN B 1 29 ? 16.141 -24.797 -21.641 1 82.25 29 ASN B C 1
ATOM 2441 O O . ASN B 1 29 ? 16.453 -24.75 -20.453 1 82.25 29 ASN B O 1
ATOM 2445 N N . ASP B 1 30 ? 15.109 -24.156 -22.172 1 74.81 30 ASP B N 1
ATOM 2446 C CA . ASP B 1 30 ? 14.219 -23.328 -21.375 1 74.81 30 ASP B CA 1
ATOM 2447 C C . ASP B 1 30 ? 12.781 -23.438 -21.859 1 74.81 30 ASP B C 1
ATOM 2449 O O . ASP B 1 30 ? 12.344 -22.625 -22.688 1 74.81 30 ASP B O 1
ATOM 2453 N N . PRO B 1 31 ? 12.133 -24.391 -21.25 1 73.88 31 PRO B N 1
ATOM 2454 C CA . PRO B 1 31 ? 10.773 -24.625 -21.734 1 73.88 31 PRO B CA 1
ATOM 2455 C C . PRO B 1 31 ? 9.891 -23.391 -21.641 1 73.88 31 PRO B C 1
ATOM 2457 O O . PRO B 1 31 ? 9.062 -23.141 -22.516 1 73.88 31 PRO B O 1
ATOM 2460 N N . ALA B 1 32 ? 10.094 -22.641 -20.594 1 66.88 32 ALA B N 1
ATOM 2461 C CA . ALA B 1 32 ? 9.258 -21.453 -20.406 1 66.88 32 ALA B CA 1
ATOM 2462 C C . ALA B 1 32 ? 9.5 -20.422 -21.516 1 66.88 32 ALA B C 1
ATOM 2464 O O . ALA B 1 32 ? 8.547 -19.906 -22.094 1 66.88 32 ALA B O 1
ATOM 2465 N N . ALA B 1 33 ? 10.695 -20.172 -21.75 1 69.12 33 ALA B N 1
ATOM 2466 C CA . ALA B 1 33 ? 11.055 -19.203 -22.797 1 69.12 33 ALA B CA 1
ATOM 2467 C C . ALA B 1 33 ? 10.602 -19.703 -24.172 1 69.12 33 ALA B C 1
ATOM 2469 O O . ALA B 1 33 ? 10.141 -18.906 -25 1 69.12 33 ALA B O 1
ATOM 2470 N N . ARG B 1 34 ? 10.719 -20.891 -24.328 1 73.56 34 ARG B N 1
ATOM 2471 C CA . ARG B 1 34 ? 10.375 -21.484 -25.609 1 73.56 34 ARG B CA 1
ATOM 2472 C C . ARG B 1 34 ? 8.875 -21.391 -25.875 1 73.56 34 ARG B C 1
ATOM 2474 O O . ARG B 1 34 ? 8.445 -21.094 -26.984 1 73.56 34 ARG B O 1
ATOM 2481 N N . LEU B 1 35 ? 8.125 -21.672 -24.844 1 71.19 35 LEU B N 1
ATOM 2482 C CA . LEU B 1 35 ? 6.676 -21.562 -25 1 71.19 35 LEU B CA 1
ATOM 2483 C C . LEU B 1 35 ? 6.273 -20.125 -25.328 1 71.19 35 LEU B C 1
ATOM 2485 O O . LEU B 1 35 ? 5.414 -19.906 -26.188 1 71.19 35 LEU B O 1
ATOM 2489 N N . HIS B 1 36 ? 6.895 -19.203 -24.672 1 68.31 36 HIS B N 1
ATOM 2490 C CA . HIS B 1 36 ? 6.617 -17.797 -24.953 1 68.31 36 HIS B CA 1
ATOM 2491 C C . HIS B 1 36 ? 6.938 -17.453 -26.406 1 68.31 36 HIS B C 1
ATOM 2493 O O . HIS B 1 36 ? 6.184 -16.719 -27.047 1 68.31 36 HIS B O 1
ATOM 2499 N N . ALA B 1 37 ? 7.977 -18.016 -26.828 1 70.38 37 ALA B N 1
ATOM 2500 C CA . ALA B 1 37 ? 8.398 -17.781 -28.203 1 70.38 37 ALA B CA 1
ATOM 2501 C C . ALA B 1 37 ? 7.375 -18.328 -29.188 1 70.38 37 ALA B C 1
ATOM 2503 O O . ALA B 1 37 ? 7.098 -17.703 -30.219 1 70.38 37 ALA B O 1
ATOM 2504 N N . HIS B 1 38 ? 6.785 -19.391 -28.891 1 70.62 38 HIS B N 1
ATOM 2505 C CA . HIS B 1 38 ? 5.773 -19.984 -29.766 1 70.62 38 HIS B CA 1
ATOM 2506 C C . HIS B 1 38 ? 4.488 -19.172 -29.75 1 70.62 38 HIS B C 1
ATOM 2508 O O . HIS B 1 38 ? 3.85 -19 -30.797 1 70.62 38 HIS B O 1
ATOM 2514 N N . LYS B 1 39 ? 4.215 -18.562 -28.625 1 65 39 LYS B N 1
ATOM 2515 C CA . LYS B 1 39 ? 2.979 -17.797 -28.484 1 65 39 LYS B CA 1
ATOM 2516 C C . LYS B 1 39 ? 3.111 -16.406 -29.109 1 65 39 LYS B C 1
ATOM 2518 O O . LYS B 1 39 ? 2.125 -15.836 -29.562 1 65 39 LYS B O 1
ATOM 2523 N N . SER B 1 40 ? 4.285 -15.891 -29 1 62.41 40 SER B N 1
ATOM 2524 C CA . SER B 1 40 ? 4.508 -14.547 -29.516 1 62.41 40 SER B CA 1
ATOM 2525 C C . SER B 1 40 ? 4.836 -14.57 -31.016 1 62.41 40 SER B C 1
ATOM 2527 O O . SER B 1 40 ? 5.113 -13.531 -31.609 1 62.41 40 SER B O 1
ATOM 2529 N N . GLY B 1 41 ? 4.75 -15.695 -31.703 1 61.53 41 GLY B N 1
ATOM 2530 C CA . GLY B 1 41 ? 5.012 -15.812 -33.125 1 61.53 41 GLY B CA 1
ATOM 2531 C C . GLY B 1 41 ? 6.492 -15.898 -33.469 1 61.53 41 GLY B C 1
ATOM 2532 O O . GLY B 1 41 ? 6.883 -15.789 -34.625 1 61.53 41 GLY B O 1
ATOM 2533 N N . LYS B 1 42 ? 7.289 -15.812 -32.562 1 55.34 42 LYS B N 1
ATOM 2534 C CA . LYS B 1 42 ? 8.719 -15.844 -32.844 1 55.34 42 LYS B CA 1
ATOM 2535 C C . LYS B 1 42 ? 9.25 -17.281 -32.812 1 55.34 42 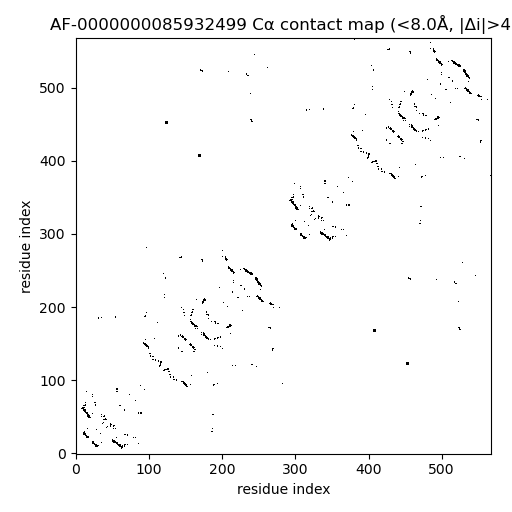LYS B C 1
ATOM 2537 O O . LYS B 1 42 ? 10.461 -17.5 -32.875 1 55.34 42 LYS B O 1
ATOM 2542 N N . GLY B 1 43 ? 8.367 -18.156 -32.625 1 55.84 43 GLY B N 1
ATOM 2543 C CA . GLY B 1 43 ? 8.75 -19.562 -32.594 1 55.84 43 GLY B CA 1
ATOM 2544 C C . GLY B 1 43 ? 8.898 -20.172 -33.969 1 55.84 43 GLY B C 1
ATOM 2545 O O . GLY B 1 43 ? 9.188 -19.484 -34.938 1 55.84 43 GLY B O 1
ATOM 2546 N N . ALA B 1 44 ? 8.867 -21.453 -34.031 1 61.25 44 ALA B N 1
ATOM 2547 C CA . ALA B 1 44 ? 9.039 -22.141 -35.312 1 61.25 44 ALA B CA 1
ATOM 2548 C C . ALA B 1 44 ? 7.988 -21.688 -36.312 1 61.25 44 ALA B C 1
ATOM 2550 O O . ALA B 1 44 ? 6.871 -21.312 -35.938 1 61.25 44 ALA B O 1
ATOM 2551 N N . LYS B 1 45 ? 8.414 -21.438 -37.469 1 54.91 45 LYS B N 1
ATOM 2552 C CA . LYS B 1 45 ? 7.574 -21 -38.594 1 54.91 45 LYS B CA 1
ATOM 2553 C C . LYS B 1 45 ? 6.215 -21.703 -38.562 1 54.91 45 LYS B C 1
ATOM 2555 O O . LYS B 1 45 ? 5.188 -21.078 -38.812 1 54.91 45 LYS B O 1
ATOM 2560 N N . ALA B 1 46 ? 6.312 -22.906 -38.219 1 48.56 46 ALA B N 1
ATOM 2561 C CA . ALA B 1 46 ? 5.09 -23.703 -38.281 1 48.56 46 ALA B CA 1
ATOM 2562 C C . ALA B 1 46 ? 4.113 -23.266 -37.188 1 48.56 46 ALA B C 1
ATOM 2564 O O . ALA B 1 46 ? 2.904 -23.203 -37.406 1 48.56 46 ALA B O 1
ATOM 2565 N N . THR B 1 47 ? 4.57 -22.891 -36.062 1 52.59 47 THR B N 1
ATOM 2566 C CA . THR B 1 47 ? 3.697 -22.562 -34.969 1 52.59 47 THR B CA 1
ATOM 2567 C C . THR B 1 47 ? 3.225 -21.109 -35.031 1 52.59 47 THR B C 1
ATOM 2569 O O . THR B 1 47 ? 2.174 -20.766 -34.5 1 52.59 47 THR B O 1
ATOM 2572 N N . ARG B 1 48 ? 4.02 -20.219 -35.562 1 56.62 48 ARG B N 1
ATOM 2573 C CA . ARG B 1 48 ? 3.549 -18.859 -35.781 1 56.62 48 ARG B CA 1
ATOM 2574 C C . ARG B 1 48 ? 2.209 -18.859 -36.5 1 56.62 48 ARG B C 1
ATOM 2576 O O . ARG B 1 48 ? 1.312 -18.078 -36.156 1 56.62 48 ARG B O 1
ATOM 2583 N N . ALA B 1 49 ? 2.211 -19.766 -37.469 1 51.47 49 ALA B N 1
ATOM 2584 C CA . ALA B 1 49 ? 1.032 -19.812 -38.344 1 51.47 49 ALA B CA 1
ATOM 2585 C C . ALA B 1 49 ? -0.131 -20.516 -37.656 1 51.47 49 ALA B C 1
ATOM 2587 O O . ALA B 1 49 ? -1.295 -20.172 -37.875 1 51.47 49 ALA B O 1
ATOM 2588 N N . MET B 1 50 ? 0.123 -21.391 -36.719 1 58.34 50 MET B N 1
ATOM 2589 C CA . MET B 1 50 ? -0.944 -22.297 -36.281 1 58.34 50 MET B CA 1
ATOM 2590 C C . MET B 1 50 ? -1.436 -21.891 -34.875 1 58.34 50 MET B C 1
ATOM 2592 O O . MET B 1 50 ? -2.498 -22.344 -34.438 1 58.34 50 MET B O 1
ATOM 2596 N N . GLY B 1 51 ? -0.771 -20.906 -34.125 1 63.94 51 GLY B N 1
ATOM 2597 C CA . GLY B 1 51 ? -1.224 -20.422 -32.844 1 63.94 51 GLY B CA 1
ATOM 2598 C C . GLY B 1 51 ? -0.959 -21.406 -31.719 1 63.94 51 GLY B C 1
ATOM 2599 O O . GLY B 1 51 ? -1.787 -22.281 -31.438 1 63.94 51 GLY B O 1
ATOM 2600 N N . ALA B 1 52 ? 0.123 -21.422 -31.078 1 67.5 52 ALA B N 1
ATOM 2601 C CA . ALA B 1 52 ? 0.482 -22.281 -29.969 1 67.5 52 ALA B CA 1
ATOM 2602 C C . ALA B 1 52 ? -0.428 -22.047 -28.766 1 67.5 52 ALA B C 1
ATOM 2604 O O . ALA B 1 52 ? -0.631 -20.891 -28.359 1 67.5 52 ALA B O 1
ATOM 2605 N N . VAL B 1 53 ? -1.093 -23.188 -28.344 1 68.44 53 VAL B N 1
ATOM 2606 C CA . VAL B 1 53 ? -1.996 -23.109 -27.203 1 68.44 53 VAL B CA 1
ATOM 2607 C C . VAL B 1 53 ? -1.225 -23.375 -25.922 1 68.44 53 VAL B C 1
ATOM 2609 O O . VAL B 1 53 ? -1.427 -22.703 -24.906 1 68.44 53 VAL B O 1
ATOM 2612 N N . GLY B 1 54 ? -0.345 -24.422 -25.938 1 74.56 54 GLY B N 1
ATOM 2613 C CA . GLY B 1 54 ? 0.407 -24.75 -24.75 1 74.56 54 GLY B CA 1
ATOM 2614 C C . GLY B 1 54 ? 1.262 -26 -24.906 1 74.56 54 GLY B C 1
ATOM 2615 O O . GLY B 1 54 ? 1.23 -26.641 -25.953 1 74.56 54 GLY B O 1
ATOM 2616 N N . LEU B 1 55 ? 2.002 -26.281 -23.875 1 77.81 55 LEU B N 1
ATOM 2617 C CA . LEU B 1 55 ? 2.818 -27.484 -23.859 1 77.81 55 LEU B CA 1
ATOM 2618 C C . LEU B 1 55 ? 1.952 -28.719 -23.656 1 77.81 55 LEU B C 1
ATOM 2620 O O . LEU B 1 55 ? 1.149 -28.781 -22.719 1 77.81 55 LEU B O 1
ATOM 2624 N N . ALA B 1 56 ? 2.096 -29.625 -24.547 1 82.12 56 ALA B N 1
ATOM 2625 C CA . ALA B 1 56 ? 1.354 -30.891 -24.453 1 82.12 56 ALA B CA 1
ATOM 2626 C C . ALA B 1 56 ? 2.23 -32 -23.875 1 82.12 56 ALA B C 1
ATOM 2628 O O . ALA B 1 56 ? 1.722 -33 -23.406 1 82.12 56 ALA B O 1
ATOM 2629 N N . TYR B 1 57 ? 3.533 -31.734 -23.969 1 84.62 57 TYR B N 1
ATOM 2630 C CA . TYR B 1 57 ? 4.492 -32.75 -23.531 1 84.62 57 TYR B CA 1
ATOM 2631 C C . TYR B 1 57 ? 5.844 -32.094 -23.203 1 84.62 57 TYR B C 1
ATOM 2633 O O . TYR B 1 57 ? 6.297 -31.203 -23.922 1 84.62 57 TYR B O 1
ATOM 2641 N N . LEU B 1 58 ? 6.375 -32.562 -22.094 1 83.69 58 LEU B N 1
ATOM 2642 C CA . LEU B 1 58 ? 7.699 -32.094 -21.688 1 83.69 58 LEU B CA 1
ATOM 2643 C C . LEU B 1 58 ? 8.469 -33.219 -20.984 1 83.69 58 LEU B C 1
ATOM 2645 O O . LEU B 1 58 ? 7.969 -33.812 -20.047 1 83.69 58 LEU B O 1
ATOM 2649 N N . GLU B 1 59 ? 9.703 -33.469 -21.453 1 84.38 59 GLU B N 1
ATOM 2650 C CA . GLU B 1 59 ? 10.539 -34.562 -20.906 1 84.38 59 GLU B CA 1
ATOM 2651 C C . GLU B 1 59 ? 11.969 -34.062 -20.703 1 84.38 59 GLU B C 1
ATOM 2653 O O . GLU B 1 59 ? 12.609 -33.594 -21.641 1 84.38 59 GLU B O 1
ATOM 2658 N N . PRO B 1 60 ? 12.398 -34.156 -19.453 1 85.56 60 PRO B N 1
ATOM 2659 C CA . PRO B 1 60 ? 13.805 -33.812 -19.234 1 85.56 60 PRO B CA 1
ATOM 2660 C C . PRO B 1 60 ? 14.766 -34.844 -19.812 1 85.56 60 PRO B C 1
ATOM 2662 O O . PRO B 1 60 ? 14.477 -36.062 -19.781 1 85.56 60 PRO B O 1
ATOM 2665 N N . CYS B 1 61 ? 15.875 -34.281 -20.359 1 88.5 61 CYS B N 1
ATOM 2666 C CA . CYS B 1 61 ? 16.938 -35.094 -20.906 1 88.5 61 CYS B CA 1
ATOM 2667 C C . CYS B 1 61 ? 18.281 -34.781 -20.25 1 88.5 61 CYS B C 1
ATOM 2669 O O . CYS B 1 61 ? 18.469 -33.688 -19.734 1 88.5 61 CYS B O 1
ATOM 2671 N N . PRO B 1 62 ? 19.156 -35.75 -20.156 1 87.12 62 PRO B N 1
ATOM 2672 C CA . PRO B 1 62 ? 20.422 -35.531 -19.469 1 87.12 62 PRO B CA 1
ATOM 2673 C C . PRO B 1 62 ? 21.266 -34.406 -20.094 1 87.12 62 PRO B C 1
ATOM 2675 O O . PRO B 1 62 ? 22 -33.719 -19.406 1 87.12 62 PRO B O 1
ATOM 2678 N N . ASP B 1 63 ? 21.203 -34.375 -21.375 1 88.31 63 ASP B N 1
ATOM 2679 C CA . ASP B 1 63 ? 21.938 -33.312 -22.094 1 88.31 63 ASP B CA 1
ATOM 2680 C C . ASP B 1 63 ? 21.281 -33 -23.438 1 88.31 63 ASP B C 1
ATOM 2682 O O . ASP B 1 63 ? 20.266 -33.625 -23.797 1 88.31 63 ASP B O 1
ATOM 2686 N N . LYS B 1 64 ? 21.969 -32.031 -24.109 1 91.5 64 LYS B N 1
ATOM 2687 C CA . LYS B 1 64 ? 21.438 -31.578 -25.391 1 91.5 64 LYS B CA 1
ATOM 2688 C C . LYS B 1 64 ? 21.406 -32.719 -26.406 1 91.5 64 LYS B C 1
ATOM 2690 O O . LYS B 1 64 ? 20.438 -32.875 -27.156 1 91.5 64 LYS B O 1
ATOM 2695 N N . SER B 1 65 ? 22.484 -33.438 -26.422 1 92.69 65 SER B N 1
ATOM 2696 C CA . SER B 1 65 ? 22.562 -34.531 -27.375 1 92.69 65 SER B CA 1
ATOM 2697 C C . SER B 1 65 ? 21.438 -35.531 -27.172 1 92.69 65 SER B C 1
ATOM 2699 O O . SER B 1 65 ? 20.812 -36 -28.141 1 92.69 65 SER B O 1
ATOM 2701 N N . ALA B 1 66 ? 21.125 -35.812 -26.016 1 93.31 66 ALA B N 1
ATOM 2702 C CA . ALA B 1 66 ? 20.031 -36.75 -25.688 1 93.31 66 ALA B CA 1
ATOM 2703 C C . ALA B 1 66 ? 18.688 -36.156 -26.094 1 93.31 66 ALA B C 1
ATOM 2705 O O . ALA B 1 66 ? 17.812 -36.875 -26.578 1 93.31 66 ALA B O 1
ATOM 2706 N N . ALA B 1 67 ? 18.547 -34.906 -25.875 1 93.81 67 ALA B N 1
ATOM 2707 C CA . ALA B 1 67 ? 17.297 -34.219 -26.234 1 93.81 67 ALA B CA 1
ATOM 2708 C C . ALA B 1 67 ? 17.047 -34.281 -27.734 1 93.81 67 ALA B C 1
ATOM 2710 O O . ALA B 1 67 ? 15.922 -34.531 -28.172 1 93.81 67 ALA B O 1
ATOM 2711 N N . LEU B 1 68 ? 18.109 -34.062 -28.5 1 93.25 68 LEU B N 1
ATOM 2712 C CA . LEU B 1 68 ? 17.984 -34.094 -29.953 1 93.25 68 LEU B CA 1
ATOM 2713 C C . LEU B 1 68 ? 17.625 -35.469 -30.438 1 93.25 68 LEU B C 1
ATOM 2715 O O . LEU B 1 68 ? 16.797 -35.625 -31.344 1 93.25 68 LEU B O 1
ATOM 2719 N N . ARG B 1 69 ? 18.234 -36.438 -29.859 1 94.25 69 ARG B N 1
ATOM 2720 C CA . ARG B 1 69 ? 17.906 -37.812 -30.234 1 94.25 69 ARG B CA 1
ATOM 2721 C C . ARG B 1 69 ? 16.453 -38.156 -29.922 1 94.25 69 ARG B C 1
ATOM 2723 O O . ARG B 1 69 ? 15.758 -38.75 -30.734 1 94.25 69 ARG B O 1
ATOM 2730 N N . ARG B 1 70 ? 16.031 -37.781 -28.734 1 94.62 70 ARG B N 1
ATOM 2731 C CA . ARG B 1 70 ? 14.656 -38.031 -28.312 1 94.62 70 ARG B CA 1
ATOM 2732 C C . ARG B 1 70 ? 13.68 -37.25 -29.188 1 94.62 70 ARG B C 1
ATOM 2734 O O . ARG B 1 70 ? 12.609 -37.75 -29.531 1 94.62 70 ARG B O 1
ATOM 2741 N N . GLU B 1 71 ? 14.039 -36.062 -29.562 1 94.56 71 GLU B N 1
ATOM 2742 C CA . GLU B 1 71 ? 13.219 -35.281 -30.484 1 94.56 71 GLU B CA 1
ATOM 2743 C C . GLU B 1 71 ? 13.023 -36 -31.812 1 94.56 71 GLU B C 1
ATOM 2745 O O . GLU B 1 71 ? 11.906 -36.062 -32.312 1 94.56 71 GLU B O 1
ATOM 2750 N N . ALA B 1 72 ? 14.109 -36.5 -32.344 1 94.38 72 ALA B N 1
ATOM 2751 C CA . ALA B 1 72 ? 14.055 -37.219 -33.594 1 94.38 72 ALA B CA 1
ATOM 2752 C C . ALA B 1 72 ? 13.156 -38.438 -33.469 1 94.38 72 ALA B C 1
ATOM 2754 O O . ALA B 1 72 ? 12.406 -38.781 -34.406 1 94.38 72 ALA B O 1
ATOM 2755 N N . ALA B 1 73 ? 13.289 -39.094 -32.406 1 94.81 73 ALA B N 1
ATOM 2756 C CA . ALA B 1 73 ? 12.461 -40.25 -32.156 1 94.81 73 ALA B CA 1
ATOM 2757 C C . ALA B 1 73 ? 10.984 -39.875 -32.094 1 94.81 73 ALA B C 1
ATOM 2759 O O . ALA B 1 73 ? 10.133 -40.594 -32.625 1 94.81 73 ALA B O 1
ATOM 2760 N N . LEU B 1 74 ? 10.672 -38.812 -31.453 1 94.38 74 LEU B N 1
ATOM 2761 C CA . LEU B 1 74 ? 9.297 -38.375 -31.297 1 94.38 74 LEU B CA 1
ATOM 2762 C C . LEU B 1 74 ? 8.695 -37.938 -32.625 1 94.38 74 LEU B C 1
ATOM 2764 O O . LEU B 1 74 ? 7.512 -38.156 -32.875 1 94.38 74 LEU B O 1
ATOM 2768 N N . LYS B 1 75 ? 9.555 -37.344 -33.469 1 92.69 75 LYS B N 1
ATOM 2769 C CA . LYS B 1 75 ? 9.094 -36.844 -34.781 1 92.69 75 LYS B CA 1
ATOM 2770 C C . LYS B 1 75 ? 8.695 -38 -35.688 1 92.69 75 LYS B C 1
ATOM 2772 O O . LYS B 1 75 ? 7.93 -37.844 -36.625 1 92.69 75 LYS B O 1
ATOM 2777 N N . LYS B 1 76 ? 9.172 -39.156 -35.375 1 94.12 76 LYS B N 1
ATOM 2778 C CA . LYS B 1 76 ? 8.891 -40.344 -36.188 1 94.12 76 LYS B CA 1
ATOM 2779 C C . LYS B 1 76 ? 7.582 -41 -35.781 1 94.12 76 LYS B C 1
ATOM 2781 O O . LYS B 1 76 ? 7.07 -41.875 -36.469 1 94.12 76 LYS B O 1
ATOM 2786 N N . LEU B 1 77 ? 7.086 -40.562 -34.688 1 93.69 77 LEU B N 1
ATOM 2787 C CA . LEU B 1 77 ? 5.844 -41.156 -34.188 1 93.69 77 LEU B CA 1
ATOM 2788 C C . LEU B 1 77 ? 4.652 -40.656 -35.031 1 93.69 77 LEU B C 1
ATOM 2790 O O . LEU B 1 77 ? 4.676 -39.562 -35.594 1 93.69 77 LEU B O 1
ATOM 2794 N N . THR B 1 78 ? 3.615 -41.562 -35.062 1 93.25 78 THR B N 1
ATOM 2795 C CA . THR B 1 78 ? 2.352 -41.156 -35.688 1 93.25 78 THR B CA 1
ATOM 2796 C C . THR B 1 78 ? 1.618 -40.156 -34.781 1 93.25 78 THR B C 1
ATOM 2798 O O . THR B 1 78 ? 1.963 -40 -33.625 1 93.25 78 THR B O 1
ATOM 2801 N N . LYS B 1 79 ? 0.684 -39.5 -35.344 1 91.75 79 LYS B N 1
ATOM 2802 C CA . LYS B 1 79 ? -0.128 -38.562 -34.562 1 91.75 79 LYS B CA 1
ATOM 2803 C C . LYS B 1 79 ? -0.805 -39.281 -33.406 1 91.75 79 LYS B C 1
ATOM 2805 O O . LYS B 1 79 ? -0.85 -38.75 -32.281 1 91.75 79 LYS B O 1
ATOM 2810 N N . ALA B 1 80 ? -1.302 -40.406 -33.656 1 93.19 80 ALA B N 1
ATOM 2811 C CA . ALA B 1 80 ? -1.971 -41.188 -32.625 1 93.19 80 ALA B CA 1
ATOM 2812 C C . ALA B 1 80 ? -1.01 -41.5 -31.484 1 93.19 80 ALA B C 1
ATOM 2814 O O . ALA B 1 80 ? -1.379 -41.406 -30.297 1 93.19 80 ALA B O 1
ATOM 2815 N N . GLU B 1 81 ? 0.146 -41.875 -31.781 1 93.5 81 GLU B N 1
ATOM 2816 C CA . GLU B 1 81 ? 1.152 -42.188 -30.766 1 93.5 81 GLU B CA 1
ATOM 2817 C C . GLU B 1 81 ? 1.555 -40.938 -29.984 1 93.5 81 GLU B C 1
ATOM 2819 O O . GLU B 1 81 ? 1.744 -41 -28.766 1 93.5 81 GLU B O 1
ATOM 2824 N N . LYS B 1 82 ? 1.707 -39.875 -30.672 1 93.75 82 LYS B N 1
ATOM 2825 C CA . LYS B 1 82 ? 2.018 -38.594 -30.016 1 93.75 82 LYS B CA 1
ATOM 2826 C C . LYS B 1 82 ? 0.901 -38.188 -29.047 1 93.75 82 LYS B C 1
ATOM 2828 O O . LYS B 1 82 ? 1.167 -37.75 -27.938 1 93.75 82 LYS B O 1
ATOM 2833 N N . GLU B 1 83 ? -0.281 -38.375 -29.469 1 92.81 83 GLU B N 1
ATOM 2834 C CA . GLU B 1 83 ? -1.42 -38.062 -28.625 1 92.81 83 GLU B CA 1
ATOM 2835 C C . GLU B 1 83 ? -1.448 -38.938 -27.375 1 92.81 83 GLU B C 1
ATOM 2837 O O . GLU B 1 83 ? -1.793 -38.469 -26.281 1 92.81 83 GLU B O 1
ATOM 2842 N N . ALA B 1 84 ? -1.144 -40.156 -27.562 1 92.44 84 ALA B N 1
ATOM 2843 C CA . ALA B 1 84 ? -1.079 -41.062 -26.406 1 92.44 84 ALA B CA 1
ATOM 2844 C C . ALA B 1 84 ? -0.004 -40.625 -25.422 1 92.44 84 ALA B C 1
ATOM 2846 O O . ALA B 1 84 ? -0.214 -40.688 -24.203 1 92.44 84 ALA B O 1
ATOM 2847 N N . LEU B 1 85 ? 1.098 -40.188 -25.938 1 90.31 85 LEU B N 1
ATOM 2848 C CA . LEU B 1 85 ? 2.174 -39.688 -25.094 1 90.31 85 LEU B CA 1
ATOM 2849 C C . LEU B 1 85 ? 1.734 -38.438 -24.359 1 90.31 85 LEU B C 1
ATOM 2851 O O . LEU B 1 85 ? 1.996 -38.281 -23.156 1 90.31 85 LEU B O 1
ATOM 2855 N N . CYS B 1 86 ? 1.114 -37.594 -25.078 1 87.94 86 CYS B N 1
ATOM 2856 C CA . CYS B 1 86 ? 0.634 -36.375 -24.484 1 87.94 86 CYS B CA 1
ATOM 2857 C C . CYS B 1 86 ? -0.402 -36.625 -23.406 1 87.94 86 CYS B C 1
ATOM 2859 O O . CYS B 1 86 ? -0.376 -36 -22.344 1 87.94 86 CYS B O 1
ATOM 2861 N N . SER B 1 87 ? -1.298 -37.531 -23.609 1 86.38 87 SER B N 1
ATOM 2862 C CA . SER B 1 87 ? -2.324 -37.906 -22.641 1 86.38 87 SER B CA 1
ATOM 2863 C C . SER B 1 87 ? -1.706 -38.5 -21.375 1 86.38 87 SER B C 1
ATOM 2865 O O . SER B 1 87 ? -2.098 -38.125 -20.266 1 86.38 87 SER B O 1
ATOM 2867 N N . ALA B 1 88 ? -0.796 -39.375 -21.562 1 84.62 88 ALA B N 1
ATOM 2868 C CA . ALA B 1 88 ? -0.108 -40 -20.438 1 84.62 88 ALA B CA 1
ATOM 2869 C C . ALA B 1 88 ? 0.664 -38.938 -19.641 1 84.62 88 ALA B C 1
ATOM 2871 O O . ALA B 1 88 ? 0.659 -38.969 -18.406 1 84.62 88 ALA B O 1
ATOM 2872 N N . TRP B 1 89 ? 1.275 -38.062 -20.344 1 82.38 89 TRP B N 1
ATOM 2873 C CA . TRP B 1 89 ? 2.012 -37 -19.703 1 82.38 89 TRP B CA 1
ATOM 2874 C C . TRP B 1 89 ? 1.067 -36.062 -18.922 1 82.38 89 TRP B C 1
ATOM 2876 O O . TRP B 1 89 ? 1.367 -35.688 -17.797 1 82.38 89 TRP B O 1
ATOM 2886 N N . ALA B 1 90 ? 0.004 -35.75 -19.578 1 76.81 90 ALA B N 1
ATOM 2887 C CA . ALA B 1 90 ? -0.975 -34.875 -18.938 1 76.81 90 ALA B CA 1
ATOM 2888 C C . ALA B 1 90 ? -1.498 -35.469 -17.641 1 76.81 90 ALA B C 1
ATOM 2890 O O . ALA B 1 90 ? -1.691 -34.781 -16.656 1 76.81 90 ALA B O 1
ATOM 2891 N N . GLU B 1 91 ? -1.766 -36.719 -17.703 1 76.31 91 GLU B N 1
ATOM 2892 C CA . GLU B 1 91 ? -2.293 -37.406 -16.531 1 76.31 91 GLU B CA 1
ATOM 2893 C C . GLU B 1 91 ? -1.336 -37.281 -15.352 1 76.31 91 GLU B C 1
ATOM 2895 O O . GLU B 1 91 ? -1.771 -37.188 -14.203 1 76.31 91 GLU B O 1
ATOM 2900 N N . THR B 1 92 ? -0.078 -37.25 -15.688 1 75.75 92 THR B N 1
ATOM 2901 C CA . THR B 1 92 ? 0.922 -37.25 -14.625 1 75.75 92 THR B CA 1
ATOM 2902 C C . THR B 1 92 ? 1.339 -35.844 -14.281 1 75.75 92 THR B C 1
ATOM 2904 O O . THR B 1 92 ? 1.761 -35.562 -13.156 1 75.75 92 THR B O 1
ATOM 2907 N N . ASN B 1 93 ? 1.062 -34.969 -15.203 1 75.81 93 ASN B N 1
ATOM 2908 C CA . ASN B 1 93 ? 1.663 -33.656 -15.008 1 75.81 93 ASN B CA 1
ATOM 2909 C C . ASN B 1 93 ? 0.601 -32.562 -14.883 1 75.81 93 ASN B C 1
ATOM 2911 O O . ASN B 1 93 ? 0.911 -31.422 -14.523 1 75.81 93 ASN B O 1
ATOM 2915 N N . ARG B 1 94 ? -0.625 -33.031 -15.117 1 78.25 94 ARG B N 1
ATOM 2916 C CA . ARG B 1 94 ? -1.686 -32.031 -15 1 78.25 94 ARG B CA 1
ATOM 2917 C C . ARG B 1 94 ? -1.79 -31.516 -13.562 1 78.25 94 ARG B C 1
ATOM 2919 O O . ARG B 1 94 ? -1.889 -32.281 -12.625 1 78.25 94 ARG B O 1
ATOM 2926 N N . PRO B 1 95 ? -1.749 -30.25 -13.375 1 89.81 95 PRO B N 1
ATOM 2927 C CA . PRO B 1 95 ? -1.829 -29.703 -12.023 1 89.81 95 PRO B CA 1
ATOM 2928 C C . PRO B 1 95 ? -3.184 -29.969 -11.359 1 89.81 95 PRO B C 1
ATOM 2930 O O . PRO B 1 95 ? -4.223 -29.844 -12.016 1 89.81 95 PRO B O 1
ATOM 2933 N N . ARG B 1 96 ? -3.18 -30.422 -10.164 1 92.62 96 ARG B N 1
ATOM 2934 C CA . ARG B 1 96 ? -4.383 -30.578 -9.352 1 92.62 96 ARG B CA 1
ATOM 2935 C C . ARG B 1 96 ? -4.41 -29.578 -8.203 1 92.62 96 ARG B C 1
ATOM 2937 O O . ARG B 1 96 ? -3.422 -29.422 -7.484 1 92.62 96 ARG B O 1
ATOM 2944 N N . LEU B 1 97 ? -5.539 -28.969 -8.07 1 97.44 97 LEU B N 1
ATOM 2945 C CA . LEU B 1 97 ? -5.684 -27.938 -7.043 1 97.44 97 LEU B CA 1
ATOM 2946 C C . LEU B 1 97 ? -6.141 -28.547 -5.723 1 97.44 97 LEU B C 1
ATOM 2948 O O . LEU B 1 97 ? -6.945 -29.484 -5.715 1 97.44 97 LEU B O 1
ATOM 2952 N N . SER B 1 98 ? -5.676 -28.062 -4.688 1 97.81 98 SER B N 1
ATOM 2953 C CA . SER B 1 98 ? -6.121 -28.359 -3.328 1 97.81 98 SER B CA 1
ATOM 2954 C C . SER B 1 98 ? -5.91 -27.172 -2.404 1 97.81 98 SER B C 1
ATOM 2956 O O . SER B 1 98 ? -5.344 -26.156 -2.814 1 97.81 98 SER B O 1
ATOM 2958 N N . VAL B 1 99 ? -6.418 -27.266 -1.188 1 98.5 99 VAL B N 1
ATOM 2959 C CA . VAL B 1 99 ? -6.219 -26.219 -0.187 1 98.5 99 VAL B CA 1
ATOM 2960 C C . VAL B 1 99 ? -5.035 -26.578 0.706 1 98.5 99 VAL B C 1
ATOM 2962 O O . VAL B 1 99 ? -4.891 -27.734 1.131 1 98.5 99 VAL B O 1
ATOM 2965 N N . ALA B 1 100 ? -4.238 -25.609 0.975 1 98.69 100 ALA B N 1
ATOM 2966 C CA . ALA B 1 100 ? -3.039 -25.812 1.785 1 98.69 100 ALA B CA 1
ATOM 2967 C C . ALA B 1 100 ? -3.4 -26.047 3.248 1 98.69 100 ALA B C 1
ATOM 2969 O O . ALA B 1 100 ? -4.484 -25.672 3.697 1 98.69 100 ALA B O 1
ATOM 2970 N N . THR B 1 101 ? -2.537 -26.734 3.941 1 98 101 THR B N 1
ATOM 2971 C CA . THR B 1 101 ? -2.475 -26.812 5.398 1 98 101 THR B CA 1
ATOM 2972 C C . THR B 1 101 ? -1.091 -26.406 5.902 1 98 101 THR B C 1
ATOM 2974 O O . THR B 1 101 ? -0.176 -26.188 5.105 1 98 101 THR B O 1
ATOM 2977 N N . ARG B 1 102 ? -1.08 -26.312 7.176 1 98.12 102 ARG B N 1
ATOM 2978 C CA . ARG B 1 102 ? 0.195 -25.969 7.797 1 98.12 102 ARG B CA 1
ATOM 2979 C C . ARG B 1 102 ? 1.293 -26.922 7.355 1 98.12 102 ARG B C 1
ATOM 2981 O O . ARG B 1 102 ? 2.453 -26.531 7.215 1 98.12 102 ARG B O 1
ATOM 2988 N N . ALA B 1 103 ? 0.986 -28.125 7.074 1 98.31 103 ALA B N 1
ATOM 2989 C CA . ALA B 1 103 ? 1.938 -29.172 6.684 1 98.31 103 ALA B CA 1
ATOM 2990 C C . ALA B 1 103 ? 2.555 -28.859 5.32 1 98.31 103 ALA B C 1
ATOM 2992 O O . ALA B 1 103 ? 3.588 -29.422 4.957 1 98.31 103 ALA B O 1
ATOM 2993 N N . ASP B 1 104 ? 1.988 -27.969 4.57 1 98.75 104 ASP B N 1
ATOM 2994 C CA . ASP B 1 104 ? 2.463 -27.641 3.227 1 98.75 104 ASP B CA 1
ATOM 2995 C C . ASP B 1 104 ? 3.455 -26.484 3.262 1 98.75 104 ASP B C 1
ATOM 2997 O O . ASP B 1 104 ? 4.004 -26.094 2.229 1 98.75 104 ASP B O 1
ATOM 3001 N N . ALA B 1 105 ? 3.73 -25.969 4.422 1 98.88 105 ALA B N 1
ATOM 3002 C CA . ALA B 1 105 ? 4.527 -24.75 4.57 1 98.88 105 ALA B CA 1
ATOM 3003 C C . ALA B 1 105 ? 5.918 -24.938 3.971 1 98.88 105 ALA B C 1
ATOM 3005 O O . ALA B 1 105 ? 6.453 -24.016 3.342 1 98.88 105 ALA B O 1
ATOM 3006 N N . ALA B 1 106 ? 6.461 -26.062 4.133 1 98.75 106 ALA B N 1
ATOM 3007 C CA . ALA B 1 106 ? 7.82 -26.297 3.648 1 98.75 106 ALA B CA 1
ATOM 3008 C C . ALA B 1 106 ? 7.883 -26.219 2.125 1 98.75 106 ALA B C 1
ATOM 3010 O O . ALA B 1 106 ? 8.789 -25.594 1.57 1 98.75 106 ALA B O 1
ATOM 3011 N N . ASP B 1 107 ? 6.957 -26.828 1.462 1 98.5 107 ASP B N 1
ATOM 3012 C CA . ASP B 1 107 ? 6.91 -26.797 0.003 1 98.5 107 ASP B CA 1
ATOM 3013 C C . ASP B 1 107 ? 6.688 -25.391 -0.513 1 98.5 107 ASP B C 1
ATOM 3015 O O . ASP B 1 107 ? 7.344 -24.953 -1.463 1 98.5 107 ASP B O 1
ATOM 3019 N N . ILE B 1 108 ? 5.785 -24.703 0.109 1 98.81 108 ILE B N 1
ATOM 3020 C CA . ILE B 1 108 ? 5.473 -23.328 -0.282 1 98.81 108 ILE B CA 1
ATOM 3021 C C . ILE B 1 108 ? 6.703 -22.453 -0.09 1 98.81 108 ILE B C 1
ATOM 3023 O O . ILE B 1 108 ? 7.051 -21.656 -0.972 1 98.81 108 ILE B O 1
ATOM 3027 N N . LEU B 1 109 ? 7.32 -22.641 1.02 1 98.81 109 LEU B N 1
ATOM 3028 C CA . LEU B 1 109 ? 8.508 -21.875 1.373 1 98.81 109 LEU B CA 1
ATOM 3029 C C . LEU B 1 109 ? 9.609 -22.078 0.344 1 98.81 109 LEU B C 1
ATOM 3031 O O . LEU B 1 109 ? 10.312 -21.125 -0.019 1 98.81 109 LEU B O 1
ATOM 3035 N N . GLU B 1 110 ? 9.766 -23.25 -0.065 1 98 110 GLU B N 1
ATOM 3036 C CA . GLU B 1 110 ? 10.805 -23.547 -1.049 1 98 110 GLU B CA 1
ATOM 3037 C C . GLU B 1 110 ? 10.609 -22.734 -2.32 1 98 110 GLU B C 1
ATOM 3039 O O . GLU B 1 110 ? 11.562 -22.141 -2.838 1 98 110 GLU B O 1
ATOM 3044 N N . ILE B 1 111 ? 9.43 -22.672 -2.779 1 97.06 111 ILE B N 1
ATOM 3045 C CA . ILE B 1 111 ? 9.141 -21.891 -3.969 1 97.06 111 ILE B CA 1
ATOM 3046 C C . ILE B 1 111 ? 9.414 -20.406 -3.688 1 97.06 111 ILE B C 1
ATOM 3048 O O . ILE B 1 111 ? 10.117 -19.75 -4.453 1 97.06 111 ILE B O 1
ATOM 3052 N N . TYR B 1 112 ? 8.938 -19.969 -2.604 1 98.19 112 TYR B N 1
ATOM 3053 C CA . TYR B 1 112 ? 9.031 -18.547 -2.32 1 98.19 112 TYR B CA 1
ATOM 3054 C C . TYR B 1 112 ? 10.477 -18.125 -2.123 1 98.19 112 TYR B C 1
ATOM 3056 O O . TYR B 1 112 ? 10.906 -17.094 -2.66 1 98.19 112 TYR B O 1
ATOM 3064 N N . ASN B 1 113 ? 11.18 -18.859 -1.378 1 98.38 113 ASN B N 1
ATOM 3065 C CA . ASN B 1 113 ? 12.57 -18.5 -1.11 1 98.38 113 ASN B CA 1
ATOM 3066 C C . ASN B 1 113 ? 13.406 -18.531 -2.383 1 98.38 113 ASN B C 1
ATOM 3068 O O . ASN B 1 113 ? 14.383 -17.781 -2.506 1 98.38 113 ASN B O 1
ATOM 3072 N N . TRP B 1 114 ? 13.047 -19.375 -3.248 1 96 114 TRP B N 1
ATOM 3073 C CA . TRP B 1 114 ? 13.727 -19.297 -4.535 1 96 114 TRP B CA 1
ATOM 3074 C C . TRP B 1 114 ? 13.578 -17.922 -5.156 1 96 114 TRP B C 1
ATOM 3076 O O . TRP B 1 114 ? 14.555 -17.328 -5.625 1 96 114 TRP B O 1
ATOM 3086 N N . TYR B 1 115 ? 12.406 -17.375 -5.152 1 95.25 115 TYR B N 1
ATOM 3087 C CA . TYR B 1 115 ? 12.164 -16.047 -5.715 1 95.25 115 TYR B CA 1
ATOM 3088 C C . TYR B 1 115 ? 12.898 -14.977 -4.918 1 95.25 115 TYR B C 1
ATOM 3090 O O . TYR B 1 115 ? 13.422 -14.016 -5.488 1 95.25 115 TYR B O 1
ATOM 3098 N N . VAL B 1 116 ? 12.891 -15.102 -3.59 1 97.5 116 VAL B N 1
ATOM 3099 C CA . VAL B 1 116 ? 13.602 -14.156 -2.74 1 97.5 116 VAL B CA 1
ATOM 3100 C C . VAL B 1 116 ? 15.062 -14.07 -3.168 1 97.5 116 VAL B C 1
ATOM 3102 O O . VAL B 1 116 ? 15.609 -12.969 -3.299 1 97.5 116 VAL B O 1
ATOM 3105 N N . LEU B 1 117 ? 15.594 -15.18 -3.553 1 96.06 117 LEU B N 1
ATOM 3106 C CA . LEU B 1 117 ? 17.031 -15.258 -3.773 1 96.06 117 LEU B CA 1
ATOM 3107 C C . LEU B 1 117 ? 17.375 -15.016 -5.238 1 96.06 117 LEU B C 1
ATOM 3109 O O . LEU B 1 117 ? 18.484 -14.602 -5.562 1 96.06 117 LEU B O 1
ATOM 3113 N N . ASN B 1 118 ? 16.359 -15.211 -6.137 1 93.38 118 ASN B N 1
ATOM 3114 C CA . ASN B 1 118 ? 16.766 -15.312 -7.527 1 93.38 118 ASN B CA 1
ATOM 3115 C C . ASN B 1 118 ? 15.953 -14.383 -8.43 1 93.38 118 ASN B C 1
ATOM 3117 O O . ASN B 1 118 ? 16.234 -14.273 -9.625 1 93.38 118 ASN B O 1
ATOM 3121 N N . HIS B 1 119 ? 15 -13.719 -7.848 1 92.5 119 HIS B N 1
ATOM 3122 C CA . HIS B 1 119 ? 14.078 -12.984 -8.703 1 92.5 119 HIS B CA 1
ATOM 3123 C C . HIS B 1 119 ? 13.594 -11.703 -8.031 1 92.5 119 HIS B C 1
ATOM 3125 O O . HIS B 1 119 ? 13.703 -11.555 -6.812 1 92.5 119 HIS B O 1
ATOM 3131 N N . THR B 1 120 ? 13.039 -10.766 -8.797 1 94.12 120 THR B N 1
ATOM 3132 C CA . THR B 1 120 ? 12.539 -9.508 -8.266 1 94.12 120 THR B CA 1
ATOM 3133 C C . THR B 1 120 ? 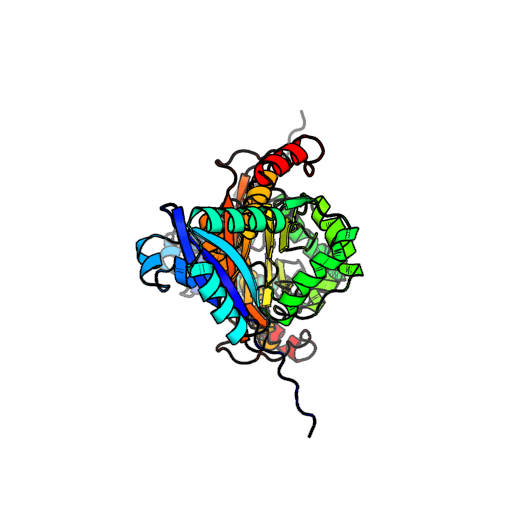11.008 -9.516 -8.203 1 94.12 120 THR B C 1
ATOM 3135 O O . THR B 1 120 ? 10.391 -8.477 -7.996 1 94.12 120 THR B O 1
ATOM 3138 N N . ALA B 1 121 ? 10.469 -10.68 -8.391 1 94 121 ALA B N 1
ATOM 3139 C CA . ALA B 1 121 ? 9.016 -10.766 -8.273 1 94 121 ALA B CA 1
ATOM 3140 C C . ALA B 1 121 ? 8.555 -10.438 -6.859 1 94 121 ALA B C 1
ATOM 3142 O O . ALA B 1 121 ? 7.387 -10.125 -6.633 1 94 121 ALA B O 1
ATOM 3143 N N . THR B 1 122 ? 9.453 -10.578 -5.918 1 95.94 122 THR B N 1
ATOM 3144 C CA . THR B 1 122 ? 9.289 -10.109 -4.547 1 95.94 122 THR B CA 1
ATOM 3145 C C . THR B 1 122 ? 10.453 -9.219 -4.133 1 95.94 122 THR B C 1
ATOM 3147 O O . THR B 1 122 ? 11.586 -9.43 -4.559 1 95.94 122 THR B O 1
ATOM 3150 N N . PHE B 1 123 ? 10.125 -8.297 -3.303 1 97.06 123 PHE B N 1
ATOM 3151 C CA . PHE B 1 123 ? 11.164 -7.367 -2.875 1 97.06 123 PHE B CA 1
ATOM 3152 C C . PHE B 1 123 ? 11.734 -7.777 -1.525 1 97.06 123 PHE B C 1
ATOM 3154 O O . PHE B 1 123 ? 12.469 -7.012 -0.898 1 97.06 123 PHE B O 1
ATOM 3161 N N . GLN B 1 124 ? 11.32 -8.945 -1.054 1 97.44 124 GLN B N 1
ATOM 3162 C CA . GLN B 1 124 ? 11.977 -9.492 0.131 1 97.44 124 GLN B CA 1
ATOM 3163 C C . GLN B 1 124 ? 13.43 -9.844 -0.162 1 97.44 124 GLN B C 1
ATOM 3165 O O . GLN B 1 124 ? 13.734 -10.422 -1.206 1 97.44 124 GLN B O 1
ATOM 3170 N N . ILE B 1 125 ? 14.258 -9.539 0.761 1 97.31 125 ILE B N 1
ATOM 3171 C CA . ILE B 1 125 ? 15.688 -9.727 0.56 1 97.31 125 ILE B CA 1
ATOM 3172 C C . ILE B 1 125 ? 16.156 -10.969 1.323 1 97.31 125 ILE B C 1
ATOM 3174 O O . ILE B 1 125 ? 16.875 -11.805 0.777 1 97.31 125 ILE B O 1
ATOM 3178 N N . THR B 1 126 ? 15.672 -11.094 2.557 1 97.44 126 THR B N 1
ATOM 3179 C CA . THR B 1 126 ? 16.078 -12.18 3.438 1 97.44 126 THR B CA 1
ATOM 3180 C C . THR B 1 126 ? 15.102 -13.352 3.352 1 97.44 126 THR B C 1
ATOM 3182 O O . THR B 1 126 ? 13.898 -13.164 3.537 1 97.44 126 THR B O 1
ATOM 3185 N N . PRO B 1 127 ? 15.625 -14.547 3.1 1 98.12 127 PRO B N 1
ATOM 3186 C CA . PRO B 1 127 ? 14.727 -15.703 3.066 1 98.12 127 PRO B CA 1
ATOM 3187 C C . PRO B 1 127 ? 14 -15.922 4.391 1 98.12 127 PRO B C 1
ATOM 3189 O O . PRO B 1 127 ? 14.523 -15.578 5.453 1 98.12 127 PRO B O 1
ATOM 3192 N N . SER B 1 128 ? 12.859 -16.5 4.293 1 98.5 128 SER B N 1
ATOM 3193 C CA . SER B 1 128 ? 12.055 -16.797 5.473 1 98.5 128 SER B CA 1
ATOM 3194 C C . SER B 1 128 ? 12.422 -18.156 6.07 1 98.5 128 SER B C 1
ATOM 3196 O O . SER B 1 128 ? 13.039 -18.984 5.402 1 98.5 128 SER B O 1
ATOM 3198 N N . THR B 1 129 ? 12.008 -18.344 7.312 1 98.69 129 THR B N 1
ATOM 3199 C CA . THR B 1 129 ? 12.188 -19.625 7.977 1 98.69 129 THR B CA 1
ATOM 3200 C C . THR B 1 129 ? 10.914 -20.469 7.875 1 98.69 129 THR B C 1
ATOM 3202 O O . THR B 1 129 ? 9.852 -19.953 7.52 1 98.69 129 THR B O 1
ATOM 3205 N N . LEU B 1 130 ? 11.133 -21.734 8.156 1 98.69 130 LEU B N 1
ATOM 3206 C CA . LEU B 1 130 ? 9.977 -22.625 8.133 1 98.69 130 LEU B CA 1
ATOM 3207 C C . LEU B 1 130 ? 8.953 -22.203 9.18 1 98.69 130 LEU B C 1
ATOM 3209 O O . LEU B 1 130 ? 7.746 -22.219 8.922 1 98.69 130 LEU B O 1
ATOM 3213 N N . GLU B 1 131 ? 9.367 -21.828 10.32 1 98.62 131 GLU B N 1
ATOM 3214 C CA . GLU B 1 131 ? 8.469 -21.391 11.391 1 98.62 131 GLU B CA 1
ATOM 3215 C C . GLU B 1 131 ? 7.656 -20.172 10.961 1 98.62 131 GLU B C 1
ATOM 3217 O O . GLU B 1 131 ? 6.449 -20.094 11.203 1 98.62 131 GLU B O 1
ATOM 3222 N N . GLU B 1 132 ? 8.281 -19.266 10.344 1 98.38 132 GLU B N 1
ATOM 3223 C CA . GLU B 1 132 ? 7.613 -18.062 9.836 1 98.38 132 GLU B CA 1
ATOM 3224 C C . GLU B 1 132 ? 6.535 -18.422 8.82 1 98.38 132 GLU B C 1
ATOM 3226 O O . GLU B 1 132 ? 5.445 -17.844 8.828 1 98.38 132 GLU B O 1
ATOM 3231 N N . TYR B 1 133 ? 6.828 -19.391 7.988 1 98.44 133 TYR B N 1
ATOM 3232 C CA . TYR B 1 133 ? 5.895 -19.703 6.914 1 98.44 133 TYR B CA 1
ATOM 3233 C C . TYR B 1 133 ? 4.777 -20.609 7.41 1 98.44 133 TYR B C 1
ATOM 3235 O O . TYR B 1 133 ? 3.684 -20.641 6.84 1 98.44 133 TYR B O 1
ATOM 3243 N N . GLU B 1 134 ? 5.039 -21.406 8.414 1 98.69 134 GLU B N 1
ATOM 3244 C CA . GLU B 1 134 ? 3.941 -22.109 9.07 1 98.69 134 GLU B CA 1
ATOM 3245 C C . GLU B 1 134 ? 2.91 -21.141 9.625 1 98.69 134 GLU B C 1
ATOM 3247 O O . GLU B 1 134 ? 1.709 -21.297 9.406 1 98.69 134 GLU B O 1
ATOM 3252 N N . ALA B 1 135 ? 3.391 -20.172 10.297 1 98.62 135 ALA B N 1
ATOM 3253 C CA . ALA B 1 135 ? 2.504 -19.125 10.82 1 98.62 135 ALA B CA 1
ATOM 3254 C C . ALA B 1 135 ? 1.828 -18.359 9.695 1 98.62 135 ALA B C 1
ATOM 3256 O O . ALA B 1 135 ? 0.657 -17.984 9.797 1 98.62 135 ALA B O 1
ATOM 3257 N N . TRP B 1 136 ? 2.592 -18.125 8.727 1 98.44 136 TRP B N 1
ATOM 3258 C CA . TRP B 1 136 ? 2.068 -17.422 7.566 1 98.44 136 TRP B CA 1
ATOM 3259 C C . TRP B 1 136 ? 0.907 -18.172 6.938 1 98.44 136 TRP B C 1
ATOM 3261 O O . TRP B 1 136 ? -0.112 -17.578 6.578 1 98.44 136 TRP B O 1
ATOM 3271 N N . VAL B 1 137 ? 1.055 -19.469 6.766 1 98.75 137 VAL B N 1
ATOM 3272 C CA . VAL B 1 137 ? -0.005 -20.297 6.195 1 98.75 137 VAL B CA 1
ATOM 3273 C C . VAL B 1 137 ? -1.27 -20.156 7.043 1 98.75 137 VAL B C 1
ATOM 3275 O O . VAL B 1 137 ? -2.361 -19.953 6.512 1 98.75 137 VAL B O 1
ATOM 3278 N N . ASP B 1 138 ? -1.107 -20.219 8.336 1 98.31 138 ASP B N 1
ATOM 3279 C CA . ASP B 1 138 ? -2.242 -20.109 9.25 1 98.31 138 ASP B CA 1
ATOM 3280 C C . ASP B 1 138 ? -2.965 -18.766 9.078 1 98.31 138 ASP B C 1
ATOM 3282 O O . ASP B 1 138 ? -4.191 -18.734 8.969 1 98.31 138 ASP B O 1
ATOM 3286 N N . ARG B 1 139 ? -2.23 -17.734 9.016 1 97.69 139 ARG B N 1
ATOM 3287 C CA . ARG B 1 139 ? -2.812 -16.406 8.891 1 97.69 139 ARG B CA 1
ATOM 3288 C C . ARG B 1 139 ? -3.486 -16.234 7.535 1 97.69 139 ARG B C 1
ATOM 3290 O O . ARG B 1 139 ? -4.547 -15.609 7.438 1 97.69 139 ARG B O 1
ATOM 3297 N N . THR B 1 140 ? -2.842 -16.734 6.535 1 98.38 140 THR B N 1
ATOM 3298 C CA . THR B 1 140 ? -3.357 -16.609 5.176 1 98.38 140 THR B CA 1
ATOM 3299 C C . THR B 1 140 ? -4.715 -17.297 5.051 1 98.38 140 THR B C 1
ATOM 3301 O O . THR B 1 140 ? -5.621 -16.781 4.395 1 98.38 140 THR B O 1
ATOM 3304 N N . LEU B 1 141 ? -4.836 -18.391 5.723 1 98.06 141 LEU B N 1
ATOM 3305 C CA . LEU B 1 141 ? -6.051 -19.188 5.633 1 98.06 141 LEU B CA 1
ATOM 3306 C C . LEU B 1 141 ? -7.223 -18.484 6.309 1 98.06 141 LEU B C 1
ATOM 3308 O O . LEU B 1 141 ? -8.375 -18.859 6.094 1 98.06 141 LEU B O 1
ATOM 3312 N N . GLU B 1 142 ? -6.914 -17.484 7.109 1 96.5 142 GLU B N 1
ATOM 3313 C CA . GLU B 1 142 ? -7.969 -16.703 7.754 1 96.5 142 GLU B CA 1
ATOM 3314 C C . GLU B 1 142 ? -8.68 -15.812 6.746 1 96.5 142 GLU B C 1
ATOM 3316 O O . GLU B 1 142 ? -9.844 -15.445 6.945 1 96.5 142 GLU B O 1
ATOM 3321 N N . CYS B 1 143 ? -8.023 -15.477 5.719 1 97.44 143 CYS B N 1
ATOM 3322 C CA . CYS B 1 143 ? -8.562 -14.555 4.723 1 97.44 143 CYS B CA 1
ATOM 3323 C C . CYS B 1 143 ? -9.336 -15.312 3.652 1 97.44 143 CYS B C 1
ATOM 3325 O O . CYS B 1 143 ? -10.484 -14.969 3.355 1 97.44 143 CYS B O 1
ATOM 3327 N N . ALA B 1 144 ? -8.742 -16.344 3.123 1 97.88 144 ALA B N 1
ATOM 3328 C CA . ALA B 1 144 ? -9.289 -17.203 2.078 1 97.88 144 ALA B CA 1
ATOM 3329 C C . ALA B 1 144 ? -8.492 -18.5 1.97 1 97.88 144 ALA B C 1
ATOM 3331 O O . ALA B 1 144 ? -7.367 -18.594 2.465 1 97.88 144 ALA B O 1
ATOM 3332 N N . PRO B 1 145 ? -9.133 -19.5 1.291 1 97.5 145 PRO B N 1
ATOM 3333 C CA . PRO B 1 145 ? -8.352 -20.719 1.046 1 97.5 145 PRO B CA 1
ATOM 3334 C C . PRO B 1 145 ? -7.066 -20.438 0.264 1 97.5 145 PRO B C 1
ATOM 3336 O O . PRO B 1 145 ? -7.086 -19.703 -0.725 1 97.5 145 PRO B O 1
ATOM 3339 N N . LEU B 1 146 ? -5.984 -20.984 0.809 1 98.81 146 LEU B N 1
ATOM 3340 C CA . LEU B 1 146 ? -4.699 -21.016 0.12 1 98.81 146 LEU B CA 1
ATOM 3341 C C . LEU B 1 146 ? -4.621 -22.188 -0.839 1 98.81 146 LEU B C 1
ATOM 3343 O O . LEU B 1 146 ? -4.621 -23.344 -0.408 1 98.81 146 LEU B O 1
ATOM 3347 N N . LEU B 1 147 ? -4.48 -21.859 -2.146 1 98.81 147 LEU B N 1
ATOM 3348 C CA . LEU B 1 147 ? -4.594 -22.906 -3.162 1 98.81 147 LEU B CA 1
ATOM 3349 C C . LEU B 1 147 ? -3.219 -23.406 -3.586 1 98.81 147 LEU B C 1
ATOM 3351 O O . LEU B 1 147 ? -2.305 -22.594 -3.803 1 98.81 147 LEU B O 1
ATOM 3355 N N . LEU B 1 148 ? -3.176 -24.703 -3.713 1 98.69 148 LEU B N 1
ATOM 3356 C CA . LEU B 1 148 ? -1.985 -25.375 -4.223 1 98.69 148 LEU B CA 1
ATOM 3357 C C . LEU B 1 148 ? -2.275 -26.062 -5.555 1 98.69 148 LEU B C 1
ATOM 3359 O O . LEU B 1 148 ? -3.373 -26.578 -5.762 1 98.69 148 LEU B O 1
ATOM 3363 N N . ALA B 1 149 ? -1.303 -26.047 -6.402 1 97.25 149 ALA B N 1
ATOM 3364 C CA . ALA B 1 149 ? -1.3 -26.891 -7.594 1 97.25 149 ALA B CA 1
ATOM 3365 C C . ALA B 1 149 ? -0.138 -27.875 -7.562 1 97.25 149 ALA B C 1
ATOM 3367 O O . ALA B 1 149 ? 1.026 -27.469 -7.508 1 97.25 149 ALA B O 1
ATOM 3368 N N . ARG B 1 150 ? -0.488 -29.156 -7.566 1 94.75 150 ARG B N 1
ATOM 3369 C CA . ARG B 1 150 ? 0.527 -30.203 -7.566 1 94.75 150 ARG B CA 1
ATOM 3370 C C . ARG B 1 150 ? 0.402 -31.094 -8.805 1 94.75 150 ARG B C 1
ATOM 3372 O O . ARG B 1 150 ? -0.681 -31.203 -9.383 1 94.75 150 ARG B O 1
ATOM 3379 N N . ASP B 1 151 ? 1.561 -31.656 -9.141 1 88.5 151 ASP B N 1
ATOM 3380 C CA . ASP B 1 151 ? 1.504 -32.625 -10.234 1 88.5 151 ASP B CA 1
ATOM 3381 C C . ASP B 1 151 ? 1.166 -34.031 -9.727 1 88.5 151 ASP B C 1
ATOM 3383 O O . ASP B 1 151 ? 0.86 -34.188 -8.547 1 88.5 151 ASP B O 1
AT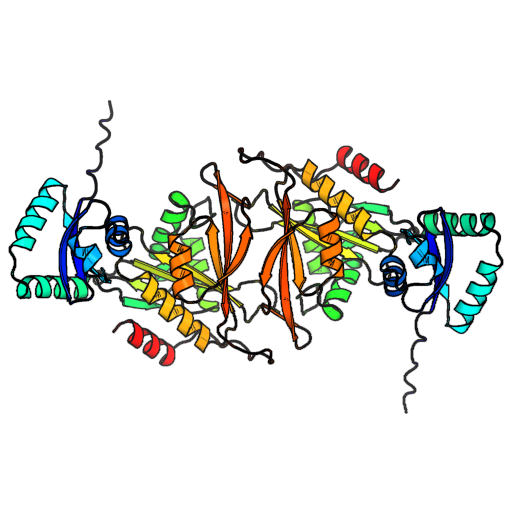OM 3387 N N . GLY B 1 152 ? 1.154 -34.938 -10.625 1 85.44 152 GLY B N 1
ATOM 3388 C CA . GLY B 1 152 ? 0.773 -36.281 -10.289 1 85.44 152 GLY B CA 1
ATOM 3389 C C . GLY B 1 152 ? 1.71 -36.938 -9.289 1 85.44 152 GLY B C 1
ATOM 3390 O O . GLY B 1 152 ? 1.322 -37.875 -8.586 1 85.44 152 GLY B O 1
ATOM 3391 N N . ALA B 1 153 ? 2.932 -36.5 -9.203 1 84.69 153 ALA B N 1
ATOM 3392 C CA . ALA B 1 153 ? 3.928 -37.031 -8.289 1 84.69 153 ALA B CA 1
ATOM 3393 C C . ALA B 1 153 ? 3.879 -36.344 -6.938 1 84.69 153 ALA B C 1
ATOM 3395 O O . ALA B 1 153 ? 4.621 -36.688 -6.016 1 84.69 153 ALA B O 1
ATOM 3396 N N . GLY B 1 154 ? 3.041 -35.312 -6.809 1 91.88 154 GLY B N 1
ATOM 3397 C CA . GLY B 1 154 ? 2.879 -34.594 -5.547 1 91.88 154 GLY B CA 1
ATOM 3398 C C . GLY B 1 154 ? 3.775 -33.406 -5.426 1 91.88 154 GLY B C 1
ATOM 3399 O O . GLY B 1 154 ? 3.764 -32.719 -4.402 1 91.88 154 GLY B O 1
ATOM 3400 N N . LYS B 1 155 ? 4.453 -33.125 -6.453 1 91.62 155 LYS B N 1
ATOM 3401 C CA . LYS B 1 155 ? 5.336 -31.969 -6.434 1 91.62 155 LYS B CA 1
ATOM 3402 C C . LYS B 1 155 ? 4.539 -30.672 -6.551 1 91.62 155 LYS B C 1
ATOM 3404 O O . LYS B 1 155 ? 3.66 -30.547 -7.406 1 91.62 155 LYS B O 1
ATOM 3409 N N . LEU B 1 156 ? 4.867 -29.719 -5.676 1 96.31 156 LEU B N 1
ATOM 3410 C CA . LEU B 1 156 ? 4.184 -28.438 -5.738 1 96.31 156 LEU B CA 1
ATOM 3411 C C . LEU B 1 156 ? 4.648 -27.625 -6.949 1 96.31 156 LEU B C 1
ATOM 3413 O O . LEU B 1 156 ? 5.844 -27.391 -7.117 1 96.31 156 LEU B O 1
ATOM 3417 N N . LEU B 1 157 ? 3.664 -27.219 -7.746 1 93.5 157 LEU B N 1
ATOM 3418 C CA . LEU B 1 157 ? 3.951 -26.484 -8.969 1 93.5 157 LEU B CA 1
ATOM 3419 C C . LEU B 1 157 ? 3.713 -24.984 -8.766 1 93.5 157 LEU B C 1
ATOM 3421 O O . LEU B 1 157 ? 4.258 -24.172 -9.508 1 93.5 157 LEU B O 1
ATOM 3425 N N . GLY B 1 158 ? 2.881 -24.656 -7.875 1 97 158 GLY B N 1
ATOM 3426 C CA . GLY B 1 158 ? 2.576 -23.266 -7.57 1 97 158 GLY B CA 1
ATOM 3427 C C . GLY B 1 158 ? 1.487 -23.109 -6.523 1 97 158 GLY B C 1
ATOM 3428 O O . GLY B 1 158 ? 0.904 -24.094 -6.074 1 97 158 GLY B O 1
ATOM 3429 N N . TYR B 1 159 ? 1.32 -21.891 -6.082 1 98.62 159 TYR B N 1
ATOM 3430 C CA . TYR B 1 159 ? 0.257 -21.578 -5.129 1 98.62 159 TYR B CA 1
ATOM 3431 C C . TYR B 1 159 ? -0.297 -20.172 -5.359 1 98.62 159 TYR B C 1
ATOM 3433 O O . TYR B 1 159 ? 0.352 -19.344 -5.992 1 98.62 159 TYR B O 1
ATOM 3441 N N . ALA B 1 160 ? -1.464 -19.984 -4.949 1 98.75 160 ALA B N 1
ATOM 3442 C CA . ALA B 1 160 ? -2.125 -18.688 -4.992 1 98.75 160 ALA B CA 1
ATOM 3443 C C . ALA B 1 160 ? -2.914 -18.422 -3.713 1 98.75 160 ALA B C 1
ATOM 3445 O O . ALA B 1 160 ? -3.504 -19.344 -3.145 1 98.75 160 ALA B O 1
ATOM 3446 N N . CYS B 1 161 ? -2.891 -17.188 -3.301 1 98.81 161 CYS B N 1
ATOM 3447 C CA . CYS B 1 161 ? -3.576 -16.844 -2.057 1 98.81 161 CYS B CA 1
ATOM 3448 C C . CYS B 1 161 ? -3.963 -15.375 -2.029 1 98.81 161 CYS B C 1
ATOM 3450 O O . CYS B 1 161 ? -3.744 -14.656 -3.004 1 98.81 161 CYS B O 1
ATOM 3452 N N . ALA B 1 162 ? -4.633 -15.031 -0.985 1 98.69 162 ALA B N 1
ATOM 3453 C CA . ALA B 1 162 ? -5.051 -13.648 -0.771 1 98.69 162 ALA B CA 1
ATOM 3454 C C . ALA B 1 162 ? -4.734 -13.195 0.651 1 98.69 162 ALA B C 1
ATOM 3456 O O . ALA B 1 162 ? -4.68 -14.016 1.572 1 98.69 162 ALA B O 1
ATOM 3457 N N . HIS B 1 163 ? -4.492 -11.875 0.727 1 97.38 163 HIS B N 1
ATOM 3458 C CA . HIS B 1 163 ? -4.234 -11.18 1.983 1 97.38 163 HIS B CA 1
ATOM 3459 C C . HIS B 1 163 ? -5.008 -9.867 2.057 1 97.38 163 HIS B C 1
ATOM 3461 O O . HIS B 1 163 ? -5.434 -9.336 1.028 1 97.38 163 HIS B O 1
ATOM 3467 N N . PRO B 1 164 ? -5.148 -9.469 3.348 1 97.19 164 PRO B N 1
ATOM 3468 C CA . PRO B 1 164 ? -5.77 -8.141 3.406 1 97.19 164 PRO B CA 1
ATOM 3469 C C . PRO B 1 164 ? -4.977 -7.086 2.643 1 97.19 164 PRO B C 1
ATOM 3471 O O . PRO B 1 164 ? -3.746 -7.051 2.727 1 97.19 164 PRO B O 1
ATOM 3474 N N . TRP B 1 165 ? -5.688 -6.273 1.934 1 97.12 165 TRP B N 1
ATOM 3475 C CA . TRP B 1 165 ? -5.062 -5.199 1.172 1 97.12 165 TRP B CA 1
ATOM 3476 C C . TRP B 1 165 ? -4.492 -4.133 2.104 1 97.12 165 TRP B C 1
ATOM 3478 O O . TRP B 1 165 ? -3.365 -3.672 1.915 1 97.12 165 TRP B O 1
ATOM 3488 N N . HIS B 1 166 ? -5.293 -3.656 3.037 1 96 166 HIS B N 1
ATOM 3489 C CA . HIS B 1 166 ? -4.941 -2.771 4.141 1 96 166 HIS B CA 1
ATOM 3490 C C . HIS B 1 166 ? -5.5 -3.287 5.461 1 96 166 HIS B C 1
ATOM 3492 O O . HIS B 1 166 ? -6.449 -4.074 5.473 1 96 166 HIS B O 1
ATOM 3498 N N . GLU B 1 167 ? -4.969 -2.809 6.547 1 92.56 167 GLU B N 1
ATOM 3499 C CA . GLU B 1 167 ? -5.348 -3.338 7.855 1 92.56 167 GLU B CA 1
ATOM 3500 C C . GLU B 1 167 ? -6.605 -2.658 8.383 1 92.56 167 GLU B C 1
ATOM 3502 O O . GLU B 1 167 ? -7.332 -3.229 9.203 1 92.56 167 GLU B O 1
ATOM 3507 N N . ARG B 1 168 ? -6.883 -1.521 7.953 1 95.19 168 ARG B N 1
ATOM 3508 C CA . ARG B 1 168 ? -8.008 -0.773 8.5 1 95.19 168 ARG B CA 1
ATOM 3509 C C . ARG B 1 168 ? -9.336 -1.39 8.07 1 95.19 168 ARG B C 1
ATOM 3511 O O . ARG B 1 168 ? -9.477 -1.837 6.93 1 95.19 168 ARG B O 1
ATOM 3518 N N . GLU B 1 169 ? -10.336 -1.247 8.906 1 94.5 169 GLU B N 1
ATOM 3519 C CA . GLU B 1 169 ? -11.648 -1.864 8.734 1 94.5 169 GLU B CA 1
ATOM 3520 C C . GLU B 1 169 ? -12.32 -1.378 7.453 1 94.5 169 GLU B C 1
ATOM 3522 O O . GLU B 1 169 ? -13.07 -2.125 6.812 1 94.5 169 GLU B O 1
ATOM 3527 N N . ALA B 1 170 ? -12.078 -0.207 7.121 1 97.25 170 ALA B N 1
ATOM 3528 C CA . ALA B 1 170 ? -12.742 0.384 5.957 1 97.25 170 ALA B CA 1
ATOM 3529 C C . ALA B 1 170 ? -12.391 -0.379 4.684 1 97.25 170 ALA B C 1
ATOM 3531 O O . ALA B 1 170 ? -13.117 -0.303 3.689 1 97.25 170 ALA B O 1
ATOM 3532 N N . PHE B 1 171 ? -11.297 -1.146 4.723 1 98.06 171 PHE B N 1
ATOM 3533 C CA . PHE B 1 171 ? -10.797 -1.823 3.535 1 98.06 171 PHE B CA 1
ATOM 3534 C C . PHE B 1 171 ? -11.18 -3.297 3.545 1 98.06 171 PHE B C 1
ATOM 3536 O O . PHE B 1 171 ? -10.664 -4.086 2.754 1 98.06 171 PHE B O 1
ATOM 3543 N N . ARG B 1 172 ? -12.039 -3.727 4.375 1 97.25 172 ARG B N 1
ATOM 3544 C CA . ARG B 1 172 ? -12.289 -5.141 4.637 1 97.25 172 ARG B CA 1
ATOM 3545 C C . ARG B 1 172 ? -12.844 -5.84 3.402 1 97.25 172 ARG B C 1
ATOM 3547 O O . ARG B 1 172 ? -12.875 -7.07 3.34 1 97.25 172 ARG B O 1
ATOM 3554 N N . TRP B 1 173 ? -13.266 -5.117 2.389 1 98 173 TRP B N 1
ATOM 3555 C CA . TRP B 1 173 ? -13.805 -5.711 1.171 1 98 173 TRP B CA 1
ATOM 3556 C C . TRP B 1 173 ? -12.734 -5.793 0.084 1 98 173 TRP B C 1
ATOM 3558 O O . TRP B 1 173 ? -13.031 -6.164 -1.055 1 98 173 TRP B O 1
ATOM 3568 N N . ASP B 1 174 ? -11.5 -5.43 0.44 1 98.31 174 ASP B N 1
ATOM 3569 C CA . ASP B 1 174 ? -10.359 -5.441 -0.476 1 98.31 174 ASP B CA 1
ATOM 3570 C C . ASP B 1 174 ? -9.352 -6.52 -0.088 1 98.31 174 ASP B C 1
ATOM 3572 O O . ASP B 1 174 ? -9.086 -6.73 1.097 1 98.31 174 ASP B O 1
ATOM 3576 N N . VAL B 1 175 ? -8.789 -7.172 -1.098 1 98.5 175 VAL B N 1
ATOM 3577 C CA . VAL B 1 175 ? -7.738 -8.148 -0.84 1 98.5 175 VAL B CA 1
ATOM 3578 C C . VAL B 1 175 ? -6.613 -7.977 -1.854 1 98.5 175 VAL B C 1
ATOM 3580 O O . VAL B 1 175 ? -6.82 -7.422 -2.936 1 98.5 175 VAL B O 1
ATOM 3583 N N . GLU B 1 176 ? -5.48 -8.406 -1.44 1 98.69 176 GLU B N 1
ATOM 3584 C CA . GLU B 1 176 ? -4.344 -8.57 -2.338 1 98.69 176 GLU B CA 1
ATOM 3585 C C . GLU B 1 176 ? -4.168 -10.023 -2.75 1 98.69 176 GLU B C 1
ATOM 3587 O O . GLU B 1 176 ? -4.141 -10.914 -1.898 1 98.69 176 GLU B O 1
ATOM 3592 N N . SER B 1 177 ? -4.074 -10.234 -4.02 1 98.75 177 SER B N 1
ATOM 3593 C CA . SER B 1 177 ? -3.83 -11.594 -4.508 1 98.75 177 SER B CA 1
ATOM 3594 C C . SER B 1 177 ? -2.354 -11.812 -4.812 1 98.75 177 SER B C 1
ATOM 3596 O O . SER B 1 177 ? -1.669 -10.898 -5.281 1 98.75 177 SER B O 1
ATOM 3598 N N . THR B 1 178 ? -1.925 -13.031 -4.508 1 98.12 178 THR B N 1
ATOM 3599 C CA . THR B 1 178 ? -0.546 -13.445 -4.738 1 98.12 178 THR B CA 1
ATOM 3600 C C . THR B 1 178 ? -0.501 -14.805 -5.438 1 98.12 178 THR B C 1
ATOM 3602 O O . THR B 1 178 ? -1.308 -15.688 -5.145 1 98.12 178 THR B O 1
ATOM 3605 N N . ILE B 1 179 ? 0.452 -14.914 -6.363 1 97.62 179 ILE B N 1
ATOM 3606 C CA . ILE B 1 179 ? 0.647 -16.188 -7.039 1 97.62 179 ILE B CA 1
ATOM 3607 C C . ILE B 1 179 ? 2.133 -16.406 -7.324 1 97.62 179 ILE B C 1
ATOM 3609 O O . ILE B 1 179 ? 2.83 -15.469 -7.734 1 97.62 179 ILE B O 1
ATOM 3613 N N . TYR B 1 180 ? 2.594 -17.578 -7.016 1 96.56 180 TYR B N 1
ATOM 3614 C CA . TYR B 1 180 ? 3.939 -18.016 -7.363 1 96.56 180 TYR B CA 1
ATOM 3615 C C . TYR B 1 180 ? 3.922 -19.422 -7.961 1 96.56 180 TYR B C 1
ATOM 3617 O O . TYR B 1 180 ? 3.229 -20.312 -7.457 1 96.56 180 TYR B O 1
ATOM 3625 N N . CYS B 1 181 ? 4.633 -19.562 -9.047 1 93.81 181 CYS B N 1
ATOM 3626 C CA . CYS B 1 181 ? 4.836 -20.891 -9.633 1 93.81 181 CYS B CA 1
ATOM 3627 C C . CYS B 1 181 ? 6.289 -21.328 -9.508 1 93.81 181 CYS B C 1
ATOM 3629 O O . CYS B 1 181 ? 7.199 -20.5 -9.531 1 93.81 181 CYS B O 1
ATOM 3631 N N . ALA B 1 182 ? 6.402 -22.594 -9.32 1 91.12 182 ALA B N 1
ATOM 3632 C CA . ALA B 1 182 ? 7.77 -23.109 -9.352 1 91.12 182 ALA B CA 1
ATOM 3633 C C . ALA B 1 182 ? 8.469 -22.719 -10.648 1 91.12 182 ALA B C 1
ATOM 3635 O O . ALA B 1 182 ? 7.863 -22.734 -11.719 1 91.12 182 ALA B O 1
ATOM 3636 N N . PRO B 1 183 ? 9.734 -22.391 -10.523 1 83 183 PRO B N 1
ATOM 3637 C CA . PRO B 1 183 ? 10.445 -21.938 -11.719 1 83 183 PRO B CA 1
ATOM 3638 C C . PRO B 1 183 ? 10.391 -22.953 -12.852 1 83 183 PRO B C 1
ATOM 3640 O O . PRO B 1 183 ? 10.422 -22.578 -14.031 1 83 183 PRO B O 1
ATOM 3643 N N . GLU B 1 184 ? 10.25 -24.156 -12.5 1 73.75 184 GLU B N 1
ATOM 3644 C CA . GLU B 1 184 ? 10.242 -25.203 -13.516 1 73.75 184 GLU B CA 1
ATOM 3645 C C . GLU B 1 184 ? 8.836 -25.469 -14.039 1 73.75 184 GLU B C 1
ATOM 3647 O O . GLU B 1 184 ? 8.648 -26.25 -14.969 1 73.75 184 GLU B O 1
ATOM 3652 N N . ALA B 1 185 ? 7.855 -24.938 -13.398 1 76.62 185 ALA B N 1
ATOM 3653 C CA . ALA B 1 185 ? 6.465 -25.219 -13.75 1 76.62 185 ALA B CA 1
ATOM 3654 C C . ALA B 1 185 ? 5.945 -24.219 -14.773 1 76.62 185 ALA B C 1
ATOM 3656 O O . ALA B 1 185 ? 4.742 -24.156 -15.039 1 76.62 185 ALA B O 1
ATOM 3657 N N . ARG B 1 186 ? 6.781 -23.531 -15.43 1 62.56 186 ARG B N 1
ATOM 3658 C CA . ARG B 1 186 ? 6.359 -22.484 -16.359 1 62.56 186 ARG B CA 1
ATOM 3659 C C . ARG B 1 186 ? 5.777 -23.094 -17.641 1 62.56 186 ARG B C 1
ATOM 3661 O O . ARG B 1 186 ? 6.277 -24.094 -18.141 1 62.56 186 ARG B O 1
ATOM 3668 N N . GLY B 1 187 ? 4.574 -22.641 -18.094 1 62.78 187 GLY B N 1
ATOM 3669 C CA . GLY B 1 187 ? 3.98 -22.984 -19.375 1 62.78 187 GLY B CA 1
ATOM 3670 C C . GLY B 1 187 ? 2.984 -24.125 -19.266 1 62.78 187 GLY B C 1
ATOM 3671 O O . GLY B 1 187 ? 2.451 -24.594 -20.281 1 62.78 187 GLY B O 1
ATOM 3672 N N . MET B 1 188 ? 2.633 -24.609 -18.094 1 67.69 188 MET B N 1
ATOM 3673 C CA . MET B 1 188 ? 1.735 -25.75 -17.938 1 67.69 188 MET B CA 1
ATOM 3674 C C . MET B 1 188 ? 0.333 -25.281 -17.547 1 67.69 188 MET B C 1
ATOM 3676 O O . MET B 1 188 ? -0.504 -26.094 -17.141 1 67.69 188 MET B O 1
ATOM 3680 N N . GLY B 1 189 ? 0.073 -24.031 -17.562 1 78.94 189 GLY B N 1
ATOM 3681 C CA . GLY B 1 189 ? -1.234 -23.5 -17.203 1 78.94 189 GLY B CA 1
ATOM 3682 C C . GLY B 1 189 ? -1.487 -23.484 -15.711 1 78.94 189 GLY B C 1
ATOM 3683 O O . GLY B 1 189 ? -2.629 -23.328 -15.273 1 78.94 189 GLY B O 1
ATOM 3684 N N . VAL B 1 190 ? -0.498 -23.672 -14.953 1 88.88 190 VAL B N 1
ATOM 3685 C CA . VAL B 1 190 ? -0.588 -23.734 -13.5 1 88.88 190 VAL B CA 1
ATOM 3686 C C . VAL B 1 190 ? -1.126 -22.422 -12.945 1 88.88 190 VAL B C 1
ATOM 3688 O O . VAL B 1 190 ? -2.1 -22.406 -12.195 1 88.88 190 VAL B O 1
ATOM 3691 N N . ALA B 1 191 ? -0.614 -21.406 -13.445 1 93.38 191 ALA B N 1
ATOM 3692 C CA . ALA B 1 191 ? -0.976 -20.094 -12.922 1 93.38 191 ALA B CA 1
ATOM 3693 C C . ALA B 1 191 ? -2.43 -19.75 -13.242 1 93.38 191 ALA B C 1
ATOM 3695 O O . ALA B 1 191 ? -3.164 -19.266 -12.375 1 93.38 191 ALA B O 1
ATOM 3696 N N . GLU B 1 192 ? -2.809 -20.031 -14.43 1 91.69 192 GLU B N 1
ATOM 3697 C CA . GLU B 1 192 ? -4.172 -19.734 -14.852 1 91.69 192 GLU B CA 1
ATOM 3698 C C . GLU B 1 192 ? -5.191 -20.516 -14.023 1 91.69 192 GLU B C 1
ATOM 3700 O O . GLU B 1 192 ? -6.223 -19.969 -13.625 1 91.69 192 GLU B O 1
ATOM 3705 N N . LYS B 1 193 ? -4.887 -21.703 -13.852 1 93.06 193 LYS B N 1
ATOM 3706 C CA . LYS B 1 193 ? -5.77 -22.562 -13.062 1 93.06 193 LYS B CA 1
ATOM 3707 C C . LYS B 1 193 ? -5.875 -22.062 -11.625 1 93.06 193 LYS B C 1
ATOM 3709 O O . LYS B 1 193 ? -6.977 -21.922 -11.086 1 93.06 193 LYS B O 1
ATOM 3714 N N . LEU B 1 194 ? -4.793 -21.797 -11.016 1 97.25 194 LEU B N 1
ATOM 3715 C CA . LEU B 1 194 ? -4.742 -21.297 -9.648 1 97.25 194 LEU B CA 1
ATOM 3716 C C . LEU B 1 194 ? -5.48 -19.969 -9.516 1 97.25 194 LEU B C 1
ATOM 3718 O O . LEU B 1 194 ? -6.336 -19.828 -8.641 1 97.25 194 LEU B O 1
ATOM 3722 N N . TYR B 1 195 ? -5.137 -19.109 -10.375 1 97.5 195 TYR B N 1
ATOM 3723 C CA . TYR B 1 195 ? -5.648 -17.75 -10.258 1 97.5 195 TYR B CA 1
ATOM 3724 C C . TYR B 1 195 ? -7.137 -17.688 -10.594 1 97.5 195 TYR B C 1
ATOM 3726 O O . TYR B 1 195 ? -7.891 -16.938 -9.977 1 97.5 195 TYR B O 1
ATOM 3734 N N . GLY B 1 196 ? -7.539 -18.469 -11.586 1 97.56 196 GLY B N 1
ATOM 3735 C CA . GLY B 1 196 ? -8.961 -18.594 -11.867 1 97.56 196 GLY B CA 1
ATOM 3736 C C . GLY B 1 196 ? -9.766 -19.062 -10.672 1 97.56 196 GLY B C 1
ATOM 3737 O O . GLY B 1 196 ? -10.789 -18.453 -10.328 1 97.56 196 GLY B O 1
ATOM 3738 N N . ALA B 1 197 ? -9.289 -20.062 -10.078 1 98.19 197 ALA B N 1
ATOM 3739 C CA . ALA B 1 197 ? -9.961 -20.594 -8.898 1 98.19 197 ALA B CA 1
ATOM 3740 C C . ALA B 1 197 ? -9.969 -19.594 -7.758 1 98.19 197 ALA B C 1
ATOM 3742 O O . ALA B 1 197 ? -10.984 -19.422 -7.074 1 98.19 197 ALA B O 1
ATOM 3743 N N . LEU B 1 198 ? -8.883 -18.906 -7.547 1 98.69 198 LEU B N 1
ATOM 3744 C CA . LEU B 1 198 ? -8.781 -17.938 -6.461 1 98.69 198 LEU B CA 1
ATOM 3745 C C . LEU B 1 198 ? -9.773 -16.797 -6.66 1 98.69 198 LEU B C 1
ATOM 3747 O O . LEU B 1 198 ? -10.484 -16.422 -5.727 1 98.69 198 LEU B O 1
ATOM 3751 N N . ILE B 1 199 ? -9.828 -16.281 -7.84 1 98.56 199 ILE B N 1
ATOM 3752 C CA . ILE B 1 199 ? -10.703 -15.156 -8.133 1 98.56 199 ILE B CA 1
ATOM 3753 C C . ILE B 1 199 ? -12.156 -15.562 -7.922 1 98.56 199 ILE B C 1
ATOM 3755 O O . ILE B 1 199 ? -12.945 -14.805 -7.352 1 98.56 199 ILE B O 1
ATOM 3759 N N . GLU B 1 200 ? -12.445 -16.734 -8.359 1 98.06 200 GLU B N 1
ATOM 3760 C CA . GLU B 1 200 ? -13.812 -17.203 -8.156 1 98.06 200 GLU B CA 1
ATOM 3761 C C . GLU B 1 200 ? -14.117 -17.359 -6.672 1 98.06 200 GLU B C 1
ATOM 3763 O O . GLU B 1 200 ? -15.203 -17 -6.215 1 98.06 200 GLU B O 1
ATOM 3768 N N . LEU B 1 201 ? -13.234 -17.875 -5.938 1 98.12 201 LEU B N 1
ATOM 3769 C CA . LEU B 1 201 ? -13.375 -18.016 -4.492 1 98.12 201 LEU B CA 1
ATOM 3770 C C . LEU B 1 201 ? -13.633 -16.656 -3.84 1 98.12 201 LEU B C 1
ATOM 3772 O O . LEU B 1 201 ? -14.523 -16.531 -3.004 1 98.12 201 LEU B O 1
ATOM 3776 N N . LEU B 1 202 ? -12.891 -15.711 -4.215 1 98.5 202 LEU B N 1
ATOM 3777 C CA . LEU B 1 202 ? -12.984 -14.375 -3.627 1 98.5 202 LEU B CA 1
ATOM 3778 C C . LEU B 1 202 ? -14.32 -13.719 -3.98 1 98.5 202 LEU B C 1
ATOM 3780 O O . LEU B 1 202 ? -14.906 -13.023 -3.154 1 98.5 202 LEU B O 1
ATOM 3784 N N . ARG B 1 203 ? -14.734 -13.977 -5.176 1 97.81 203 ARG B N 1
ATOM 3785 C CA . ARG B 1 203 ? -16.047 -13.5 -5.586 1 97.81 203 ARG B CA 1
ATOM 3786 C C . ARG B 1 203 ? -17.141 -14.102 -4.711 1 97.81 203 ARG B C 1
ATOM 3788 O O . ARG B 1 203 ? -18.031 -13.391 -4.234 1 97.81 203 ARG B O 1
ATOM 3795 N N . LEU B 1 204 ? -17.047 -15.328 -4.457 1 97.31 204 LEU B N 1
ATOM 3796 C CA . LEU B 1 204 ? -18.062 -16.047 -3.672 1 97.31 204 LEU B CA 1
ATOM 3797 C C . LEU B 1 204 ? -18.031 -15.578 -2.219 1 97.31 204 LEU B C 1
ATOM 3799 O O . LEU B 1 204 ? -19.078 -15.531 -1.563 1 97.31 204 LEU B O 1
ATOM 3803 N N . GLN B 1 205 ? -16.906 -15.227 -1.736 1 97.81 205 GLN B N 1
ATOM 3804 C CA . GLN B 1 205 ? -16.781 -14.781 -0.351 1 97.81 205 GLN B CA 1
ATOM 3805 C C . GLN B 1 205 ? -17.344 -13.383 -0.164 1 97.81 205 GLN B C 1
ATOM 3807 O O . GLN B 1 205 ? -17.594 -12.953 0.964 1 97.81 205 GLN B O 1
ATOM 3812 N N . GLY B 1 206 ? -17.375 -12.617 -1.278 1 97.38 206 GLY B N 1
ATOM 3813 C CA . GLY B 1 206 ? -18.031 -11.32 -1.168 1 97.38 206 GLY B CA 1
ATOM 3814 C C . GLY B 1 206 ? -17.078 -10.156 -1.264 1 97.38 206 GLY B C 1
ATOM 3815 O O . GLY B 1 206 ? -17.453 -9.008 -1.012 1 97.38 206 GLY B O 1
ATOM 3816 N N . TYR B 1 207 ? -15.906 -10.445 -1.607 1 98.19 207 TYR B N 1
ATOM 3817 C CA . TYR B 1 207 ? -14.953 -9.352 -1.786 1 98.19 207 TYR B CA 1
ATOM 3818 C C . TYR B 1 207 ? -15.359 -8.469 -2.963 1 98.19 207 TYR B C 1
ATOM 3820 O O . TYR B 1 207 ? -16.047 -8.922 -3.879 1 98.19 207 TYR B O 1
ATOM 3828 N N . TRP B 1 208 ? -14.953 -7.191 -2.926 1 98.25 208 TRP B N 1
ATOM 3829 C CA . TRP B 1 208 ? -15.312 -6.238 -3.971 1 98.25 208 TRP B CA 1
ATOM 3830 C C . TRP B 1 208 ? -14.125 -5.945 -4.875 1 98.25 208 TRP B C 1
ATOM 3832 O O . TRP B 1 208 ? -14.281 -5.777 -6.086 1 98.25 208 TRP B O 1
ATOM 3842 N N . ASN B 1 209 ? -12.969 -5.898 -4.281 1 98.44 209 ASN B N 1
ATOM 3843 C CA . ASN B 1 209 ? -11.781 -5.516 -5.031 1 98.44 209 ASN B CA 1
ATOM 3844 C C . ASN B 1 209 ? -10.617 -6.465 -4.754 1 98.44 209 ASN B C 1
ATOM 3846 O O . ASN B 1 209 ? -10.383 -6.844 -3.604 1 98.44 209 ASN B O 1
ATOM 3850 N N . VAL B 1 210 ? -9.945 -6.852 -5.801 1 98.81 210 VAL B N 1
ATOM 3851 C CA . VAL B 1 210 ? -8.703 -7.602 -5.711 1 98.81 210 VAL B CA 1
ATOM 3852 C C . VAL B 1 210 ? -7.555 -6.77 -6.285 1 98.81 210 VAL B C 1
ATOM 3854 O O . VAL B 1 210 ? -7.656 -6.246 -7.398 1 98.81 210 VAL B O 1
ATOM 3857 N N . TYR B 1 211 ? -6.543 -6.637 -5.496 1 98.69 211 TYR B N 1
ATOM 3858 C CA . TYR B 1 211 ? -5.371 -5.902 -5.945 1 98.69 211 TYR B CA 1
ATOM 3859 C C . TYR B 1 211 ? -4.156 -6.816 -6.051 1 98.69 211 TYR B C 1
ATOM 3861 O O . TYR B 1 211 ? -4.07 -7.824 -5.344 1 98.69 211 TYR B O 1
ATOM 3869 N N . ALA B 1 212 ? -3.299 -6.469 -6.941 1 98.56 212 ALA B N 1
ATOM 3870 C CA . ALA B 1 212 ? -2.012 -7.141 -7.098 1 98.56 212 ALA B CA 1
ATOM 3871 C C . ALA B 1 212 ? -0.875 -6.129 -7.219 1 98.56 212 ALA B C 1
ATOM 3873 O O . ALA B 1 212 ? -1.01 -5.113 -7.902 1 98.56 212 ALA B O 1
ATOM 3874 N N . LEU B 1 213 ? 0.162 -6.359 -6.504 1 98 213 LEU B N 1
ATOM 3875 C CA . LEU B 1 213 ? 1.397 -5.594 -6.629 1 98 213 LEU B CA 1
ATOM 3876 C C . LEU B 1 213 ? 2.41 -6.336 -7.496 1 98 213 LEU B C 1
ATOM 3878 O O . LEU B 1 213 ? 2.729 -7.496 -7.23 1 98 213 LEU B O 1
ATOM 3882 N N . LEU B 1 214 ? 2.863 -5.672 -8.547 1 97.81 214 LEU B N 1
ATOM 3883 C CA . LEU B 1 214 ? 3.793 -6.305 -9.477 1 97.81 214 LEU B CA 1
ATOM 3884 C C . LEU B 1 214 ? 5.094 -5.52 -9.57 1 97.81 214 LEU B C 1
ATOM 3886 O O . LEU B 1 214 ? 5.078 -4.285 -9.617 1 97.81 214 LEU B O 1
ATOM 3890 N N . ALA B 1 215 ? 6.176 -6.293 -9.516 1 96.44 215 ALA B N 1
ATOM 3891 C CA . ALA B 1 215 ? 7.418 -5.637 -9.914 1 96.44 215 ALA B CA 1
ATOM 3892 C C . ALA B 1 215 ? 7.281 -5.004 -11.297 1 96.44 215 ALA B C 1
ATOM 3894 O O . ALA B 1 215 ? 6.609 -5.551 -12.172 1 96.44 215 ALA B O 1
ATOM 3895 N N . ASP B 1 216 ? 7.926 -3.889 -11.43 1 92.44 216 ASP B N 1
ATOM 3896 C CA . ASP B 1 216 ? 7.789 -3.117 -12.664 1 92.44 216 ASP B CA 1
ATOM 3897 C C . ASP B 1 216 ? 9.148 -2.629 -13.156 1 92.44 216 ASP B C 1
ATOM 3899 O O . ASP B 1 216 ? 9.758 -1.751 -12.547 1 92.44 216 ASP B O 1
ATOM 3903 N N . PRO B 1 217 ? 9.617 -3.215 -14.32 1 90.75 217 PRO B N 1
ATOM 3904 C CA . PRO B 1 217 ? 8.812 -3.932 -15.312 1 90.75 217 PRO B CA 1
ATOM 3905 C C . PRO B 1 217 ? 8.742 -5.434 -15.039 1 90.75 217 PRO B C 1
ATOM 3907 O O . PRO B 1 217 ? 9.688 -6.016 -14.516 1 90.75 217 PRO B O 1
ATOM 3910 N N . ASN B 1 218 ? 7.641 -5.98 -15.219 1 91.56 218 ASN B N 1
ATOM 3911 C CA . ASN B 1 218 ? 7.367 -7.41 -15.281 1 91.56 218 ASN B CA 1
ATOM 3912 C C . ASN B 1 218 ? 6.277 -7.727 -16.297 1 91.56 218 ASN B C 1
ATOM 3914 O O . ASN B 1 218 ? 5.145 -8.047 -15.93 1 91.56 218 ASN B O 1
ATOM 3918 N N . PRO B 1 219 ? 6.691 -7.711 -17.531 1 90.5 219 PRO B N 1
ATOM 3919 C CA . PRO B 1 219 ? 5.684 -7.812 -18.594 1 90.5 219 PRO B CA 1
ATOM 3920 C C . PRO B 1 219 ? 4.883 -9.109 -18.516 1 90.5 219 PRO B C 1
ATOM 3922 O O . PRO B 1 219 ? 3.688 -9.117 -18.844 1 90.5 219 PRO B O 1
ATOM 3925 N N . ALA B 1 220 ? 5.527 -10.219 -18.203 1 83.94 220 ALA B N 1
ATOM 3926 C CA . ALA B 1 220 ? 4.824 -11.492 -18.109 1 83.94 220 ALA B CA 1
ATOM 3927 C C . ALA B 1 220 ? 3.705 -11.43 -17.078 1 83.94 220 ALA B C 1
ATOM 3929 O O . ALA B 1 220 ? 2.574 -11.836 -17.344 1 83.94 220 ALA B O 1
ATOM 3930 N N . SER B 1 221 ? 3.982 -10.898 -15.922 1 92.69 221 SER B N 1
ATOM 3931 C CA . SER B 1 221 ? 2.986 -10.773 -14.859 1 92.69 221 SER B CA 1
ATOM 3932 C C . SER B 1 221 ? 1.889 -9.789 -15.25 1 92.69 221 SER B C 1
ATOM 3934 O O . SER B 1 221 ? 0.715 -10.008 -14.938 1 92.69 221 SER B O 1
ATOM 3936 N N . GLU B 1 222 ? 2.281 -8.734 -15.922 1 94.75 222 GLU B N 1
ATOM 3937 C CA . GLU B 1 222 ? 1.303 -7.746 -16.359 1 94.75 222 GLU B CA 1
ATOM 3938 C C . GLU B 1 222 ? 0.298 -8.359 -17.328 1 94.75 222 GLU B C 1
ATOM 3940 O O . GLU B 1 222 ? -0.913 -8.195 -17.172 1 94.75 222 GLU B O 1
ATOM 3945 N N . ARG B 1 223 ? 0.798 -9.062 -18.281 1 91.69 223 ARG B N 1
ATOM 3946 C CA . ARG B 1 223 ? -0.062 -9.711 -19.266 1 91.69 223 ARG B CA 1
ATOM 3947 C C . ARG B 1 223 ? -0.977 -10.734 -18.594 1 91.69 223 ARG B C 1
ATOM 3949 O O . ARG B 1 223 ? -2.16 -10.828 -18.938 1 91.69 223 ARG B O 1
ATOM 3956 N N . PHE B 1 224 ? -0.376 -11.422 -17.766 1 91.69 224 PHE B N 1
ATOM 3957 C CA . PHE B 1 224 ? -1.125 -12.43 -17.031 1 91.69 224 PHE B CA 1
ATOM 3958 C C . PHE B 1 224 ? -2.303 -11.797 -16.297 1 91.69 224 PHE B C 1
ATOM 3960 O O . PHE B 1 224 ? -3.439 -12.25 -16.438 1 91.69 224 PHE B O 1
ATOM 3967 N N . HIS B 1 225 ? -2.055 -10.742 -15.547 1 97.69 225 HIS B N 1
ATOM 3968 C CA . HIS B 1 225 ? -3.107 -10.102 -14.766 1 97.69 225 HIS B CA 1
ATOM 3969 C C . HIS B 1 225 ? -4.125 -9.414 -15.672 1 97.69 225 HIS B C 1
ATOM 3971 O O . HIS B 1 225 ? -5.324 -9.438 -15.398 1 97.69 225 HIS B O 1
ATOM 3977 N N . GLN B 1 226 ? -3.656 -8.852 -16.719 1 97.06 226 GLN B N 1
ATOM 3978 C CA . GLN B 1 226 ? -4.559 -8.242 -17.703 1 97.06 226 GLN B CA 1
ATOM 3979 C C . GLN B 1 226 ? -5.551 -9.266 -18.25 1 97.06 226 GLN B C 1
ATOM 3981 O O . GLN B 1 226 ? -6.727 -8.953 -18.453 1 97.06 226 GLN B O 1
ATOM 3986 N N . LYS B 1 227 ? -5.07 -10.453 -18.469 1 93.88 227 LYS B N 1
ATOM 3987 C CA . LYS B 1 227 ? -5.918 -11.523 -18.969 1 93.88 227 LYS B CA 1
ATOM 3988 C C . LYS B 1 227 ? -7.09 -11.789 -18.031 1 93.88 227 LYS B C 1
ATOM 3990 O O . LYS B 1 227 ? -8.18 -12.172 -18.469 1 93.88 227 LYS B O 1
ATOM 3995 N N . PHE B 1 228 ? -6.902 -11.562 -16.781 1 97.12 228 PHE B N 1
ATOM 3996 C CA . PHE B 1 228 ? -7.941 -11.805 -15.781 1 97.12 228 PHE B CA 1
ATOM 3997 C C . PHE B 1 228 ? -8.781 -10.547 -15.562 1 97.12 228 PHE B C 1
ATOM 3999 O O . PHE B 1 228 ? -9.688 -10.539 -14.727 1 97.12 228 PHE B O 1
ATOM 4006 N N . GLY B 1 229 ? -8.414 -9.484 -16.234 1 97.88 229 GLY B N 1
ATOM 4007 C CA . GLY B 1 229 ? -9.234 -8.289 -16.172 1 97.88 229 GLY B CA 1
ATOM 4008 C C . GLY B 1 229 ? -8.672 -7.223 -15.25 1 97.88 229 GLY B C 1
ATOM 4009 O O . GLY B 1 229 ? -9.297 -6.184 -15.031 1 97.88 229 GLY B O 1
ATOM 4010 N N . PHE B 1 230 ? -7.523 -7.445 -14.773 1 98.62 230 PHE B N 1
ATOM 4011 C CA . PHE B 1 230 ? -6.902 -6.41 -13.953 1 98.62 230 PHE B CA 1
ATOM 4012 C C . PHE B 1 230 ? -6.516 -5.207 -14.805 1 98.62 230 PHE B C 1
ATOM 4014 O O . PHE B 1 230 ? -6.125 -5.359 -15.969 1 98.62 230 PHE B O 1
ATOM 4021 N N . VAL B 1 231 ? -6.586 -4.047 -14.188 1 98.25 231 VAL B N 1
ATOM 4022 C CA . VAL B 1 231 ? -6.145 -2.816 -14.828 1 98.25 231 VAL B CA 1
ATOM 4023 C C . VAL B 1 231 ? -5.102 -2.121 -13.961 1 98.25 231 VAL B C 1
ATOM 4025 O O . VAL B 1 231 ? -5.211 -2.123 -12.727 1 98.25 231 VAL B O 1
ATOM 4028 N N . CYS B 1 232 ? -4.148 -1.548 -14.602 1 98.38 232 CYS B N 1
ATOM 4029 C CA . CYS B 1 232 ? -3.127 -0.821 -13.859 1 98.38 232 CYS B CA 1
ATOM 4030 C C . CYS B 1 232 ? -3.703 0.442 -13.234 1 98.38 232 CYS B C 1
ATOM 4032 O O . CYS B 1 232 ? -4.324 1.254 -13.922 1 98.38 232 CYS B O 1
ATOM 4034 N N . GLN B 1 233 ? -3.43 0.587 -11.969 1 98.38 233 GLN B N 1
ATOM 4035 C CA . GLN B 1 233 ? -4.023 1.711 -11.25 1 98.38 233 GLN B CA 1
ATOM 4036 C C . GLN B 1 233 ? -2.947 2.602 -10.633 1 98.38 233 GLN B C 1
ATOM 4038 O O . GLN B 1 233 ? -3.258 3.539 -9.898 1 98.38 233 GLN B O 1
ATOM 4043 N N . GLY B 1 234 ? -1.729 2.289 -10.867 1 98 234 GLY B N 1
ATOM 4044 C CA . GLY B 1 234 ? -0.645 3.123 -10.367 1 98 234 GLY B CA 1
ATOM 4045 C C . GLY B 1 234 ? 0.727 2.521 -10.609 1 98 234 GLY B C 1
ATOM 4046 O O . GLY B 1 234 ? 0.864 1.302 -10.727 1 98 234 GLY B O 1
ATOM 4047 N N . ARG B 1 235 ? 1.705 3.412 -10.656 1 97.81 235 ARG B N 1
ATOM 4048 C CA . ARG B 1 235 ? 3.092 3.006 -10.859 1 97.81 235 ARG B CA 1
ATOM 4049 C C . ARG B 1 235 ? 4.039 3.877 -10.039 1 97.81 235 ARG B C 1
ATOM 4051 O O . ARG B 1 235 ? 3.861 5.094 -9.961 1 97.81 235 ARG B O 1
ATOM 4058 N N . GLN B 1 236 ? 4.93 3.211 -9.406 1 97.06 236 GLN B N 1
ATOM 4059 C CA . GLN B 1 236 ? 6.082 3.84 -8.773 1 97.06 236 GLN B CA 1
ATOM 4060 C C . GLN B 1 236 ? 7.387 3.371 -9.414 1 97.06 236 GLN B C 1
ATOM 4062 O O . GLN B 1 236 ? 7.754 2.197 -9.305 1 97.06 236 GLN B O 1
ATOM 4067 N N . ALA B 1 237 ? 8.109 4.188 -10.016 1 92.56 237 ALA B N 1
ATOM 4068 C CA . ALA B 1 237 ? 9.219 3.812 -10.883 1 92.56 237 ALA B CA 1
ATOM 4069 C C . ALA B 1 237 ? 10.43 3.377 -10.078 1 92.56 237 ALA B C 1
ATOM 4071 O O . ALA B 1 237 ? 11.156 2.465 -10.477 1 92.56 237 ALA B O 1
ATOM 4072 N N . ARG B 1 238 ? 10.758 3.982 -9.023 1 94.31 238 ARG B N 1
ATOM 4073 C CA . ARG B 1 238 ? 11.938 3.762 -8.195 1 94.31 238 ARG B CA 1
ATOM 4074 C C . ARG B 1 238 ? 11.57 3.678 -6.719 1 94.31 238 ARG B C 1
ATOM 4076 O O . ARG B 1 238 ? 11.742 4.645 -5.977 1 94.31 238 ARG B O 1
ATOM 4083 N N . THR B 1 239 ? 11.141 2.455 -6.309 1 96.31 239 THR B N 1
ATOM 4084 C CA . THR B 1 239 ? 10.578 2.41 -4.965 1 96.31 239 THR B CA 1
ATOM 4085 C C . THR B 1 239 ? 11.188 1.268 -4.16 1 96.31 239 THR B C 1
ATOM 4087 O O . THR B 1 239 ? 11.008 1.191 -2.943 1 96.31 239 THR B O 1
ATOM 4090 N N . GLY B 1 240 ? 11.883 0.301 -4.742 1 96.31 240 GLY B N 1
ATOM 4091 C CA . GLY B 1 240 ? 12.594 -0.764 -4.059 1 96.31 240 GLY B CA 1
ATOM 4092 C C . GLY B 1 240 ? 14.008 -0.963 -4.582 1 96.31 240 GLY B C 1
ATOM 4093 O O . GLY B 1 240 ? 14.258 -0.815 -5.781 1 96.31 240 GLY B O 1
ATOM 4094 N N . TYR B 1 241 ? 14.922 -1.24 -3.621 1 97.38 241 TYR B N 1
ATOM 4095 C CA . TYR B 1 241 ? 16.297 -1.524 -4.035 1 97.38 241 TYR B CA 1
ATOM 4096 C C . TYR B 1 241 ? 16.672 -2.971 -3.727 1 97.38 241 TYR B C 1
ATOM 4098 O O . TYR B 1 241 ? 16.703 -3.377 -2.562 1 97.38 241 TYR B O 1
ATOM 4106 N N . LYS B 1 242 ? 16.906 -3.715 -4.723 1 96.75 242 LYS B N 1
ATOM 4107 C CA . LYS B 1 242 ? 17.234 -5.137 -4.633 1 96.75 242 LYS B CA 1
ATOM 4108 C C . LYS B 1 242 ? 18.141 -5.562 -5.777 1 96.75 242 LYS B C 1
ATOM 4110 O O . LYS B 1 242 ? 18 -5.098 -6.906 1 96.75 242 LYS B O 1
ATOM 4115 N N . PHE B 1 243 ? 19.078 -6.445 -5.48 1 95.88 243 PHE B N 1
ATOM 4116 C CA . PHE B 1 243 ? 20.062 -6.969 -6.43 1 95.88 243 PHE B CA 1
ATOM 4117 C C . PHE B 1 243 ? 20.812 -5.832 -7.105 1 95.88 243 PHE B C 1
ATOM 4119 O O . PHE B 1 243 ? 21.062 -5.875 -8.312 1 95.88 243 PHE B O 1
ATOM 4126 N N . GLY B 1 244 ? 21.016 -4.762 -6.391 1 95.69 244 GLY B N 1
ATOM 4127 C CA . GLY B 1 244 ? 21.875 -3.678 -6.832 1 95.69 244 GLY B CA 1
ATOM 4128 C C . GLY B 1 244 ? 21.188 -2.719 -7.785 1 95.69 244 GLY B C 1
ATOM 4129 O O . GLY B 1 244 ? 21.844 -1.915 -8.445 1 95.69 244 GLY B O 1
ATOM 4130 N N . LYS B 1 245 ? 19.922 -2.844 -7.84 1 95.94 245 LYS B N 1
ATOM 4131 C CA . LYS B 1 245 ? 19.172 -1.985 -8.758 1 95.94 245 LYS B CA 1
ATOM 4132 C C . LYS B 1 245 ? 17.875 -1.517 -8.125 1 95.94 245 LYS B C 1
ATOM 4134 O O . LYS B 1 245 ? 17.25 -2.242 -7.34 1 95.94 245 LYS B O 1
ATOM 4139 N N . TRP B 1 246 ? 17.484 -0.302 -8.484 1 96.56 246 TRP B N 1
ATOM 4140 C CA . TRP B 1 246 ? 16.156 0.188 -8.133 1 96.56 246 TRP B CA 1
ATOM 4141 C C . TRP B 1 246 ? 15.086 -0.542 -8.93 1 96.56 246 TRP B C 1
ATOM 4143 O O . TRP B 1 246 ? 15.234 -0.769 -10.133 1 96.56 246 TRP B O 1
ATOM 4153 N N . GLN B 1 247 ? 14.094 -0.911 -8.203 1 95.94 247 GLN B N 1
ATOM 4154 C CA . GLN B 1 247 ? 12.953 -1.604 -8.797 1 95.94 247 GLN B CA 1
ATOM 4155 C C . GLN B 1 247 ? 11.695 -0.734 -8.758 1 95.94 247 GLN B C 1
ATOM 4157 O O . GLN B 1 247 ? 11.516 0.06 -7.832 1 95.94 247 GLN B O 1
ATOM 4162 N N . GLY B 1 248 ? 10.914 -0.904 -9.789 1 97.38 248 GLY B N 1
ATOM 4163 C CA . GLY B 1 248 ? 9.602 -0.279 -9.797 1 97.38 248 GLY B CA 1
ATOM 4164 C C . GLY B 1 248 ? 8.492 -1.204 -9.32 1 97.38 248 GLY B C 1
ATOM 4165 O O . GLY B 1 248 ? 8.688 -2.418 -9.227 1 97.38 248 GLY B O 1
ATOM 4166 N N . LEU B 1 249 ? 7.375 -0.591 -8.945 1 97.88 249 LEU B N 1
ATOM 4167 C CA . LEU B 1 249 ? 6.199 -1.306 -8.461 1 97.88 249 LEU B CA 1
ATOM 4168 C C . LEU B 1 249 ? 4.93 -0.753 -9.094 1 97.88 249 LEU B C 1
ATOM 4170 O O . LEU B 1 249 ? 4.762 0.464 -9.203 1 97.88 249 LEU B O 1
ATOM 4174 N N . SER B 1 250 ? 4.117 -1.616 -9.57 1 98.06 250 SER B N 1
ATOM 4175 C CA . SER B 1 250 ? 2.82 -1.184 -10.086 1 98.06 250 SER B CA 1
ATOM 4176 C C . SER B 1 250 ? 1.675 -1.86 -9.344 1 98.06 250 SER B C 1
ATOM 4178 O O . SER B 1 250 ? 1.82 -2.982 -8.852 1 98.06 250 SER B O 1
ATOM 4180 N N . THR B 1 251 ? 0.578 -1.108 -9.203 1 98.44 251 THR B N 1
ATOM 4181 C CA . THR B 1 251 ? -0.644 -1.609 -8.586 1 98.44 251 THR B CA 1
ATOM 4182 C C . THR B 1 251 ? -1.702 -1.911 -9.641 1 98.44 251 THR B C 1
ATOM 4184 O O . THR B 1 251 ? -2.027 -1.053 -10.469 1 98.44 251 THR B O 1
ATOM 4187 N N . TRP B 1 252 ? -2.168 -3.17 -9.609 1 98.75 252 TRP B N 1
ATOM 4188 C CA . TRP B 1 252 ? -3.205 -3.619 -10.531 1 98.75 252 TRP B CA 1
ATOM 4189 C C . TRP B 1 252 ? -4.473 -4.008 -9.781 1 98.75 252 TRP B C 1
ATOM 4191 O O . TRP B 1 252 ? -4.41 -4.676 -8.742 1 98.75 252 TRP B O 1
ATOM 4201 N N . GLY B 1 253 ? -5.637 -3.488 -10.328 1 98.62 253 GLY B N 1
ATOM 4202 C CA . GLY B 1 253 ? -6.895 -3.73 -9.633 1 98.62 253 GLY B CA 1
ATOM 4203 C C . GLY B 1 253 ? -7.918 -4.457 -10.484 1 98.62 253 GLY B C 1
ATOM 4204 O O . GLY B 1 253 ? -7.992 -4.234 -11.695 1 98.62 253 GLY B O 1
ATOM 4205 N N . LEU B 1 254 ? -8.664 -5.344 -9.844 1 98.62 254 LEU B N 1
ATOM 4206 C CA . LEU B 1 254 ? -9.805 -6.059 -10.414 1 98.62 254 LEU B CA 1
ATOM 4207 C C . LEU B 1 254 ? -11.055 -5.844 -9.57 1 98.62 254 LEU B C 1
ATOM 4209 O O . LEU B 1 254 ? -11.062 -6.16 -8.375 1 98.62 254 LEU B O 1
ATOM 4213 N N . SER B 1 255 ? -12.062 -5.309 -10.164 1 98 255 SER B N 1
ATOM 4214 C CA . SER B 1 255 ? -13.344 -5.18 -9.492 1 98 255 SER B CA 1
ATOM 4215 C C . SER B 1 255 ? -14.195 -6.434 -9.672 1 98 255 SER B C 1
ATOM 4217 O O . SER B 1 255 ? -14.453 -6.855 -10.805 1 98 255 SER B O 1
ATOM 4219 N N . LEU B 1 256 ? -14.648 -6.969 -8.562 1 97.94 256 LEU B N 1
ATOM 4220 C CA . LEU B 1 256 ? -15.445 -8.195 -8.633 1 97.94 256 LEU B CA 1
ATOM 4221 C C . LEU B 1 256 ? -16.938 -7.875 -8.609 1 97.94 256 LEU B C 1
ATOM 4223 O O . LEU B 1 256 ? -17.766 -8.766 -8.789 1 97.94 256 LEU B O 1
ATOM 4227 N N . ARG B 1 257 ? -17.172 -6.605 -8.336 1 96.12 257 ARG B N 1
ATOM 4228 C CA . ARG B 1 257 ? -18.562 -6.164 -8.25 1 96.12 257 ARG B CA 1
ATOM 4229 C C . ARG B 1 257 ? -18.75 -4.805 -8.914 1 96.12 257 ARG B C 1
ATOM 4231 O O . ARG B 1 257 ? -17.781 -4.066 -9.109 1 96.12 257 ARG B O 1
ATOM 4238 N N . GLU B 1 258 ? -20.047 -4.586 -9.211 1 92.56 258 GLU B N 1
ATOM 4239 C CA . GLU B 1 258 ? -20.422 -3.309 -9.805 1 92.56 258 GLU B CA 1
ATOM 4240 C C . GLU B 1 258 ? -21.312 -2.498 -8.859 1 92.56 258 GLU B C 1
ATOM 4242 O O . GLU B 1 258 ? -21.906 -3.051 -7.934 1 92.56 258 GLU B O 1
ATOM 4247 N N . GLY B 1 259 ? -21.234 -1.224 -9.094 1 90.56 259 GLY B N 1
ATOM 4248 C CA . GLY B 1 259 ? -22.141 -0.358 -8.352 1 90.56 259 GLY B CA 1
ATOM 4249 C C . GLY B 1 259 ? -21.469 0.311 -7.164 1 90.56 259 GLY B C 1
ATOM 4250 O O . GLY B 1 259 ? -20.25 0.225 -6.996 1 90.56 259 GLY B O 1
ATOM 4251 N N . GLN B 1 260 ? -22.328 1.063 -6.359 1 89.88 260 GLN B N 1
ATOM 4252 C CA . GLN B 1 260 ? -21.828 1.864 -5.246 1 89.88 260 GLN B CA 1
ATOM 4253 C C . GLN B 1 260 ? -22.641 1.61 -3.979 1 89.88 260 GLN B C 1
ATOM 4255 O O . GLN B 1 260 ? -22.594 2.404 -3.037 1 89.88 260 GLN B O 1
ATOM 4260 N N . GLY B 1 261 ? -23.391 0.535 -4.043 1 91.06 261 GLY B N 1
ATOM 4261 C CA . GLY B 1 261 ? -24.219 0.243 -2.887 1 91.06 261 GLY B CA 1
ATOM 4262 C C . GLY B 1 261 ? -23.422 -0.242 -1.688 1 91.06 261 GLY B C 1
ATOM 4263 O O . GLY B 1 261 ? -22.234 -0.51 -1.795 1 91.06 261 GLY B O 1
ATOM 4264 N N . ALA B 1 262 ? -24.141 -0.302 -0.51 1 94.56 262 ALA B N 1
ATOM 4265 C CA . ALA B 1 262 ? -23.531 -0.787 0.723 1 94.56 262 ALA B CA 1
ATOM 4266 C C . ALA B 1 262 ? -23.078 -2.236 0.575 1 94.56 262 ALA B C 1
ATOM 4268 O O . ALA B 1 262 ? -23.859 -3.1 0.166 1 94.56 262 ALA B O 1
ATOM 4269 N N . PRO B 1 263 ? -21.859 -2.443 0.881 1 95.62 263 PRO B N 1
ATOM 4270 C CA . PRO B 1 263 ? -21.391 -3.82 0.744 1 95.62 263 PRO B CA 1
ATOM 4271 C C . PRO B 1 263 ? -21.859 -4.727 1.881 1 95.62 263 PRO B C 1
ATOM 4273 O O . PRO B 1 263 ? -21.969 -4.277 3.025 1 95.62 263 PRO B O 1
ATOM 4276 N N . GLU B 1 264 ? -22.078 -5.961 1.512 1 96.25 264 GLU B N 1
ATOM 4277 C CA . GLU B 1 264 ? -22.359 -6.977 2.525 1 96.25 264 GLU B CA 1
ATOM 4278 C C . GLU B 1 264 ? -21.062 -7.465 3.176 1 96.25 264 GLU B C 1
ATOM 4280 O O . GLU B 1 264 ? -19.984 -7.406 2.564 1 96.25 264 GLU B O 1
ATOM 4285 N N . PRO B 1 265 ? -21.125 -7.938 4.434 1 96.19 265 PRO B N 1
ATOM 4286 C CA . PRO B 1 265 ? -19.922 -8.484 5.062 1 96.19 265 PRO B CA 1
ATOM 4287 C C . PRO B 1 265 ? -19.312 -9.633 4.266 1 96.19 265 PRO B C 1
ATOM 4289 O O . PRO B 1 265 ? -20.031 -10.445 3.684 1 96.19 265 PRO B O 1
ATOM 4292 N N . VAL B 1 266 ? -18.062 -9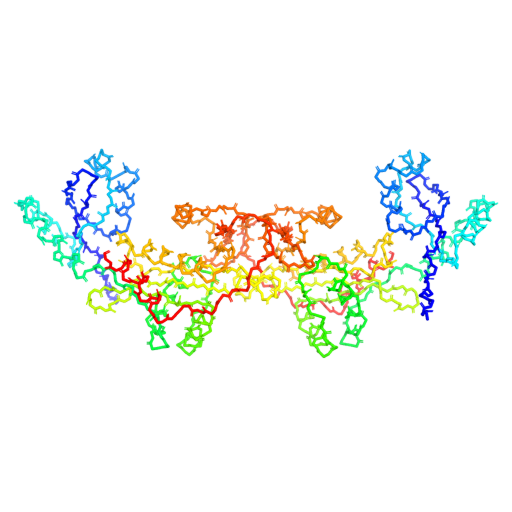.656 4.219 1 97.19 266 VAL B N 1
ATOM 4293 C CA . VAL B 1 266 ? -17.344 -10.766 3.592 1 97.19 266 VAL B CA 1
ATOM 4294 C C . VAL B 1 266 ? -17.578 -12.047 4.387 1 97.19 266 VAL B C 1
ATOM 4296 O O . VAL B 1 266 ? -17.516 -12.039 5.617 1 97.19 266 VAL B O 1
ATOM 4299 N N . LYS B 1 267 ? -17.797 -13.094 3.639 1 96.25 267 LYS B N 1
ATOM 4300 C CA . LYS B 1 267 ? -18.031 -14.383 4.285 1 96.25 267 LYS B CA 1
ATOM 4301 C C . LYS B 1 267 ? -16.719 -15.008 4.746 1 96.25 267 LYS B C 1
ATOM 4303 O O . LYS B 1 267 ? -15.648 -14.672 4.223 1 96.25 267 LYS B O 1
ATOM 4308 N N . ALA B 1 268 ? -16.875 -15.914 5.703 1 93.94 268 ALA B N 1
ATOM 4309 C CA . ALA B 1 268 ? -15.727 -16.734 6.098 1 93.94 268 ALA B CA 1
ATOM 4310 C C . ALA B 1 268 ? -15.188 -17.531 4.914 1 93.94 268 ALA B C 1
ATOM 4312 O O . ALA B 1 268 ? -15.906 -17.766 3.936 1 93.94 268 ALA B O 1
ATOM 4313 N N . PRO B 1 269 ? -13.945 -17.906 5.043 1 94.31 269 PRO B N 1
ATOM 4314 C CA . PRO B 1 269 ? -13.391 -18.703 3.943 1 94.31 269 PRO B CA 1
ATOM 4315 C C . PRO B 1 269 ? -14.234 -19.938 3.625 1 94.31 269 PRO B C 1
ATOM 4317 O O . PRO B 1 269 ? -14.695 -20.625 4.539 1 94.31 269 PRO B O 1
ATOM 4320 N N . LEU B 1 270 ? -14.352 -20.125 2.383 1 90.88 270 LEU B N 1
ATOM 4321 C CA . LEU B 1 270 ? -15.172 -21.25 1.936 1 90.88 270 LEU B CA 1
ATOM 4322 C C . LEU B 1 270 ? -14.648 -22.562 2.496 1 90.88 270 LEU B C 1
ATOM 4324 O O . LEU B 1 270 ? -13.438 -22.766 2.594 1 90.88 270 LEU B O 1
ATOM 4328 N N . CYS B 1 271 ? -15.586 -23.422 2.787 1 90.75 271 CYS B N 1
ATOM 4329 C CA . CYS B 1 271 ? -15.266 -24.75 3.273 1 90.75 271 CYS B CA 1
ATOM 4330 C C . CYS B 1 271 ? -16.344 -25.75 2.861 1 90.75 271 CYS B C 1
ATOM 4332 O O . CYS B 1 271 ? -17.297 -25.391 2.172 1 90.75 271 CYS B O 1
ATOM 4334 N N . GLY B 1 272 ? -16.031 -26.969 3.006 1 91.75 272 GLY B N 1
ATOM 4335 C CA . GLY B 1 272 ? -17.031 -28 2.785 1 91.75 272 GLY B CA 1
ATOM 4336 C C . GLY B 1 272 ? -17.375 -28.203 1.321 1 91.75 272 GLY B C 1
ATOM 4337 O O . GLY B 1 272 ? -16.484 -28.25 0.471 1 91.75 272 GLY B O 1
ATOM 4338 N N . GLU B 1 273 ? -18.672 -28.297 1.046 1 92.75 273 GLU B N 1
ATOM 4339 C CA . GLU B 1 273 ? -19.172 -28.703 -0.27 1 92.75 273 GLU B CA 1
ATOM 4340 C C . GLU B 1 273 ? -18.938 -27.609 -1.303 1 92.75 273 GLU B C 1
ATOM 4342 O O . GLU B 1 273 ? -18.609 -27.891 -2.457 1 92.75 273 GLU B O 1
ATOM 4347 N N . GLU B 1 274 ? -19.062 -26.438 -0.877 1 93.75 274 GLU B N 1
ATOM 4348 C CA . GLU B 1 274 ? -18.891 -25.328 -1.801 1 93.75 274 GLU B CA 1
ATOM 4349 C C . GLU B 1 274 ? -17.453 -25.266 -2.32 1 93.75 274 GLU B C 1
ATOM 4351 O O . GLU B 1 274 ? -17.219 -25.109 -3.52 1 93.75 274 GLU B O 1
ATOM 4356 N N . LEU B 1 275 ? -16.578 -25.422 -1.406 1 95.75 275 LEU B N 1
ATOM 4357 C CA . LEU B 1 275 ? -15.164 -25.422 -1.773 1 95.75 275 LEU B CA 1
ATOM 4358 C C . LEU B 1 275 ? -14.844 -26.641 -2.639 1 95.75 275 LEU B C 1
ATOM 4360 O O . LEU B 1 275 ? -14.141 -26.516 -3.646 1 95.75 275 LEU B O 1
ATOM 4364 N N . GLU B 1 276 ? -15.359 -27.75 -2.297 1 94.5 276 GLU B N 1
ATOM 4365 C CA . GLU B 1 276 ? -15.117 -28.984 -3.043 1 94.5 276 GLU B CA 1
ATOM 4366 C C . GLU B 1 276 ? -15.648 -28.875 -4.473 1 94.5 276 GLU B C 1
ATOM 4368 O O . GLU B 1 276 ? -14.992 -29.328 -5.414 1 94.5 276 GLU B O 1
ATOM 4373 N N . ASN B 1 277 ? -16.766 -28.312 -4.555 1 94.56 277 ASN B N 1
ATOM 4374 C CA . ASN B 1 277 ? -17.359 -28.141 -5.875 1 94.56 277 ASN B CA 1
ATOM 4375 C C . ASN B 1 277 ? -16.516 -27.219 -6.75 1 94.56 277 ASN B C 1
ATOM 4377 O O . ASN B 1 277 ? -16.328 -27.469 -7.941 1 94.56 277 ASN B O 1
ATOM 4381 N N . LEU B 1 278 ? -16.047 -26.234 -6.168 1 95.44 278 LEU B N 1
ATOM 4382 C CA . LEU B 1 278 ? -15.203 -25.297 -6.906 1 95.44 278 LEU B CA 1
ATOM 4383 C C . LEU B 1 278 ? -13.914 -25.953 -7.355 1 95.44 278 LEU B C 1
ATOM 4385 O O . LEU B 1 278 ? -13.516 -25.828 -8.516 1 95.44 278 LEU B O 1
ATOM 4389 N N . LEU B 1 279 ? -13.289 -26.672 -6.441 1 95.25 279 LEU B N 1
ATOM 4390 C CA . LEU B 1 279 ? -12.039 -27.344 -6.777 1 95.25 279 LEU B CA 1
ATOM 4391 C C . LEU B 1 279 ? -12.258 -28.406 -7.855 1 95.25 279 LEU B C 1
ATOM 4393 O O . LEU B 1 279 ? -11.414 -28.578 -8.742 1 95.25 279 LEU B O 1
ATOM 4397 N N . LYS B 1 280 ? -13.375 -29.062 -7.812 1 93.62 280 LYS B N 1
ATOM 4398 C CA . LYS B 1 280 ? -13.703 -30.062 -8.828 1 93.62 280 LYS B CA 1
ATOM 4399 C C . LYS B 1 280 ? -13.812 -29.422 -10.211 1 93.62 280 LYS B C 1
ATOM 4401 O O . LYS B 1 280 ? -13.344 -29.984 -11.195 1 93.62 280 LYS B O 1
ATOM 4406 N N . LYS B 1 281 ? -14.398 -28.328 -10.258 1 93.5 281 LYS B N 1
ATOM 4407 C CA . LYS B 1 281 ? -14.555 -27.594 -11.508 1 93.5 281 LYS B CA 1
ATOM 4408 C C . LYS B 1 281 ? -13.195 -27.297 -12.148 1 93.5 281 LYS B C 1
ATOM 4410 O O . LYS B 1 281 ? -13.039 -27.422 -13.359 1 93.5 281 LYS B O 1
ATOM 4415 N N . TYR B 1 282 ? -12.211 -26.984 -11.375 1 92.25 282 TYR B N 1
ATOM 4416 C CA . TYR B 1 282 ? -10.906 -26.578 -11.898 1 92.25 282 TYR B CA 1
ATOM 4417 C C . TYR B 1 282 ? -9.969 -27.766 -12.023 1 92.25 282 TYR B C 1
ATOM 4419 O O . TYR B 1 282 ? -8.93 -27.688 -12.688 1 92.25 282 TYR B O 1
ATOM 4427 N N . ASN B 1 283 ? -10.312 -28.844 -11.391 1 89 283 ASN B N 1
ATOM 4428 C CA . ASN B 1 283 ? -9.492 -30.047 -11.5 1 89 283 ASN B CA 1
ATOM 4429 C C . ASN B 1 283 ? -9.953 -30.922 -12.656 1 89 283 ASN B C 1
ATOM 4431 O O . ASN B 1 283 ? -9.336 -31.953 -12.938 1 89 283 ASN B O 1
ATOM 4435 N N . LEU B 1 284 ? -10.961 -30.547 -13.344 1 71.5 284 LEU B N 1
ATOM 4436 C CA . LEU B 1 284 ? -11.391 -31.25 -14.547 1 71.5 284 LEU B CA 1
ATOM 4437 C C . LEU B 1 284 ? -10.602 -30.781 -15.766 1 71.5 284 LEU B C 1
ATOM 4439 O O . LEU B 1 284 ? -10.156 -29.641 -15.812 1 71.5 284 LEU B O 1
#

Radius of gyration: 30.89 Å; Cα contacts (8 Å, |Δi|>4): 1090; chains: 2; bounding box: 82×95×65 Å

InterPro domains:
  IPR000182 GNAT domain [PS51186] (95-250)
  IPR000305 GIY-YIG endonuclease [PF01541] (11-82)
  IPR000305 GIY-YIG endonuclease [PS50164] (9-84)
  IPR000305 GIY-YIG endonuclease [SM00465] (10-88)
  IPR016181 Acyl-CoA N-acyltransferase [SSF55729] (91-256)
  IPR035901 GIY-YIG endonuclease superfamily [G3DSA:3.40.1440.10] (7-91)
  IPR035901 GIY-YIG endonuclease superfamily [SSF82771] (11-81)
  IPR050190 UPF0213 domain-containing protein [PTHR34477] (11-89)

Solvent-accessible surface area (backbone atoms only — not comparable to full-atom values): 30203 Å² total; per-residue (Å²): 130,85,76,75,77,70,72,70,63,62,12,25,24,37,28,35,30,27,70,83,67,47,75,45,76,41,64,42,68,43,65,45,62,50,49,50,28,23,59,70,45,70,30,55,74,71,34,41,74,45,42,46,72,39,60,43,34,77,42,85,30,84,28,61,71,50,10,52,52,52,33,56,55,56,69,70,47,53,70,68,54,48,51,51,51,25,50,56,41,38,68,42,53,45,57,38,63,47,71,64,54,58,87,44,24,60,64,54,46,54,49,50,38,47,35,30,74,72,39,65,78,40,61,47,69,73,69,78,50,66,69,58,35,30,53,44,46,55,56,34,45,64,59,24,67,32,35,31,26,21,30,60,86,65,49,73,35,29,37,26,38,40,38,73,59,54,87,47,70,25,19,68,44,30,28,27,51,47,76,51,61,27,86,83,43,49,60,67,55,51,63,59,53,44,48,53,52,48,54,50,50,41,48,74,28,42,38,37,35,40,31,34,77,37,38,40,89,38,67,70,61,50,52,54,41,40,72,76,56,33,40,79,32,29,56,40,73,72,56,29,51,55,97,89,35,68,32,14,38,29,36,29,41,30,72,66,59,82,86,78,70,87,78,66,79,60,47,70,46,72,55,69,66,63,40,50,51,53,44,50,65,67,54,102,128,84,76,75,76,70,72,70,62,64,13,26,25,36,27,36,30,27,70,83,69,48,74,45,75,41,65,41,69,42,66,44,62,50,50,50,29,23,58,71,46,70,30,56,74,70,33,41,75,44,42,45,71,41,61,42,34,78,43,84,29,84,28,61,70,51,12,53,52,50,35,55,55,56,67,68,48,52,70,70,56,48,50,51,50,25,50,56,42,38,68,42,54,44,58,39,63,47,70,64,52,57,86,44,25,60,64,54,44,53,48,50,39,49,35,31,74,72,40,65,78,41,62,47,68,72,68,79,52,65,69,60,35,31,52,45,46,55,57,33,45,66,60,23,65,34,37,31,26,22,29,59,86,63,48,74,34,28,38,27,38,40,37,73,59,51,90,48,70,24,20,68,45,29,28,28,51,46,75,52,61,28,86,83,43,51,60,67,56,51,64,60,53,43,49,52,51,48,53,51,51,41,48,74,28,42,40,38,34,40,32,35,77,37,38,40,90,37,68,69,60,50,52,54,42,42,74,76,56,32,40,80,32,28,54,39,73,73,54,30,51,56,96,88,34,66,32,14,39,28,36,29,40,30,72,68,58,83,87,77,70,85,78,69,79,60,49,70,45,74,56,67,67,65,41,50,52,53,45,50,64,67,52,101

Foldseek 3Di:
DPPPPPQAQKKKWWWWAFPVGDIDIDMDSAQQVQLVCLQVLNHPVVSSVGHTPFTLDMDIDSHPVRNVVVSVVLVPDDSVVNNVRSVVRCQQFPWAKDFDALVCQVLQLVQVQCCLPPHVQDQNPDRDDSVVSSVVSVQQVFLATKMFIAGNVRHTFKIKTWDQPDDDPVRQLEIEIDMTGRSRNRGNCRRVLRVVLHLVQSLVQFRFKYKYKGKPPDVVVVVVVVVVPKDWDDKDAFDGDDPRDGIIITMIMDGSDDDDDDGDHGHGYDDDPVSVVSSVVSRD/DPPPPPQAQKKKWFWWAFPVGDIDTDMDSAQQVQLVCLQVLNHDVVSSVGHTPFTLDMDIDSHDVRNVVVRVVLVPDDPVVNVVRSVVRCQQFPWAKDFDALVCQVLQLVQVVCCLPPHVQDQNPDRDDSVVSSVVSVQQVFLATKMFIAGNVRHTFKIKTWDQPDDDPVRQLEIEIDITGRSRNRGNCRRVLRVVLHLVQSLVQFRFKYKYKGKPPDVVVVVVVVVVPKDWDDKDAFDGDDPRDGIMITMIMDGSDDDDDDGDHGHGYDDDPVSVVSSVVSRD

Sequence (568 aa):
MAETQHSPAPAYVYMVRCAGGQLYTGWTNDPAARLHAHKSGKGAKATRAMGAVGLAYLEPCPDKSAALRREAALKKLTKAEKEALCSAWAETNRPRLSVATRADAADILEIYNWYVLNHTATFQITPSTLEEYEAWVDRTLECAPLLLARDGAGKLLGYACAHPWHEREAFRWDVESTIYCAPEARGMGVAEKLYGALIELLRLQGYWNVYALLADPNPASERFHQKFGFVCQGRQARTGYKFGKWQGLSTWGLSLREGQGAPEPVKAPLCGEELENLLKKYNLMAETQHSPAPAYVYMVRCAGGQLYTGWTNDPAARLHAHKSGKGAKATRAMGAVGLAYLEPCPDKSAALRREAALKKLTKAEKEALCSAWAETNRPRLSVATRADAADILEIYNWYVLNHTATFQITPSTLEEYEAWVDRTLECAPLLLARDGAGKLLGYACAHPWHEREAFRWDVESTIYCAPEARGMGVAEKLYGALIELLRLQGYWNVYALLADPNPASERFHQKFGFVCQGRQARTGYKFGKWQGLSTWGLSLREGQGAPEPVKAPLCGEELENLLKKYNL

pLDDT: mean 89.07, std 13.83, range [22.22, 98.88]

Nearest PDB structures (foldseek):
  3dr8-assembly1_B  TM=9.417E-01  e=7.711E-17  unclassified
  4mbu-assembly1_A  TM=9.469E-01  e=1.043E-16  Staphylococcus aureus subsp. aureus Mu50
  3dr8-assembly1_A  TM=9.472E-01  e=1.692E-16  unclassified
  4j3g-assembly2_C  TM=9.555E-01  e=9.202E-16  Brucella abortus 2308
  1vhs-assembly1_A  TM=9.281E-01  e=4.135E-13  Bacillus subtilis